Protein 2ZSH (pdb70)

Secondary structure (DSSP, 8-state):
----HHHHTTS-HHHHHHHHHHHHHHHHHB-TTS-B-HHHHHHHS-B----SS-BTTEEEEEEEEETTTTEEEEEEEEPPTT-SS---TTSTTPPP-SSS-EEEEEE--STTTS--TTBHHHHHHHHHHHHHHTSEEEEE-PPPTTTS-TTHHHHHHHHHHHHHHT-GGG--TTTSS-EEEEEEETHHHHHHHHHHHHHHTTT----EEEEES-----SS--HHHHHHTTTSS--HHHHHHHHHHHSPTT--TTSTTT-TTSTTSPP-TT----EEEEEEETTSTTHHHHHHHHHHHHHTT--EEEEEETT--TTTTSSS-SHHHHHHHHHHHHHHH-/-B-HHHHTTT-B-BGGGHHHHHHHHHHHHHHHTT--HHHHTTS-TTBHHHHHHHHHHT-

Structure (mmCIF, N/CA/C/O backbone):
data_2ZSH
#
_entry.id   2ZSH
#
_cell.length_a   82.018
_cell.length_b   82.018
_cell.length_c   130.080
_cell.angle_alpha   90.00
_cell.angle_beta   90.00
_cell.angle_gamma   90.00
#
_symmetry.space_group_name_H-M   'P 43 21 2'
#
loop_
_entity.id
_entity.type
_entity.pdbx_description
1 polymer 'Probable gibberellin receptor GID1L1'
2 polymer 'DELLA protein GAI'
3 non-polymer 'GIBBERELLIN A3'
4 water water
#
loop_
_atom_site.group_PDB
_atom_site.id
_atom_site.type_symbol
_atom_site.label_atom_id
_atom_site.label_alt_id
_atom_site.label_comp_id
_atom_site.label_asym_id
_atom_site.label_entity_id
_atom_site.label_seq_id
_atom_site.pdbx_PDB_ins_code
_atom_site.Cartn_x
_atom_site.Cartn_y
_atom_site.Cartn_z
_atom_site.occupancy
_atom_site.B_iso_or_equiv
_atom_site.auth_seq_id
_atom_site.auth_comp_id
_atom_site.auth_asym_id
_atom_site.auth_atom_id
_atom_site.pdbx_PDB_model_num
ATOM 1 N N . GLU A 1 13 ? 31.574 59.482 24.885 1.00 40.71 6 GLU A N 1
ATOM 2 C CA . GLU A 1 13 ? 33.004 59.434 24.465 1.00 40.80 6 GLU A CA 1
ATOM 3 C C . GLU A 1 13 ? 33.845 58.625 25.454 1.00 38.22 6 GLU A C 1
ATOM 4 O O . GLU A 1 13 ? 34.584 57.726 25.058 1.00 38.88 6 GLU A O 1
ATOM 10 N N . VAL A 1 14 ? 33.726 58.943 26.739 1.00 35.56 7 VAL A N 1
ATOM 11 C CA . VAL A 1 14 ? 34.486 58.236 27.763 1.00 31.01 7 VAL A CA 1
ATOM 12 C C . VAL A 1 14 ? 34.090 56.762 27.855 1.00 29.50 7 VAL A C 1
ATOM 13 O O . VAL A 1 14 ? 32.916 56.429 28.023 1.00 28.18 7 VAL A O 1
ATOM 17 N N . ASN A 1 15 ? 35.089 55.894 27.731 1.00 26.57 8 ASN A N 1
ATOM 18 C CA . ASN A 1 15 ? 34.917 54.447 27.816 1.00 25.06 8 ASN A CA 1
ATOM 19 C C . ASN A 1 15 ? 36.262 53.912 28.289 1.00 25.17 8 ASN A C 1
ATOM 20 O O . ASN A 1 15 ? 37.247 53.939 27.550 1.00 25.03 8 ASN A O 1
ATOM 25 N N . LEU A 1 16 ? 36.299 53.431 29.527 1.00 25.41 9 LEU A N 1
ATOM 26 C CA . LEU A 1 16 ? 37.541 52.939 30.116 1.00 23.73 9 LEU A CA 1
ATOM 27 C C . LEU A 1 16 ? 37.666 51.424 30.163 1.00 22.90 9 LEU A C 1
ATOM 28 O O . LEU A 1 16 ? 38.549 50.889 30.833 1.00 22.29 9 LEU A O 1
ATOM 33 N N . ILE A 1 17 ? 36.780 50.731 29.465 1.00 22.83 10 ILE A N 1
ATOM 34 C CA . ILE A 1 17 ? 36.840 49.281 29.441 1.00 23.33 10 ILE A CA 1
ATOM 35 C C . ILE A 1 17 ? 38.222 48.810 28.975 1.00 22.35 10 ILE A C 1
ATOM 36 O O . ILE A 1 17 ? 38.782 47.877 29.545 1.00 21.76 10 ILE A O 1
ATOM 41 N N . GLU A 1 18 ? 38.786 49.473 27.965 1.00 23.36 11 GLU A N 1
ATOM 42 C CA . GLU A 1 18 ? 40.090 49.071 27.438 1.00 22.95 11 GLU A CA 1
ATOM 43 C C . GLU A 1 18 ? 41.231 49.030 28.446 1.00 20.70 11 GLU A C 1
ATOM 44 O O . GLU A 1 18 ? 41.979 48.059 28.489 1.00 21.73 11 GLU A O 1
ATOM 50 N N . SER A 1 19 ? 41.374 50.073 29.254 1.00 18.34 12 SER A N 1
ATOM 51 C CA . SER A 1 19 ? 42.450 50.089 30.238 1.00 19.80 12 SER A CA 1
ATOM 52 C C . SER A 1 19 ? 42.252 49.044 31.338 1.00 19.50 12 SER A C 1
ATOM 53 O O . SER A 1 19 ? 43.217 48.602 31.961 1.00 20.27 12 SER A O 1
ATOM 56 N N . ARG A 1 20 ? 41.008 48.637 31.580 1.00 20.61 13 ARG A N 1
ATOM 57 C CA . ARG A 1 20 ? 40.760 47.638 32.617 1.00 21.90 13 ARG A CA 1
ATOM 58 C C . ARG A 1 20 ? 41.217 46.250 32.192 1.00 22.90 13 ARG A C 1
ATOM 59 O O . ARG A 1 20 ? 41.453 45.383 33.033 1.00 22.42 13 ARG A O 1
ATOM 67 N N . THR A 1 21 ? 41.346 46.041 30.887 1.00 23.50 14 THR A N 1
ATOM 68 C CA . THR A 1 21 ? 41.762 44.743 30.373 1.00 24.78 14 THR A CA 1
ATOM 69 C C . THR A 1 21 ? 43.236 44.429 30.600 1.00 24.96 14 THR A C 1
ATOM 70 O O . THR A 1 21 ? 43.622 43.261 30.622 1.00 24.54 14 THR A O 1
ATOM 74 N N . VAL A 1 22 ? 44.057 45.459 30.789 1.00 23.31 15 VAL A N 1
ATOM 75 C CA . VAL A 1 22 ? 45.492 45.249 30.961 1.00 23.25 15 VAL A CA 1
ATOM 76 C C . VAL A 1 22 ? 46.059 45.265 32.379 1.00 22.59 15 VAL A C 1
ATOM 77 O O . VAL A 1 22 ? 47.221 44.921 32.569 1.00 22.42 15 VAL A O 1
ATOM 81 N N . VAL A 1 23 ? 45.263 45.653 33.371 1.00 20.71 16 VAL A N 1
ATOM 82 C CA . VAL A 1 23 ? 45.768 45.696 34.745 1.00 19.70 16 VAL A CA 1
ATOM 83 C C . VAL A 1 23 ? 44.787 45.139 35.762 1.00 19.51 16 VAL A C 1
ATOM 84 O O . VAL A 1 23 ? 43.585 45.087 35.510 1.00 18.57 16 VAL A O 1
ATOM 88 N N . PRO A 1 24 ? 45.298 44.700 36.927 1.00 18.49 17 PRO A N 1
ATOM 89 C CA . PRO A 1 24 ? 44.448 44.156 37.987 1.00 19.32 17 PRO A CA 1
ATOM 90 C C . PRO A 1 24 ? 43.486 45.275 38.379 1.00 19.37 17 PRO A C 1
ATOM 91 O O . PRO A 1 24 ? 43.827 46.457 38.272 1.00 18.09 17 PRO A O 1
ATOM 95 N N . LEU A 1 25 ? 42.301 44.909 38.845 1.00 17.70 18 LEU A N 1
ATOM 96 C CA . LEU A 1 25 ? 41.296 45.897 39.204 1.00 18.25 18 LEU A CA 1
ATOM 97 C C . LEU A 1 25 ? 41.714 46.874 40.304 1.00 16.36 18 LEU A C 1
ATOM 98 O O . LEU A 1 25 ? 41.399 48.062 40.222 1.00 14.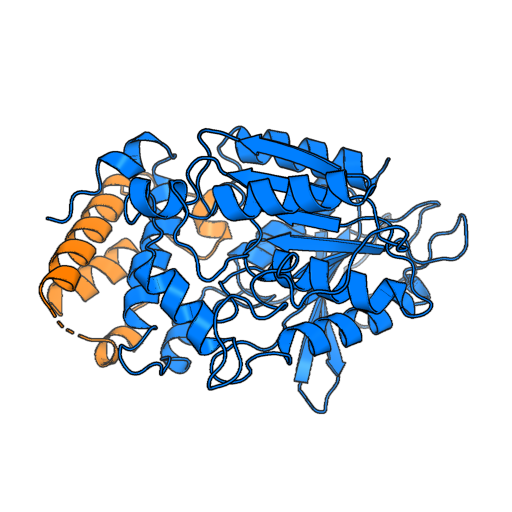43 18 LEU A O 1
ATOM 103 N N . ASN A 1 26 ? 42.427 46.405 41.326 1.00 15.73 19 ASN A N 1
ATOM 104 C CA . ASN A 1 26 ? 42.821 47.334 42.378 1.00 14.65 19 ASN A CA 1
ATOM 105 C C . ASN A 1 26 ? 43.871 48.322 41.882 1.00 15.10 19 ASN A C 1
ATOM 106 O O . ASN A 1 26 ? 43.889 49.472 42.314 1.00 13.32 19 ASN A O 1
ATOM 111 N N . THR A 1 27 ? 44.730 47.881 40.965 1.00 15.05 20 THR A N 1
ATOM 112 C CA . THR A 1 27 ? 45.734 48.769 40.382 1.00 15.18 20 THR A CA 1
ATOM 113 C C . THR A 1 27 ? 45.000 49.823 39.548 1.00 14.45 20 THR A C 1
ATOM 114 O O . THR A 1 27 ? 45.349 51.005 39.559 1.00 12.76 20 THR A O 1
ATOM 118 N N . TRP A 1 28 ? 43.982 49.380 38.816 1.00 13.65 21 TRP A N 1
ATOM 119 C CA . TRP A 1 28 ? 43.202 50.273 37.967 1.00 12.90 21 TRP A CA 1
ATOM 120 C C . TRP A 1 28 ? 42.542 51.354 38.815 1.00 13.27 21 TRP A C 1
ATOM 121 O O . TRP A 1 28 ? 42.516 52.525 38.436 1.00 12.99 21 TRP A O 1
ATOM 132 N N . VAL A 1 29 ? 42.003 50.957 39.961 1.00 12.92 22 VAL A N 1
ATOM 133 C CA . VAL A 1 29 ? 41.353 51.904 40.861 1.00 12.72 22 VAL A CA 1
ATOM 134 C C . VAL A 1 29 ? 42.361 52.923 41.402 1.00 12.10 22 VAL A C 1
ATOM 135 O O . VAL A 1 29 ? 42.081 54.120 41.436 1.00 12.62 22 VAL A O 1
ATOM 139 N N . LEU A 1 30 ? 43.537 52.454 41.804 1.00 12.01 23 LEU A N 1
ATOM 140 C CA . LEU A 1 30 ? 44.557 53.355 42.331 1.00 11.38 23 LEU A CA 1
ATOM 141 C C . LEU A 1 30 ? 44.988 54.400 41.307 1.00 10.51 23 LEU A C 1
ATOM 142 O O . LEU A 1 30 ? 44.953 55.597 41.582 1.00 9.45 23 LEU A O 1
ATOM 147 N N . ILE A 1 31 ? 45.386 53.954 40.120 1.00 10.55 24 ILE A N 1
ATOM 148 C CA . ILE A 1 31 ? 45.846 54.895 39.101 1.00 11.41 24 ILE A CA 1
ATOM 149 C C . ILE A 1 31 ? 44.731 55.791 38.573 1.00 10.51 24 ILE A C 1
ATOM 150 O O . ILE A 1 31 ? 44.949 56.974 38.326 1.00 11.22 24 ILE A O 1
ATOM 155 N N . SER A 1 32 ? 43.530 55.239 38.417 1.00 9.78 25 SER A N 1
ATOM 156 C CA . SER A 1 32 ? 42.416 56.032 37.915 1.00 10.35 25 SER A CA 1
ATOM 157 C C . SER A 1 32 ? 41.998 57.086 38.935 1.00 10.52 25 SER A C 1
ATOM 158 O O . SER A 1 32 ? 41.558 58.180 38.570 1.00 10.08 25 SER A O 1
ATOM 161 N N . ASN A 1 33 ? 42.136 56.764 40.217 1.00 10.14 26 ASN A N 1
ATOM 162 C CA . ASN A 1 33 ? 41.783 57.718 41.255 1.00 11.24 26 ASN A CA 1
ATOM 163 C C . ASN A 1 33 ? 42.737 58.915 41.167 1.00 12.17 26 ASN A C 1
ATOM 164 O O . ASN A 1 33 ? 42.312 60.066 41.272 1.00 12.93 26 ASN A O 1
ATOM 169 N N . PHE A 1 34 ? 44.028 58.649 40.981 1.00 12.00 27 PHE A N 1
ATOM 170 C CA . PHE A 1 34 ? 45.003 59.734 40.838 1.00 12.01 27 PHE A CA 1
ATOM 171 C C . PHE A 1 34 ? 44.650 60.531 39.572 1.00 12.11 27 PHE A C 1
ATOM 172 O O . PHE A 1 34 ? 44.623 61.764 39.582 1.00 10.97 27 PHE A O 1
ATOM 180 N N . LYS A 1 35 ? 44.367 59.816 38.486 1.00 11.09 28 LYS A N 1
ATOM 181 C CA . LYS A 1 35 ? 44.010 60.446 37.215 1.00 11.64 28 LYS A CA 1
ATOM 182 C C . LYS A 1 35 ? 42.891 61.473 37.381 1.00 12.32 28 LYS A C 1
ATOM 183 O O . LYS A 1 35 ? 43.006 62.609 36.923 1.00 12.80 28 LYS A O 1
ATOM 189 N N . VAL A 1 36 ? 41.801 61.073 38.030 1.00 12.63 29 VAL A N 1
ATOM 190 C CA . VAL A 1 36 ? 40.681 61.986 38.212 1.00 14.01 29 VAL A CA 1
ATOM 191 C C . VAL A 1 36 ? 41.009 63.124 39.171 1.00 13.12 29 VAL A C 1
ATOM 192 O O . VAL A 1 36 ? 40.681 64.282 38.902 1.00 13.53 29 VAL A O 1
ATOM 196 N N . ALA A 1 37 ? 41.669 62.810 40.279 1.00 12.97 30 ALA A N 1
ATOM 197 C CA . ALA A 1 37 ? 42.025 63.844 41.244 1.00 13.10 30 ALA A CA 1
ATOM 198 C C . ALA A 1 37 ? 42.955 64.879 40.615 1.00 13.01 30 ALA A C 1
ATOM 199 O O . ALA A 1 37 ? 42.771 66.088 40.794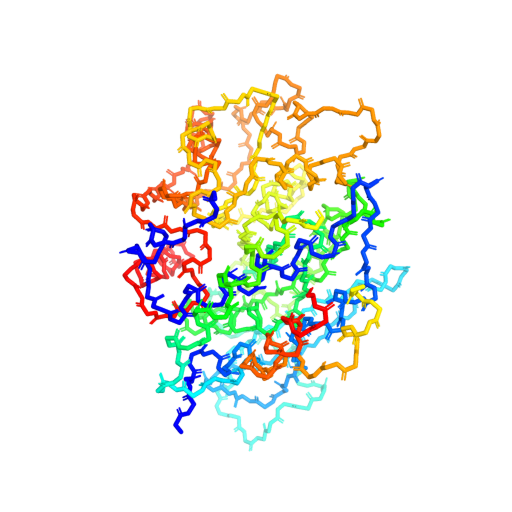 1.00 12.09 30 ALA A O 1
ATOM 201 N N . TYR A 1 38 ? 43.947 64.410 39.862 1.00 11.38 31 TYR A N 1
ATOM 202 C CA . TYR A 1 38 ? 44.896 65.325 39.241 1.00 11.81 31 TYR A CA 1
ATOM 203 C C . TYR A 1 38 ? 44.226 66.217 38.192 1.00 13.13 31 TYR A C 1
ATOM 204 O O . TYR A 1 38 ? 44.674 67.337 37.965 1.00 13.55 31 TYR A O 1
ATOM 213 N N . ASN 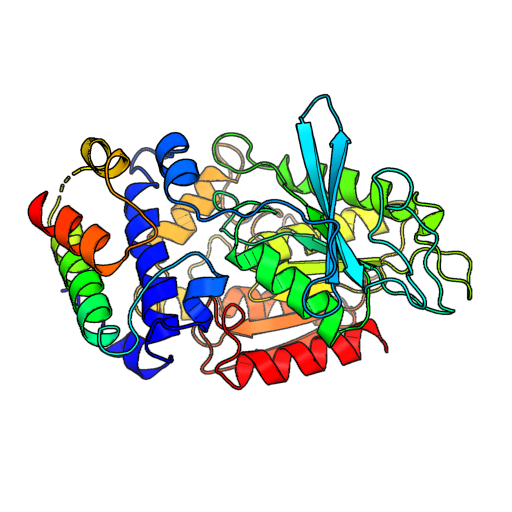A 1 39 ? 43.156 65.730 37.562 1.00 14.36 32 ASN A N 1
ATOM 214 C CA . ASN A 1 39 ? 42.425 66.532 36.572 1.00 15.61 32 ASN A CA 1
ATOM 215 C C . ASN A 1 39 ? 41.896 67.776 37.281 1.00 15.52 32 ASN A C 1
ATOM 216 O O . ASN A 1 39 ? 41.840 68.865 36.707 1.00 17.02 32 ASN A O 1
ATOM 221 N N . ILE A 1 40 ? 41.484 67.595 38.530 1.00 13.96 33 ILE A N 1
ATOM 222 C CA . ILE A 1 40 ? 40.947 68.687 39.334 1.00 16.09 33 ILE A CA 1
ATOM 223 C C . ILE A 1 40 ? 42.039 69.659 39.787 1.00 16.30 33 ILE A C 1
ATOM 224 O O . ILE A 1 40 ? 41.845 70.878 39.787 1.00 16.67 33 ILE A O 1
ATOM 229 N N . LEU A 1 41 ? 43.191 69.112 40.162 1.00 14.62 34 LEU A N 1
ATOM 230 C CA . LEU A 1 41 ? 44.315 69.922 40.631 1.00 14.04 34 LEU A CA 1
ATOM 231 C C . LEU A 1 41 ? 44.946 70.794 39.540 1.00 14.37 34 LEU A C 1
ATOM 232 O O . LEU A 1 41 ? 45.400 71.900 39.824 1.00 15.80 34 LEU A O 1
ATOM 237 N N . ARG A 1 42 ? 44.986 70.298 38.304 1.00 14.65 35 ARG A N 1
ATOM 238 C CA . ARG A 1 42 ? 45.552 71.072 37.198 1.00 16.13 35 ARG A CA 1
ATOM 239 C C . ARG A 1 42 ? 44.507 72.053 36.679 1.00 16.96 35 ARG A C 1
ATOM 240 O O . ARG A 1 42 ? 43.399 71.647 36.321 1.00 18.44 35 ARG A O 1
ATOM 248 N N . ARG A 1 43 ? 44.851 73.337 36.628 1.00 18.79 36 ARG A N 1
ATOM 249 C CA . ARG A 1 43 ? 43.920 74.334 36.109 1.00 19.71 36 ARG A CA 1
ATOM 250 C C . ARG A 1 43 ? 44.294 74.735 34.679 1.00 19.52 36 ARG A C 1
ATOM 251 O O . ARG A 1 43 ? 45.475 74.830 34.329 1.00 18.31 36 ARG A O 1
ATOM 259 N N . PRO A 1 44 ? 43.282 74.984 33.836 1.00 21.17 37 PRO A N 1
ATOM 260 C CA . PRO A 1 44 ? 43.471 75.374 32.437 1.00 21.52 37 PRO A CA 1
ATOM 261 C C . PRO A 1 44 ? 44.457 76.522 32.248 1.00 21.48 37 PRO A C 1
ATOM 262 O O . PRO A 1 44 ? 45.224 76.536 31.283 1.00 23.29 37 PRO A O 1
ATOM 266 N N . ASP A 1 45 ? 44.448 77.473 33.177 1.00 22.36 38 ASP A N 1
ATOM 267 C CA . ASP A 1 45 ? 45.333 78.631 33.076 1.00 23.27 38 ASP A CA 1
ATOM 268 C C . ASP A 1 45 ? 46.773 78.389 33.516 1.00 22.83 38 ASP A C 1
ATOM 269 O O . ASP A 1 45 ? 47.576 79.322 33.561 1.00 22.30 38 ASP A O 1
ATOM 274 N N . GLY A 1 46 ? 47.102 77.143 33.844 1.00 21.28 39 GLY A N 1
ATOM 275 C CA . GLY A 1 46 ? 48.460 76.840 34.256 1.00 19.32 39 GLY A CA 1
ATOM 276 C C . GLY A 1 46 ? 48.712 76.890 35.752 1.00 17.04 39 GLY A C 1
ATOM 277 O O . GLY A 1 46 ? 49.817 76.592 36.199 1.00 17.13 39 GLY A O 1
ATOM 278 N N . THR A 1 47 ? 47.710 77.286 36.533 1.00 17.43 40 THR A N 1
ATOM 279 C CA . THR A 1 47 ? 47.890 77.326 37.979 1.00 16.59 40 THR A CA 1
ATOM 280 C C . THR A 1 47 ? 47.594 75.932 38.523 1.00 15.10 40 THR A C 1
ATOM 281 O O . THR A 1 47 ? 47.034 75.092 37.818 1.00 14.63 40 THR A O 1
ATOM 285 N N . PHE A 1 48 ? 47.969 75.698 39.776 1.00 14.92 41 PHE A N 1
ATOM 286 C CA . PHE A 1 48 ? 47.795 74.392 40.412 1.00 15.83 41 PHE A CA 1
ATOM 287 C C . PHE A 1 48 ? 47.150 74.552 41.790 1.00 15.43 41 PHE A C 1
ATOM 288 O O . PHE A 1 48 ? 47.507 75.455 42.544 1.00 16.10 41 PHE A O 1
ATOM 296 N N . ASN A 1 49 ? 46.201 73.679 42.122 1.00 14.35 42 ASN A N 1
ATOM 297 C CA . ASN A 1 49 ? 45.537 73.751 43.424 1.00 14.00 42 ASN A CA 1
ATOM 298 C C . ASN A 1 49 ? 46.386 72.992 44.443 1.00 15.04 42 ASN A C 1
ATOM 299 O O . ASN A 1 49 ? 46.083 71.851 44.805 1.00 14.77 42 ASN A O 1
ATOM 304 N N . ARG A 1 50 ? 47.450 73.641 44.904 1.00 13.90 43 ARG A N 1
ATOM 305 C CA . ARG A 1 50 ? 48.377 73.031 45.852 1.00 14.92 43 ARG A CA 1
ATOM 306 C C . ARG A 1 50 ? 47.747 72.654 47.189 1.00 16.05 43 ARG A C 1
ATOM 307 O O . ARG A 1 50 ? 48.045 71.593 47.744 1.00 14.35 43 ARG A O 1
ATOM 315 N N . HIS A 1 51 ? 46.880 73.516 47.712 1.00 16.70 44 HIS A N 1
ATOM 316 C CA . HIS A 1 51 ? 46.241 73.225 48.992 1.00 18.81 44 HIS A CA 1
ATOM 317 C C . HIS A 1 51 ? 45.425 71.935 48.932 1.00 17.25 44 HIS A C 1
ATOM 318 O O . HIS A 1 51 ? 45.532 71.079 49.816 1.00 17.00 44 HIS A O 1
ATOM 325 N N . LEU A 1 52 ? 44.611 71.789 47.892 1.00 15.10 45 LEU A N 1
ATOM 326 C CA . LEU A 1 52 ? 43.803 70.584 47.761 1.00 15.55 45 LEU A CA 1
ATOM 327 C C . LEU A 1 52 ? 44.692 69.376 47.485 1.00 14.74 45 LEU A C 1
ATOM 328 O O . LEU A 1 52 ? 44.443 68.277 47.993 1.00 14.25 45 LEU A O 1
ATOM 333 N N . ALA A 1 53 ? 45.733 69.579 46.685 1.00 11.90 46 ALA A N 1
ATOM 334 C CA . ALA A 1 53 ? 46.647 68.489 46.351 1.00 13.26 46 ALA A CA 1
ATOM 335 C C . ALA A 1 53 ? 47.270 67.886 47.603 1.00 13.88 46 ALA A C 1
ATOM 336 O O . ALA A 1 53 ? 47.296 66.668 47.775 1.00 12.41 46 ALA A O 1
ATOM 338 N N . GLU A 1 54 ? 47.763 68.741 48.488 1.00 13.07 47 GLU A N 1
ATOM 339 C CA . GLU A 1 54 ? 48.396 68.250 49.695 1.00 15.42 47 GLU A CA 1
ATOM 340 C C . GLU A 1 54 ? 47.386 67.685 50.686 1.00 15.66 47 GLU A C 1
ATOM 341 O O . GLU A 1 54 ? 47.744 66.903 51.567 1.00 18.23 47 GLU A O 1
ATOM 347 N N . TYR A 1 55 ? 46.122 68.061 50.528 1.00 15.33 48 TYR A N 1
ATOM 348 C CA . TYR A 1 55 ? 45.071 67.540 51.395 1.00 15.53 48 TYR A CA 1
ATOM 349 C C . TYR A 1 55 ? 44.668 66.131 50.939 1.00 15.74 48 TYR A C 1
ATOM 350 O O . TYR A 1 55 ? 44.481 65.237 51.761 1.00 15.66 48 TYR A O 1
ATOM 359 N N . LEU A 1 56 ? 44.533 65.944 49.628 1.00 15.01 49 LEU A N 1
ATOM 360 C CA . LEU A 1 56 ? 44.143 64.649 49.070 1.00 15.79 49 LEU A CA 1
ATOM 361 C C . LEU A 1 56 ? 45.226 63.584 49.174 1.00 14.10 49 LEU A C 1
ATOM 362 O O . LEU A 1 56 ? 44.926 62.408 49.373 1.00 14.53 49 LEU A O 1
ATOM 367 N N . ASP A 1 57 ? 46.483 63.985 49.029 1.00 14.15 50 ASP A N 1
ATOM 368 C CA . ASP A 1 57 ? 47.576 63.022 49.090 1.00 15.21 50 ASP A CA 1
ATOM 369 C C . ASP A 1 57 ? 47.590 62.271 50.413 1.00 15.09 50 ASP A C 1
ATOM 370 O O . ASP A 1 57 ? 47.350 62.853 51.473 1.00 15.35 50 ASP A O 1
ATOM 375 N N . ARG A 1 58 ? 47.856 60.970 50.333 1.00 13.52 51 ARG A N 1
ATOM 376 C CA . ARG A 1 58 ? 47.911 60.107 51.510 1.00 14.75 51 ARG A CA 1
ATOM 377 C C . ARG A 1 58 ? 49.366 60.063 51.958 1.00 15.37 51 ARG A C 1
ATOM 378 O O . ARG A 1 58 ? 50.225 59.581 51.224 1.00 17.98 51 ARG A O 1
ATOM 386 N N . LYS A 1 59 ? 49.635 60.567 53.157 1.00 14.19 52 LYS A N 1
ATOM 387 C CA . LYS A 1 59 ? 50.998 60.621 53.672 1.00 14.80 52 LYS A CA 1
ATOM 388 C C . LYS A 1 59 ? 51.221 59.798 54.934 1.00 15.38 52 LYS A C 1
ATOM 389 O O . LYS A 1 59 ? 50.274 59.435 55.631 1.00 17.04 52 LYS A O 1
ATOM 395 N N . VAL A 1 60 ? 52.486 59.510 55.218 1.00 14.72 53 VAL A N 1
ATOM 396 C CA . VAL A 1 60 ? 52.849 58.736 56.401 1.00 16.01 53 VAL A CA 1
ATOM 397 C C . VAL A 1 60 ? 54.102 59.317 57.040 1.00 16.53 53 VAL A C 1
ATOM 398 O O . VAL A 1 60 ? 54.977 59.834 56.348 1.00 15.01 53 VAL A O 1
ATOM 402 N N . THR A 1 61 ? 54.182 59.233 58.364 1.00 15.85 54 THR A N 1
ATOM 403 C CA . THR A 1 61 ? 55.337 59.746 59.086 1.00 17.02 54 THR A CA 1
ATOM 404 C C . THR A 1 61 ? 56.464 58.725 59.051 1.00 15.81 54 THR A C 1
ATOM 405 O O . THR A 1 61 ? 56.282 57.592 58.606 1.00 15.79 54 THR A O 1
ATOM 409 N N . ALA A 1 62 ? 57.637 59.134 59.516 1.00 15.28 55 ALA A N 1
ATOM 410 C CA . ALA A 1 62 ? 58.762 58.221 59.578 1.00 16.84 55 ALA A CA 1
ATOM 411 C C . ALA A 1 62 ? 58.473 57.377 60.816 1.00 17.17 55 ALA A C 1
ATOM 412 O O . ALA A 1 62 ? 57.520 57.657 61.548 1.00 17.96 55 ALA A O 1
ATOM 414 N N . ASN A 1 63 ? 59.276 56.348 61.052 1.00 17.47 56 ASN A N 1
ATOM 415 C CA . ASN A 1 63 ? 59.058 55.499 62.215 1.00 20.04 56 ASN A CA 1
ATOM 416 C C . ASN A 1 63 ? 60.350 54.781 62.575 1.00 20.64 56 ASN A C 1
ATOM 417 O O . ASN A 1 63 ? 60.850 53.960 61.806 1.00 21.33 56 ASN A O 1
ATOM 422 N N . ALA A 1 64 ? 60.896 55.113 63.742 1.00 22.37 57 ALA A N 1
ATOM 423 C CA . ALA A 1 64 ? 62.140 54.509 64.215 1.00 24.18 57 ALA A CA 1
ATOM 424 C C . ALA A 1 64 ? 61.967 53.024 64.530 1.00 24.07 57 ALA A C 1
ATOM 425 O O . ALA A 1 64 ? 62.945 52.278 64.586 1.00 24.72 57 ALA A O 1
ATOM 427 N N . ASN A 1 65 ? 60.722 52.605 64.734 1.00 23.82 58 ASN A N 1
ATOM 428 C CA . ASN A 1 65 ? 60.401 51.211 65.030 1.00 24.55 58 ASN A CA 1
ATOM 429 C C . ASN A 1 65 ? 60.446 50.374 63.766 1.00 26.23 58 ASN A C 1
ATOM 430 O O . ASN A 1 65 ? 59.766 50.675 62.789 1.00 24.07 58 ASN A O 1
ATOM 435 N N . PRO A 1 66 ? 61.249 49.305 63.768 1.00 27.29 59 PRO A N 1
ATOM 436 C CA . PRO A 1 66 ? 61.344 48.446 62.585 1.00 27.86 59 PRO A CA 1
ATOM 437 C C . PRO A 1 66 ? 60.026 47.756 62.225 1.00 27.70 59 PRO A C 1
ATOM 438 O O . PRO A 1 66 ? 59.369 47.163 63.079 1.00 26.02 59 PRO A O 1
ATOM 442 N N . VAL A 1 67 ? 59.647 47.851 60.956 1.00 26.87 60 VAL A N 1
ATOM 443 C CA . VAL A 1 67 ? 58.441 47.208 60.452 1.00 26.69 60 VAL A CA 1
ATOM 444 C C . VAL A 1 67 ? 58.888 46.419 59.229 1.00 28.00 60 VAL A C 1
ATOM 445 O O . VAL A 1 67 ? 59.459 46.986 58.294 1.00 24.97 60 VAL A O 1
ATOM 449 N N . ASP A 1 68 ? 58.645 45.112 59.241 1.00 29.15 61 ASP A N 1
ATOM 450 C CA . ASP A 1 68 ? 59.061 44.254 58.138 1.00 31.67 61 ASP A CA 1
ATOM 451 C C . ASP A 1 68 ? 60.560 44.383 57.930 1.00 30.95 61 ASP A C 1
ATOM 452 O O . ASP A 1 68 ? 61.046 44.302 56.803 1.00 31.12 61 ASP A O 1
ATOM 457 N N . GLY A 1 69 ? 61.285 44.603 59.023 1.00 28.71 62 GLY A N 1
ATOM 458 C CA . GLY A 1 69 ? 62.728 44.730 58.950 1.00 28.35 62 GLY A CA 1
ATOM 459 C C . GLY A 1 69 ? 63.239 46.047 58.395 1.00 26.41 62 GLY A C 1
ATOM 460 O O . GLY A 1 69 ? 64.384 46.130 57.958 1.00 27.00 62 GLY A O 1
ATOM 461 N N . VAL A 1 70 ? 62.402 47.079 58.408 1.00 24.34 63 VAL A N 1
ATOM 462 C CA . VAL A 1 70 ? 62.809 48.384 57.890 1.00 21.12 63 VAL A CA 1
ATOM 463 C C . VAL A 1 70 ? 62.351 49.518 58.798 1.00 20.28 63 VAL A C 1
ATOM 464 O O . VAL A 1 70 ? 61.214 49.519 59.258 1.00 19.78 63 VAL A O 1
ATOM 468 N N . PHE A 1 71 ? 63.236 50.473 59.071 1.00 18.90 64 PHE A N 1
ATOM 469 C CA . PHE A 1 71 ? 62.848 51.620 59.885 1.00 19.42 64 PHE A CA 1
ATOM 470 C C . PHE A 1 71 ? 63.257 52.881 59.124 1.00 18.21 64 PHE A C 1
ATOM 471 O O . PHE A 1 71 ? 64.012 52.802 58.156 1.00 17.89 64 PHE A O 1
ATOM 479 N N . SER A 1 72 ? 62.746 54.034 59.535 1.00 16.59 65 SER A N 1
ATOM 480 C CA . SER A 1 72 ? 63.065 55.268 58.825 1.00 16.73 65 SER A CA 1
ATOM 481 C C . SER A 1 72 ? 63.107 56.495 59.721 1.00 16.20 65 SER A C 1
ATOM 482 O O . SER A 1 72 ? 62.605 56.482 60.843 1.00 16.90 65 SER A O 1
ATOM 485 N N . PHE A 1 73 ? 63.707 57.560 59.205 1.00 16.68 66 PHE A N 1
ATOM 486 C CA . PHE A 1 73 ? 63.783 58.817 59.932 1.00 16.89 66 PHE A CA 1
ATOM 487 C C . PHE A 1 73 ? 63.993 59.954 58.941 1.00 17.51 66 PHE A C 1
ATOM 488 O O . PHE A 1 73 ? 64.613 59.765 57.896 1.00 17.99 66 PHE A O 1
ATOM 496 N N . ASP A 1 74 ? 63.442 61.120 59.259 1.00 19.23 67 ASP A N 1
ATOM 497 C CA . ASP A 1 74 ? 63.569 62.283 58.393 1.00 19.50 67 ASP A CA 1
ATOM 498 C C . ASP A 1 74 ? 64.753 63.154 58.777 1.00 19.57 67 ASP A C 1
ATOM 499 O O . ASP A 1 74 ? 65.106 63.267 59.954 1.00 18.34 67 ASP A O 1
ATOM 504 N N . VAL A 1 75 ? 65.354 63.777 57.771 1.00 18.92 68 VAL A N 1
ATOM 505 C CA . VAL A 1 75 ? 66.503 64.646 57.977 1.00 19.71 68 VAL A CA 1
ATOM 506 C C . VAL A 1 75 ? 66.347 65.961 57.225 1.00 21.16 68 VAL A C 1
ATOM 507 O O . VAL A 1 75 ? 65.908 65.980 56.074 1.00 17.52 68 VAL A O 1
ATOM 511 N N . LEU A 1 76 ? 66.694 67.061 57.886 1.00 19.76 69 LEU A N 1
ATOM 512 C CA . LEU A 1 76 ? 66.634 68.372 57.256 1.00 20.94 69 LEU A CA 1
ATOM 513 C C . LEU A 1 76 ? 68.014 68.598 56.640 1.00 22.78 69 LEU A C 1
ATOM 514 O O . LEU A 1 76 ? 68.979 68.894 57.344 1.00 23.74 69 LEU A O 1
ATOM 519 N N . ILE A 1 77 ? 68.106 68.434 55.325 1.00 22.97 70 ILE A N 1
ATOM 520 C CA . ILE A 1 77 ? 69.370 68.589 54.621 1.00 25.03 70 ILE A CA 1
ATOM 521 C C . ILE A 1 77 ? 69.764 70.042 54.379 1.00 25.75 70 ILE A C 1
ATOM 522 O O . ILE A 1 77 ? 70.951 70.363 54.342 1.00 27.71 70 ILE A O 1
ATOM 527 N N . ASP A 1 78 ? 68.779 70.919 54.216 1.00 26.06 71 ASP A N 1
ATOM 528 C CA . ASP A 1 78 ? 69.073 72.334 54.005 1.00 27.45 71 ASP A CA 1
ATOM 529 C C . ASP A 1 78 ? 67.938 73.218 54.501 1.00 26.74 71 ASP A C 1
ATOM 530 O O . ASP A 1 78 ? 66.828 73.172 53.977 1.00 25.16 71 ASP A O 1
ATOM 535 N N . ARG A 1 79 ? 68.230 74.041 55.502 1.00 26.48 72 ARG A N 1
ATOM 536 C CA . ARG A 1 79 ? 67.219 74.915 56.085 1.00 26.78 72 ARG A CA 1
ATOM 537 C C . ARG A 1 79 ? 66.681 76.022 55.189 1.00 27.40 72 ARG A C 1
ATOM 538 O O . ARG A 1 79 ? 65.468 76.226 55.125 1.00 28.04 72 ARG A O 1
ATOM 546 N N . ARG A 1 80 ? 67.565 76.742 54.504 1.00 27.22 73 ARG A N 1
ATOM 547 C CA . ARG A 1 80 ? 67.116 77.844 53.661 1.00 29.89 73 ARG A CA 1
ATOM 548 C C . ARG A 1 80 ? 65.918 77.502 52.787 1.00 30.54 73 ARG A C 1
ATOM 549 O O . ARG A 1 80 ? 65.058 78.349 52.547 1.00 31.70 73 ARG A O 1
ATOM 557 N N . ILE A 1 81 ? 65.862 76.264 52.311 1.00 30.61 74 ILE A N 1
ATOM 558 C CA . ILE A 1 81 ? 64.758 75.842 51.460 1.00 31.44 74 ILE A CA 1
ATOM 559 C C . ILE A 1 81 ? 63.914 74.744 52.105 1.00 31.06 74 ILE A C 1
ATOM 560 O O . ILE A 1 81 ? 63.001 74.205 51.478 1.00 31.42 74 ILE A O 1
ATOM 565 N N . ASN A 1 82 ? 64.212 74.434 53.363 1.00 30.01 75 ASN A N 1
ATOM 566 C CA . ASN A 1 82 ? 63.492 73.393 54.092 1.00 29.76 75 ASN A CA 1
ATOM 567 C C . ASN A 1 82 ? 63.472 72.094 53.300 1.00 27.89 75 ASN A C 1
ATOM 568 O O . ASN A 1 82 ? 62.417 71.479 53.122 1.00 28.71 75 ASN A O 1
ATOM 573 N N . LEU A 1 83 ? 64.640 71.678 52.826 1.00 25.61 76 LEU A N 1
ATOM 574 C CA . LEU A 1 83 ? 64.744 70.444 52.054 1.00 22.62 76 LEU A CA 1
ATOM 575 C C . LEU A 1 83 ? 64.877 69.245 52.985 1.00 20.77 76 LEU A C 1
ATOM 576 O O . LEU A 1 83 ? 65.847 69.127 53.729 1.00 18.51 76 LEU A O 1
ATOM 581 N N . LEU A 1 84 ? 63.887 68.362 52.934 1.00 19.06 77 LEU A N 1
ATOM 582 C CA . LEU A 1 84 ? 63.871 67.158 53.754 1.00 19.04 77 LEU A CA 1
ATOM 583 C C . LEU A 1 84 ? 64.144 65.937 52.893 1.00 19.62 77 LEU A C 1
ATOM 584 O O . LEU A 1 84 ? 63.955 65.963 51.679 1.00 17.78 77 LEU A O 1
ATOM 589 N N . SER A 1 85 ? 64.602 64.874 53.539 1.00 18.16 78 SER A N 1
ATOM 590 C CA . SER A 1 85 ? 64.842 63.599 52.880 1.00 17.60 78 SER A CA 1
ATOM 591 C C . SER A 1 85 ? 64.554 62.557 53.940 1.00 17.57 78 SER A C 1
ATOM 592 O O . SER A 1 85 ? 64.821 62.775 55.124 1.00 18.56 78 SER A O 1
ATOM 595 N N . ARG A 1 86 ? 63.976 61.441 53.525 1.00 14.76 79 ARG A N 1
ATOM 596 C CA . ARG A 1 86 ? 63.669 60.377 54.461 1.00 15.39 79 ARG A CA 1
ATOM 597 C C . ARG A 1 86 ? 64.643 59.237 54.227 1.00 14.91 79 ARG A C 1
ATOM 598 O O . ARG A 1 86 ? 64.834 58.787 53.095 1.00 12.78 79 ARG A O 1
ATOM 606 N N . VAL A 1 87 ? 65.267 58.785 55.307 1.00 15.21 80 VAL A N 1
ATOM 607 C CA . VAL A 1 87 ? 66.232 57.702 55.247 1.00 14.94 80 VAL A CA 1
ATOM 608 C C . VAL A 1 87 ? 65.574 56.404 55.686 1.00 16.16 80 VAL A C 1
ATOM 609 O O . VAL A 1 87 ? 64.882 56.369 56.709 1.00 16.68 80 VAL A O 1
ATOM 613 N N . TYR A 1 88 ? 65.786 55.350 54.902 1.00 16.61 81 TYR A N 1
ATOM 614 C CA . TYR A 1 88 ? 65.231 54.024 55.184 1.00 16.97 81 TYR A CA 1
ATOM 615 C C . TYR A 1 88 ? 66.396 53.064 55.383 1.00 16.90 81 TYR A C 1
ATOM 616 O O . TYR A 1 88 ? 67.290 52.986 54.539 1.00 18.03 81 TYR A O 1
ATOM 625 N N . ARG A 1 89 ? 66.377 52.321 56.485 1.00 20.25 82 ARG A N 1
ATOM 626 C CA . ARG A 1 89 ? 67.452 51.379 56.775 1.00 21.20 82 ARG A CA 1
ATOM 627 C C . ARG A 1 89 ? 66.929 50.048 57.289 1.00 22.14 82 ARG A C 1
ATOM 628 O O . ARG A 1 89 ? 65.857 49.978 57.889 1.00 19.86 82 ARG A O 1
ATOM 636 N N . PRO A 1 90 ? 67.683 48.966 57.055 1.00 23.10 83 PRO A N 1
ATOM 637 C CA . PRO A 1 90 ? 67.237 47.661 57.545 1.00 25.28 83 PRO A CA 1
ATOM 638 C C . PRO A 1 90 ? 67.412 47.647 59.068 1.00 26.35 83 PRO A C 1
ATOM 639 O O . PRO A 1 90 ? 68.315 48.297 59.595 1.00 26.76 83 PRO A O 1
ATOM 643 N N . ALA A 1 91 ? 66.543 46.926 59.768 1.00 28.02 84 ALA A N 1
ATOM 644 C CA . ALA A 1 91 ? 66.607 46.850 61.226 1.00 30.38 84 ALA A CA 1
ATOM 645 C C . ALA A 1 91 ? 67.982 46.405 61.715 1.00 30.78 84 ALA A C 1
ATOM 646 O O . ALA A 1 91 ? 68.596 45.509 61.133 1.00 30.41 84 ALA A O 1
ATOM 648 N N . TYR A 1 92 ? 68.463 47.038 62.783 1.00 31.88 85 TYR A N 1
ATOM 649 C CA . TYR A 1 92 ? 69.766 46.695 63.347 1.00 32.87 85 TYR A CA 1
ATOM 650 C C . TYR A 1 92 ? 69.739 45.293 63.936 1.00 34.25 85 TYR A C 1
ATOM 651 O O . TYR A 1 92 ? 68.763 44.898 64.572 1.00 34.99 85 TYR A O 1
ATOM 660 N N . ALA A 1 93 ? 70.821 44.549 63.736 1.00 36.38 86 ALA A N 1
ATOM 661 C CA . ALA A 1 93 ? 70.912 43.197 64.272 1.00 38.50 86 ALA A CA 1
ATOM 662 C C . ALA A 1 93 ? 71.207 43.288 65.766 1.00 39.79 86 ALA A C 1
ATOM 663 O O . ALA A 1 93 ? 71.891 44.208 66.217 1.00 38.61 86 ALA A O 1
ATOM 665 N N . ASP A 1 94 ? 70.681 42.338 66.531 1.00 42.44 87 ASP A N 1
ATOM 666 C CA . ASP A 1 94 ? 70.896 42.312 67.973 1.00 44.68 87 ASP A CA 1
ATOM 667 C C . ASP A 1 94 ? 70.465 43.610 68.645 1.00 45.42 87 ASP A C 1
ATOM 668 O O . ASP A 1 94 ? 71.167 44.133 69.513 1.00 46.61 87 ASP A O 1
ATOM 673 N N . GLN A 1 95 ? 69.311 44.130 68.241 1.00 45.30 88 GLN A N 1
ATOM 674 C CA . GLN A 1 95 ? 68.788 45.359 68.822 1.00 44.72 88 GLN A CA 1
ATOM 675 C C . GLN A 1 95 ? 67.906 45.006 70.017 1.00 44.01 88 GLN A C 1
ATOM 676 O O . GLN A 1 95 ? 66.868 44.365 69.865 1.00 44.40 88 GLN A O 1
ATOM 678 N N . GLU A 1 96 ? 68.330 45.427 71.204 1.00 42.94 89 GLU A N 1
ATOM 679 C CA . GLU A 1 96 ? 67.588 45.156 72.430 1.00 40.92 89 GLU A CA 1
ATOM 680 C C . GLU A 1 96 ? 66.437 46.136 72.639 1.00 38.40 89 GLU A C 1
ATOM 681 O O . GLU A 1 96 ? 65.423 45.797 73.249 1.00 37.87 89 GLU A O 1
ATOM 687 N N . GLN A 1 97 ? 66.608 47.352 72.134 1.00 35.66 90 GLN A N 1
ATOM 688 C CA . GLN A 1 97 ? 65.591 48.392 72.255 1.00 32.32 90 GLN A CA 1
ATOM 689 C C . GLN A 1 97 ? 65.485 49.126 70.925 1.00 31.67 90 GLN A C 1
ATOM 690 O O . GLN A 1 97 ? 66.421 49.109 70.124 1.00 29.91 90 GLN A O 1
ATOM 696 N N . PRO A 1 98 ? 64.337 49.772 70.664 1.00 30.64 91 PRO A N 1
ATOM 697 C CA . PRO A 1 98 ? 64.203 50.496 69.398 1.00 30.22 91 PRO A CA 1
ATOM 698 C C . PRO A 1 98 ? 65.185 51.664 69.355 1.00 28.86 91 PRO A C 1
ATOM 699 O O . PRO A 1 98 ? 65.622 52.161 70.396 1.00 27.83 91 PRO A O 1
ATOM 703 N N . PRO A 1 99 ? 65.555 52.111 68.148 1.00 27.25 92 PRO A N 1
ATOM 704 C CA . PRO A 1 99 ? 66.495 53.223 67.996 1.00 27.64 92 PRO A CA 1
ATOM 705 C C . PRO A 1 99 ? 65.986 54.543 68.574 1.00 27.12 92 PRO A C 1
ATOM 706 O O . PRO A 1 99 ? 64.861 54.954 68.290 1.00 27.06 92 PRO A O 1
ATOM 710 N N . SER A 1 100 ? 66.811 55.196 69.390 1.00 26.26 93 SER A N 1
ATOM 711 C CA . SER A 1 100 ? 66.448 56.493 69.954 1.00 25.54 93 SER A CA 1
ATOM 712 C C . SER A 1 100 ? 66.919 57.488 68.898 1.00 25.18 93 SER A C 1
ATOM 713 O O . SER A 1 100 ? 67.543 57.087 67.917 1.00 25.81 93 SER A O 1
ATOM 716 N N . ILE A 1 101 ? 66.640 58.775 69.085 1.00 24.95 94 ILE A N 1
ATOM 717 C CA . ILE A 1 101 ? 67.069 59.766 68.101 1.00 24.92 94 ILE A CA 1
ATOM 718 C C . ILE A 1 101 ? 68.587 59.887 68.026 1.00 24.69 94 ILE A C 1
ATOM 719 O O . ILE A 1 101 ? 69.116 60.557 67.140 1.00 24.92 94 ILE A O 1
ATOM 724 N N . LEU A 1 102 ? 69.286 59.245 68.957 1.00 24.82 95 LEU A N 1
ATOM 725 C CA . LEU A 1 102 ? 70.744 59.290 68.970 1.00 26.39 95 LEU A CA 1
ATOM 726 C C . LEU A 1 102 ? 71.339 58.033 68.332 1.00 27.08 95 LEU A C 1
ATOM 727 O O . LEU A 1 102 ? 72.558 57.911 68.219 1.00 26.89 95 LEU A O 1
ATOM 732 N N . ASP A 1 103 ? 70.481 57.104 67.912 1.00 27.43 96 ASP A N 1
ATOM 733 C CA . ASP A 1 103 ? 70.943 55.852 67.307 1.00 28.71 96 ASP A CA 1
ATOM 734 C C . ASP A 1 103 ? 70.600 55.721 65.826 1.00 28.43 96 ASP A C 1
ATOM 735 O O . ASP A 1 103 ? 70.809 54.666 65.229 1.00 28.36 96 ASP A O 1
ATOM 740 N N . LEU A 1 104 ? 70.084 56.790 65.235 1.00 28.27 97 LEU A N 1
ATOM 741 C CA . LEU A 1 104 ? 69.680 56.762 63.832 1.00 28.49 97 LEU A CA 1
ATOM 742 C C . LEU A 1 104 ? 70.811 56.764 62.807 1.00 29.03 97 LEU A C 1
ATOM 743 O O . LEU A 1 104 ? 70.647 56.236 61.706 1.00 29.04 97 LEU A O 1
ATOM 748 N N . GLU A 1 105 ? 71.954 57.345 63.160 1.00 29.67 98 GLU A N 1
ATOM 749 C CA . GLU A 1 105 ? 73.077 57.419 62.228 1.00 31.32 98 GLU A CA 1
ATOM 750 C C . GLU A 1 105 ? 74.196 56.427 62.519 1.00 32.05 98 GLU A C 1
ATOM 751 O O . GLU A 1 105 ? 75.374 56.712 62.286 1.00 29.69 98 GLU A O 1
ATOM 757 N N . LYS A 1 106 ? 73.817 55.255 63.016 1.00 32.83 99 LYS A N 1
ATOM 758 C CA . LYS A 1 106 ? 74.767 54.196 63.333 1.00 34.47 99 LYS A CA 1
ATOM 759 C C . LYS A 1 106 ? 75.470 53.755 62.048 1.00 35.29 99 LYS A C 1
ATOM 760 O O . LYS A 1 106 ? 74.816 53.454 61.045 1.00 35.79 99 LYS A O 1
ATOM 766 N N . PRO A 1 107 ? 76.815 53.731 62.053 1.00 35.41 100 PRO A N 1
ATOM 767 C CA . PRO A 1 107 ? 77.612 53.330 60.887 1.00 35.27 100 PRO A CA 1
ATOM 768 C C . PRO A 1 107 ? 77.143 52.026 60.243 1.00 35.79 100 PRO A C 1
ATOM 769 O O . PRO A 1 107 ? 76.928 51.027 60.927 1.00 35.28 100 PRO A O 1
ATOM 773 N N . VAL A 1 108 ? 76.980 52.040 58.924 1.00 35.77 101 VAL A N 1
ATOM 774 C CA . VAL A 1 108 ? 76.535 50.849 58.207 1.00 37.54 101 VAL A CA 1
ATOM 775 C C . VAL A 1 108 ? 77.531 49.711 58.397 1.00 39.14 101 VAL A C 1
ATOM 776 O O . VAL A 1 108 ? 78.742 49.924 58.360 1.00 39.08 101 VAL A O 1
ATOM 780 N N . ASP A 1 109 ? 77.012 48.505 58.610 1.00 42.63 102 ASP A N 1
ATOM 781 C CA . ASP A 1 109 ? 77.856 47.331 58.799 1.00 45.39 102 ASP A CA 1
ATOM 782 C C . ASP A 1 109 ? 77.758 46.439 57.562 1.00 45.17 102 ASP A C 1
ATOM 783 O O . ASP A 1 109 ? 76.684 45.946 57.210 1.00 45.61 102 ASP A O 1
ATOM 788 N N . GLY A 1 110 ? 78.891 46.258 56.894 1.00 44.15 103 GLY A N 1
ATOM 789 C CA . GLY A 1 110 ? 78.932 45.443 55.698 1.00 43.64 103 GLY A CA 1
ATOM 790 C C . GLY A 1 110 ? 80.084 45.895 54.828 1.00 42.48 103 GLY A C 1
ATOM 791 O O . GLY A 1 110 ? 80.423 47.077 54.807 1.00 43.50 103 GLY A O 1
ATOM 792 N N . ASP A 1 111 ? 80.694 44.960 54.111 1.00 41.70 104 ASP A N 1
ATOM 793 C CA . ASP A 1 111 ? 81.818 45.296 53.252 1.00 40.77 104 ASP A CA 1
ATOM 794 C C . ASP A 1 111 ? 81.338 46.160 52.089 1.00 38.68 104 ASP A C 1
ATOM 795 O O . ASP A 1 111 ? 82.016 47.101 51.674 1.00 37.61 104 ASP A O 1
ATOM 800 N N . ILE A 1 112 ? 80.163 45.826 51.567 1.00 35.60 105 ILE A N 1
ATOM 801 C CA . ILE A 1 112 ? 79.559 46.574 50.470 1.00 34.02 105 ILE A CA 1
ATOM 802 C C . ILE A 1 112 ? 78.116 46.862 50.866 1.00 32.01 105 ILE A C 1
ATOM 803 O O . ILE A 1 112 ? 77.307 45.942 51.003 1.00 31.57 105 ILE A O 1
ATOM 808 N N . VAL A 1 113 ? 77.802 48.137 51.067 1.00 30.09 106 VAL A N 1
ATOM 809 C CA . VAL A 1 113 ? 76.452 48.532 51.449 1.00 28.23 106 VAL A CA 1
ATOM 810 C C . VAL A 1 113 ? 75.943 49.586 50.471 1.00 26.93 106 VAL A C 1
ATOM 811 O O . VAL A 1 113 ? 76.214 50.776 50.623 1.00 26.43 106 VAL A O 1
ATOM 815 N N . PRO A 1 114 ? 75.201 49.156 49.443 1.00 24.50 107 PRO A N 1
ATOM 816 C CA . PRO A 1 114 ? 74.690 50.123 48.470 1.00 22.86 107 PRO A CA 1
ATOM 817 C C . PRO A 1 114 ? 73.699 51.103 49.081 1.00 21.53 107 PRO A C 1
ATOM 818 O O . PRO A 1 114 ? 72.935 50.753 49.981 1.00 21.29 107 PRO A O 1
ATOM 822 N N . VAL A 1 115 ? 73.736 52.340 48.598 1.00 20.60 108 VAL A N 1
ATOM 823 C CA . VAL A 1 115 ? 72.827 53.375 49.068 1.00 20.49 108 VAL A CA 1
ATOM 824 C C . VAL A 1 115 ? 72.099 53.917 47.843 1.00 18.81 108 VAL A C 1
ATOM 825 O O . VAL A 1 115 ? 72.729 54.438 46.922 1.00 21.42 108 VAL A O 1
ATOM 829 N N . ILE A 1 116 ? 70.780 53.779 47.822 1.00 18.73 109 ILE A N 1
ATOM 830 C CA . ILE A 1 116 ? 70.002 54.269 46.693 1.00 16.15 109 ILE A CA 1
ATOM 831 C C . ILE A 1 116 ? 69.413 55.649 46.990 1.00 16.67 109 ILE A C 1
ATOM 832 O O . ILE A 1 116 ? 68.620 55.804 47.919 1.00 16.31 109 ILE A O 1
ATOM 837 N N . LEU A 1 117 ? 69.823 56.652 46.216 1.00 14.63 110 LEU A N 1
ATOM 838 C CA . LEU A 1 117 ? 69.291 58.004 46.383 1.00 15.47 110 LEU A CA 1
ATOM 839 C C . LEU A 1 117 ? 68.097 58.046 45.434 1.00 14.87 110 LEU A C 1
ATOM 840 O O . LEU A 1 117 ? 68.263 58.127 44.217 1.00 15.66 110 LEU A O 1
ATOM 845 N N . PHE A 1 118 ? 66.901 57.984 46.012 1.00 14.88 111 PHE A N 1
ATOM 846 C CA . PHE A 1 118 ? 65.647 57.940 45.262 1.00 13.03 111 PHE A CA 1
ATOM 847 C C . PHE A 1 118 ? 64.876 59.253 45.109 1.00 12.17 111 PHE A C 1
ATOM 848 O O . PHE A 1 118 ? 64.738 60.030 46.056 1.00 13.36 111 PHE A O 1
ATOM 856 N N . PHE A 1 119 ? 64.353 59.466 43.903 1.00 12.99 112 PHE A N 1
ATOM 857 C CA . PHE A 1 119 ? 63.551 60.646 43.586 1.00 11.10 112 PHE A CA 1
ATOM 858 C C . PHE A 1 119 ? 62.179 60.151 43.117 1.00 10.15 112 PHE A C 1
ATOM 859 O O . PHE A 1 119 ? 62.078 59.465 42.095 1.00 9.19 112 PHE A O 1
ATOM 867 N N . HIS A 1 120 ? 61.131 60.499 43.859 1.00 10.03 113 HIS A N 1
ATOM 868 C CA . HIS A 1 120 ? 59.772 60.069 43.526 1.00 10.67 113 HIS A CA 1
ATOM 869 C C . HIS A 1 120 ? 59.254 60.682 42.232 1.00 11.45 113 HIS A C 1
ATOM 870 O O . HIS A 1 120 ? 59.776 61.691 41.766 1.00 11.05 113 HIS A O 1
ATOM 877 N N . GLY A 1 121 ? 58.206 60.068 41.684 1.00 10.70 114 GLY A N 1
ATOM 878 C CA . GLY A 1 121 ? 57.601 60.545 40.452 1.00 9.99 114 GLY A CA 1
ATOM 879 C C . GLY A 1 121 ? 56.478 61.525 40.735 1.00 9.67 114 GLY A C 1
ATOM 880 O O . GLY A 1 121 ? 56.344 62.011 41.854 1.00 12.41 114 GLY A O 1
ATOM 881 N N . GLY A 1 122 ? 55.659 61.823 39.734 1.00 10.11 115 GLY A N 1
ATOM 882 C CA . GLY A 1 122 ? 54.582 62.774 39.951 1.00 9.32 115 GLY A CA 1
ATOM 883 C C . GLY A 1 122 ? 54.654 63.916 38.950 1.00 10.06 115 GLY A C 1
ATOM 884 O O . GLY A 1 122 ? 54.068 64.978 39.158 1.00 10.31 115 GLY A O 1
ATOM 885 N N . SER A 1 123 ? 55.400 63.694 37.872 1.00 10.26 116 SER A N 1
ATOM 886 C CA . SER A 1 123 ? 55.534 64.668 36.794 1.00 10.09 116 SER A CA 1
ATOM 887 C C . SER A 1 123 ? 56.025 66.058 37.212 1.00 12.02 116 SER A C 1
ATOM 888 O O . SER A 1 123 ? 55.659 67.060 36.590 1.00 11.83 116 SER A O 1
ATOM 891 N N . PHE A 1 124 ? 56.858 66.099 38.251 1.00 11.14 117 PHE A N 1
ATOM 892 C CA . PHE A 1 124 ? 57.439 67.333 38.795 1.00 12.45 117 PHE A CA 1
ATOM 893 C C . PHE A 1 124 ? 56.502 68.194 39.640 1.00 12.72 117 PHE A C 1
ATOM 894 O O . PHE A 1 124 ? 56.958 69.129 40.300 1.00 13.36 117 PHE A O 1
ATOM 902 N N . ALA A 1 125 ? 55.208 67.878 39.642 1.00 11.23 118 ALA A N 1
ATOM 903 C CA . ALA A 1 125 ? 54.239 68.672 40.398 1.00 10.58 118 ALA A CA 1
ATOM 904 C C . ALA A 1 125 ? 53.564 67.960 41.567 1.00 11.56 118 ALA A C 1
ATOM 905 O O . ALA A 1 125 ? 53.104 68.610 42.505 1.00 12.36 118 ALA A O 1
ATOM 907 N N . HIS A 1 126 ? 53.497 66.635 41.503 1.00 10.75 119 HIS A N 1
ATOM 908 C CA . HIS A 1 126 ? 52.814 65.852 42.533 1.00 10.30 119 HIS A CA 1
ATOM 909 C C . HIS A 1 126 ? 53.706 65.009 43.442 1.00 10.78 119 HIS A C 1
ATOM 910 O O . HIS A 1 126 ? 54.845 64.689 43.107 1.00 10.69 119 HIS A O 1
ATOM 917 N N . SER A 1 127 ? 53.132 64.640 44.585 1.00 11.72 120 SER A N 1
ATOM 918 C CA . SER A 1 127 ? 53.752 63.770 45.580 1.00 11.35 120 SER A CA 1
ATOM 919 C C . SER A 1 127 ? 54.934 64.291 46.387 1.00 11.88 120 SER A C 1
ATOM 920 O O . SER A 1 127 ? 55.529 65.328 46.083 1.00 11.66 120 SER A O 1
ATOM 923 N N . SER A 1 128 ? 55.258 63.540 47.435 1.00 12.48 121 SER A N 1
ATOM 924 C CA . SER A 1 128 ? 56.348 63.881 48.336 1.00 13.79 121 SER A CA 1
ATOM 925 C C . SER A 1 128 ? 57.043 62.603 48.798 1.00 13.21 121 SER A C 1
ATOM 926 O O . SER A 1 128 ? 56.568 61.494 48.549 1.00 11.32 121 SER A O 1
ATOM 929 N N . ALA A 1 129 ? 58.172 62.767 49.475 1.00 12.96 122 ALA A N 1
ATOM 930 C CA . ALA A 1 129 ? 58.902 61.623 49.995 1.00 13.50 122 ALA A CA 1
ATOM 931 C C . ALA A 1 129 ? 58.023 60.913 51.027 1.00 13.86 122 ALA A C 1
ATOM 932 O O . ALA A 1 129 ? 58.161 59.708 51.236 1.00 14.77 122 ALA A O 1
ATOM 934 N N . ASN A 1 130 ? 57.115 61.648 51.670 1.00 13.81 123 ASN A N 1
ATOM 935 C CA . ASN A 1 130 ? 56.255 61.014 52.663 1.00 13.71 123 ASN A CA 1
ATOM 936 C C . ASN A 1 130 ? 54.900 60.537 52.146 1.00 12.88 123 ASN A C 1
ATOM 937 O O . ASN A 1 130 ? 54.038 60.141 52.935 1.00 13.48 123 ASN A O 1
ATOM 942 N N . SER A 1 131 ? 54.714 60.559 50.824 1.00 10.60 124 SER A N 1
ATOM 943 C CA . SER A 1 131 ? 53.477 60.062 50.225 1.00 10.66 124 SER A CA 1
ATOM 944 C C . SER A 1 131 ? 53.513 58.553 50.446 1.00 11.19 124 SER A C 1
ATOM 945 O O . SER A 1 131 ? 54.547 57.927 50.242 1.00 10.16 124 SER A O 1
ATOM 948 N N . ALA A 1 132 ? 52.392 57.967 50.849 1.00 11.50 125 ALA A N 1
ATOM 949 C CA . ALA A 1 132 ? 52.352 56.532 51.114 1.00 12.27 125 ALA A CA 1
ATOM 950 C C . ALA A 1 132 ? 52.807 55.657 49.946 1.00 11.99 125 ALA A C 1
ATOM 951 O O . ALA A 1 132 ? 53.463 54.640 50.162 1.00 12.97 125 ALA A O 1
ATOM 953 N N . ILE A 1 133 ? 52.468 56.030 48.714 1.00 12.06 126 ILE A N 1
ATOM 954 C CA . ILE A 1 133 ? 52.889 55.200 47.589 1.00 10.25 126 ILE A CA 1
ATOM 955 C C . ILE A 1 133 ? 54.406 55.120 47.472 1.00 12.38 126 ILE A C 1
ATOM 956 O O . ILE A 1 133 ? 54.955 54.089 47.066 1.00 12.82 126 ILE A O 1
ATOM 961 N N . TYR A 1 134 ? 55.092 56.193 47.844 1.00 10.69 127 TYR A N 1
ATOM 962 C CA . TYR A 1 134 ? 56.543 56.198 47.748 1.00 10.71 127 TYR A CA 1
ATOM 963 C C . TYR A 1 134 ? 57.254 55.713 49.006 1.00 11.77 127 TYR A C 1
ATOM 964 O O . TYR A 1 134 ? 58.353 55.168 48.926 1.00 11.63 127 TYR A O 1
ATOM 973 N N . ASP A 1 135 ? 56.626 55.890 50.162 1.00 13.29 128 ASP A N 1
ATOM 974 C CA . ASP A 1 135 ? 57.223 55.403 51.399 1.00 13.23 128 ASP A CA 1
ATOM 975 C C . ASP A 1 135 ? 57.204 53.871 51.311 1.00 13.62 128 ASP A C 1
ATOM 976 O O . ASP A 1 135 ? 58.151 53.196 51.718 1.00 14.97 128 ASP A O 1
ATOM 981 N N . THR A 1 136 ? 56.126 53.333 50.749 1.00 13.19 129 THR A N 1
ATOM 982 C CA . THR A 1 136 ? 55.981 51.888 50.586 1.00 13.73 129 THR A CA 1
ATOM 983 C C . THR A 1 136 ? 56.985 51.342 49.567 1.00 14.28 129 THR A C 1
ATOM 984 O O . THR A 1 136 ? 57.589 50.289 49.782 1.00 12.35 129 THR A O 1
ATOM 988 N N . LEU A 1 137 ? 57.169 52.058 48.459 1.00 13.30 130 LEU A N 1
ATOM 989 C CA . LEU A 1 137 ? 58.120 51.638 47.440 1.00 13.42 130 LEU A CA 1
ATOM 990 C C . LEU A 1 137 ? 59.534 51.606 48.012 1.00 13.53 130 LEU A C 1
ATOM 991 O O . LEU A 1 137 ? 60.290 50.658 47.784 1.00 13.85 130 LEU A O 1
ATOM 996 N N . CYS A 1 138 ? 59.902 52.648 48.750 1.00 13.83 131 CYS A N 1
ATOM 997 C CA . CYS A 1 138 ? 61.241 52.701 49.325 1.00 13.73 131 CYS A CA 1
ATOM 998 C C . CYS A 1 138 ? 61.469 51.576 50.327 1.00 15.67 131 CYS A C 1
ATOM 999 O O . CYS A 1 138 ? 62.549 50.985 50.366 1.00 15.49 131 CYS A O 1
ATOM 1002 N N . ARG A 1 139 ? 60.455 51.278 51.130 1.00 15.12 132 ARG A N 1
ATOM 1003 C CA . ARG A 1 139 ? 60.574 50.201 52.105 1.00 16.24 132 ARG A CA 1
ATOM 1004 C C . ARG A 1 139 ? 60.773 48.868 51.387 1.00 16.18 132 ARG A C 1
ATOM 1005 O O . ARG A 1 139 ? 61.548 48.018 51.832 1.00 15.40 132 ARG A O 1
ATOM 1013 N N . ARG A 1 140 ? 60.080 48.684 50.270 1.00 16.20 133 ARG A N 1
ATOM 1014 C CA . ARG A 1 140 ? 60.228 47.453 49.511 1.00 15.00 133 ARG A CA 1
ATOM 1015 C C . ARG A 1 140 ? 61.635 47.367 48.918 1.00 18.15 133 ARG A C 1
ATOM 1016 O O . ARG A 1 140 ? 62.241 46.292 48.897 1.00 18.48 133 ARG A O 1
ATOM 1024 N N . LEU A 1 141 ? 62.168 48.497 48.455 1.00 16.96 134 LEU A N 1
ATOM 1025 C CA . LEU A 1 141 ? 63.518 48.513 47.895 1.00 18.22 134 LEU A CA 1
ATOM 1026 C C . LEU A 1 141 ? 64.548 48.071 48.935 1.00 19.21 134 LEU A C 1
ATOM 1027 O O . LEU A 1 141 ? 65.448 47.289 48.629 1.00 19.55 134 LEU A O 1
ATOM 1032 N N . VAL A 1 142 ? 64.417 48.573 50.160 1.00 18.77 135 VAL A N 1
ATOM 1033 C CA . VAL A 1 142 ? 65.349 48.209 51.227 1.00 21.52 135 VAL A CA 1
ATOM 1034 C C . VAL A 1 142 ? 65.374 46.695 51.444 1.00 23.27 135 VAL A C 1
ATOM 1035 O O . VAL A 1 142 ? 66.444 46.089 51.553 1.00 24.10 135 VAL A O 1
ATOM 1039 N N . GLY A 1 143 ? 64.191 46.091 51.501 1.00 24.00 136 GLY A N 1
ATOM 1040 C CA . GLY A 1 143 ? 64.104 44.659 51.732 1.00 26.59 136 GLY A CA 1
ATOM 1041 C C . GLY A 1 143 ? 64.443 43.765 50.557 1.00 28.28 136 GLY A C 1
ATOM 1042 O O . GLY A 1 143 ? 64.950 42.657 50.743 1.00 28.27 136 GLY A O 1
ATOM 1043 N N . LEU A 1 144 ? 64.174 44.235 49.344 1.00 27.85 137 LEU A N 1
ATOM 1044 C CA . LEU A 1 144 ? 64.438 43.442 48.151 1.00 30.88 137 LEU A CA 1
ATOM 1045 C C . LEU A 1 144 ? 65.851 43.610 47.604 1.00 32.37 137 LEU A C 1
ATOM 1046 O O . LEU A 1 144 ? 66.327 42.774 46.836 1.00 33.88 137 LEU A O 1
ATOM 1051 N N . CYS A 1 145 ? 66.519 44.689 47.999 1.00 32.80 138 CYS A N 1
ATOM 1052 C CA . CYS A 1 145 ? 67.879 44.955 47.540 1.00 34.61 138 CYS A CA 1
ATOM 1053 C C . CYS A 1 145 ? 68.886 44.872 48.677 1.00 35.20 138 CYS A C 1
ATOM 1054 O O . CYS A 1 145 ? 70.094 44.885 48.438 1.00 36.47 138 CYS A O 1
ATOM 1057 N N . LYS A 1 146 ? 68.389 44.786 49.909 1.00 35.36 139 LYS A N 1
ATOM 1058 C CA . LYS A 1 146 ? 69.260 44.735 51.077 1.00 35.92 139 LYS A CA 1
ATOM 1059 C C . LYS A 1 146 ? 70.204 45.926 50.988 1.00 35.25 139 LYS A C 1
ATOM 1060 O O . LYS A 1 146 ? 71.393 45.776 50.704 1.00 36.61 139 LYS A O 1
ATOM 1066 N N . CYS A 1 147 ? 69.659 47.114 51.226 1.00 33.33 140 CYS A N 1
ATOM 1067 C CA . CYS A 1 147 ? 70.441 48.340 51.148 1.00 30.58 140 CYS A CA 1
ATOM 1068 C C . CYS A 1 147 ? 69.739 49.487 51.857 1.00 27.94 140 CYS A C 1
ATOM 1069 O O . CYS A 1 147 ? 68.630 49.337 52.372 1.00 27.66 140 CYS A O 1
ATOM 1072 N N . VAL A 1 148 ? 70.399 50.638 51.864 1.00 24.59 141 VAL A N 1
ATOM 1073 C CA . VAL A 1 148 ? 69.854 51.840 52.477 1.00 21.83 141 VAL A CA 1
ATOM 1074 C C . VAL A 1 148 ? 69.256 52.696 51.364 1.00 20.25 141 VAL A C 1
ATOM 1075 O O . VAL A 1 148 ? 69.824 52.781 50.273 1.00 19.77 141 VAL A O 1
ATOM 1079 N N . VAL A 1 149 ? 68.115 53.320 51.642 1.00 18.53 142 VAL A N 1
ATOM 1080 C CA . VAL A 1 149 ? 67.461 54.186 50.667 1.00 17.17 142 VAL A CA 1
ATOM 1081 C C . VAL A 1 149 ? 67.265 55.571 51.270 1.00 15.97 142 VAL A C 1
ATOM 1082 O O . VAL A 1 149 ? 66.863 55.703 52.423 1.00 15.91 142 VAL A O 1
ATOM 1086 N N . VAL A 1 150 ? 67.577 56.600 50.488 1.00 14.45 143 VAL A N 1
ATOM 1087 C CA . VAL A 1 150 ? 67.404 57.983 50.921 1.00 14.32 143 VAL A CA 1
ATOM 1088 C C . VAL A 1 150 ? 66.472 58.605 49.883 1.00 14.26 143 VAL A C 1
ATOM 1089 O O . VAL A 1 150 ? 66.839 58.726 48.718 1.00 14.72 143 VAL A O 1
ATOM 1093 N N . SER A 1 151 ? 65.267 58.972 50.314 1.00 13.88 144 SER A N 1
ATOM 1094 C CA . SER A 1 151 ? 64.261 59.555 49.426 1.00 13.59 144 SER A CA 1
ATOM 1095 C C . SER A 1 151 ? 64.199 61.074 49.580 1.00 14.18 144 SER A C 1
ATOM 1096 O O . SER A 1 151 ? 63.952 61.596 50.667 1.00 13.96 144 SER A O 1
ATOM 1099 N N . VAL A 1 152 ? 64.406 61.778 48.473 1.00 13.43 145 VAL A N 1
ATOM 1100 C CA . VAL A 1 152 ? 64.428 63.237 48.486 1.00 12.50 145 VAL A CA 1
ATOM 1101 C C . VAL A 1 152 ? 63.077 63.923 48.297 1.00 13.81 145 VAL A C 1
ATOM 1102 O O . VAL A 1 152 ? 62.345 63.633 47.355 1.00 13.65 145 VAL A O 1
ATOM 1106 N N . ASN A 1 153 ? 62.760 64.851 49.193 1.00 13.76 146 ASN A N 1
ATOM 1107 C CA . ASN A 1 153 ? 61.503 65.583 49.102 1.00 15.26 146 ASN A CA 1
ATOM 1108 C C . ASN A 1 153 ? 61.780 66.862 48.316 1.00 14.32 146 ASN A C 1
ATOM 1109 O O . ASN A 1 153 ? 61.697 67.970 48.848 1.00 15.71 146 ASN A O 1
ATOM 1114 N N . TYR A 1 154 ? 62.103 66.692 47.038 1.00 13.72 147 TYR A N 1
ATOM 1115 C CA . TYR A 1 154 ? 62.435 67.810 46.159 1.00 12.76 147 TYR A CA 1
ATOM 1116 C C . TYR A 1 154 ? 61.275 68.774 45.913 1.00 14.08 147 TYR A C 1
ATOM 1117 O O . TYR A 1 154 ? 60.106 68.399 46.035 1.00 14.05 147 TYR A O 1
ATOM 1126 N N . ARG A 1 155 ? 61.603 70.029 45.596 1.00 13.73 148 ARG A N 1
ATOM 1127 C CA . ARG A 1 155 ? 60.579 71.045 45.349 1.00 15.31 148 ARG A CA 1
ATOM 1128 C C . ARG A 1 155 ? 59.858 70.820 44.028 1.00 13.86 148 ARG A C 1
ATOM 1129 O O . ARG A 1 155 ? 60.476 70.470 43.022 1.00 14.74 148 ARG A O 1
ATOM 1137 N N . ARG A 1 156 ? 58.548 71.057 44.055 1.00 14.71 149 ARG A N 1
ATOM 1138 C CA . ARG A 1 156 ? 57.659 70.825 42.919 1.00 14.72 149 ARG A CA 1
ATOM 1139 C C . ARG A 1 156 ? 57.213 72.043 42.112 1.00 15.45 149 ARG A C 1
ATOM 1140 O O . ARG A 1 156 ? 57.101 73.152 42.633 1.00 13.89 149 ARG A O 1
ATOM 1148 N N . ALA A 1 157 ? 56.927 71.799 40.836 1.00 14.81 150 ALA A N 1
ATOM 1149 C CA . ALA A 1 157 ? 56.423 72.824 39.929 1.00 13.11 150 ALA A CA 1
ATOM 1150 C C . ALA A 1 157 ? 54.909 72.832 40.158 1.00 14.07 150 ALA A C 1
ATOM 1151 O O . ALA A 1 157 ? 54.356 71.854 40.666 1.00 12.18 150 ALA A O 1
ATOM 1153 N N . PRO A 1 158 ? 54.210 73.904 39.742 1.00 13.43 151 PRO A N 1
ATOM 1154 C CA . PRO A 1 158 ? 54.742 75.097 39.072 1.00 15.92 151 PRO A CA 1
ATOM 1155 C C . PRO A 1 158 ? 55.373 76.146 39.985 1.00 16.38 151 PRO A C 1
ATOM 1156 O O . PRO A 1 158 ? 56.041 77.066 39.505 1.00 16.11 151 PRO A O 1
ATOM 1160 N N . GLU A 1 159 ? 55.170 76.007 41.291 1.00 15.70 152 GLU A N 1
ATOM 1161 C CA . GLU A 1 159 ? 55.708 76.973 42.244 1.00 17.22 152 GLU A CA 1
ATOM 1162 C C . GLU A 1 159 ? 57.234 77.032 42.260 1.00 18.49 152 GLU A C 1
ATOM 1163 O O . GLU A 1 159 ? 57.819 78.114 42.405 1.00 18.34 152 GLU A O 1
ATOM 1169 N N . ASN A 1 160 ? 57.872 75.872 42.110 1.00 16.19 153 ASN A N 1
ATOM 1170 C CA . ASN A 1 160 ? 59.329 75.762 42.107 1.00 19.03 153 ASN A CA 1
ATOM 1171 C C . ASN A 1 160 ? 59.728 74.944 40.884 1.00 19.26 153 ASN A C 1
ATOM 1172 O O . ASN A 1 160 ? 59.998 73.746 40.981 1.00 19.45 153 ASN A O 1
ATOM 1177 N N . PRO A 1 161 ? 59.762 75.586 39.707 1.00 19.07 154 PRO A N 1
ATOM 1178 C CA . PRO A 1 161 ? 60.119 74.916 38.455 1.00 17.83 154 PRO A CA 1
ATOM 1179 C C . PRO A 1 161 ? 61.616 74.717 38.235 1.00 16.84 154 PRO A C 1
ATOM 1180 O O . PRO A 1 161 ? 62.423 74.928 39.137 1.00 18.32 154 PRO A O 1
ATOM 1184 N N . TYR A 1 162 ? 61.973 74.289 37.027 1.00 15.97 155 TYR A N 1
ATOM 1185 C CA . TYR A 1 162 ? 63.369 74.073 36.659 1.00 15.40 155 TYR A CA 1
ATOM 1186 C C . TYR A 1 162 ? 64.166 75.311 37.076 1.00 16.85 155 TYR A C 1
ATOM 1187 O O . TYR A 1 162 ? 63.695 76.439 36.898 1.00 16.20 155 TYR A O 1
ATOM 1196 N N . PRO A 1 163 ? 65.381 75.122 37.622 1.00 17.18 156 PRO A N 1
ATOM 1197 C CA . PRO A 1 163 ? 66.087 73.862 37.881 1.00 16.24 156 PRO A CA 1
ATOM 1198 C C . PRO A 1 163 ? 66.025 73.452 39.351 1.00 16.75 156 PRO A C 1
ATOM 1199 O O . PRO A 1 163 ? 66.838 72.645 39.806 1.00 15.43 156 PRO A O 1
ATOM 1203 N N . CYS A 1 164 ? 65.071 74.008 40.089 1.00 15.63 157 CYS A N 1
ATOM 1204 C CA . CYS A 1 164 ? 64.959 73.720 41.513 1.00 15.60 157 CYS A CA 1
ATOM 1205 C C . CYS A 1 164 ? 65.046 72.244 41.889 1.00 16.12 157 CYS A C 1
ATOM 1206 O O . CYS A 1 164 ? 65.804 71.881 42.784 1.00 15.61 157 CYS A O 1
ATOM 1209 N N . ALA A 1 165 ? 64.283 71.392 41.213 1.00 14.30 158 ALA A N 1
ATOM 1210 C CA . ALA A 1 165 ? 64.315 69.963 41.526 1.00 15.20 158 ALA A CA 1
ATOM 1211 C C . ALA A 1 165 ? 65.721 69.378 41.373 1.00 14.50 158 ALA A C 1
ATOM 1212 O O . ALA A 1 165 ? 66.165 68.595 42.212 1.00 14.70 158 ALA A O 1
ATOM 1214 N N . TYR A 1 166 ? 66.424 69.756 40.310 1.00 15.22 159 TYR A N 1
ATOM 1215 C CA . TYR A 1 166 ? 67.774 69.238 40.093 1.00 16.57 159 TYR A CA 1
ATOM 1216 C C . TYR A 1 166 ? 68.726 69.731 41.175 1.00 16.99 159 TYR A C 1
ATOM 1217 O O . TYR A 1 166 ? 69.606 68.988 41.624 1.00 16.99 159 TYR A O 1
ATOM 1226 N N . ASP A 1 167 ? 68.564 70.991 41.572 1.00 17.71 160 ASP A N 1
ATOM 1227 C CA . ASP A 1 167 ? 69.414 71.568 42.610 1.00 19.34 160 ASP A CA 1
ATOM 1228 C C . ASP A 1 167 ? 69.220 70.821 43.926 1.00 18.99 160 ASP A C 1
ATOM 1229 O O . ASP A 1 167 ? 70.179 70.568 44.653 1.00 17.06 160 ASP A O 1
ATOM 1234 N N . ASP A 1 168 ? 67.977 70.461 44.229 1.00 16.96 161 ASP A N 1
ATOM 1235 C CA . ASP A 1 168 ? 67.697 69.722 45.452 1.00 17.91 161 ASP A CA 1
ATOM 1236 C C . ASP A 1 168 ? 68.360 68.346 45.409 1.00 16.43 161 ASP A C 1
ATOM 1237 O O . ASP A 1 168 ? 68.860 67.856 46.421 1.00 16.07 161 ASP A O 1
ATOM 1242 N N . GLY A 1 169 ? 68.361 67.727 44.234 1.00 17.03 162 GLY A N 1
ATOM 1243 C CA . GLY A 1 169 ? 68.969 66.415 44.089 1.00 16.61 162 GLY A CA 1
ATOM 1244 C C . GLY A 1 169 ? 70.474 66.479 44.274 1.00 19.17 162 GLY A C 1
ATOM 1245 O O . GLY A 1 169 ? 71.086 65.558 44.824 1.00 17.40 162 GLY A O 1
ATOM 1246 N N . TRP A 1 170 ? 71.071 67.573 43.809 1.00 18.31 163 TRP A N 1
ATOM 1247 C CA . TRP A 1 170 ? 72.509 67.773 43.928 1.00 20.98 163 TRP A CA 1
ATOM 1248 C C . TRP A 1 170 ? 72.864 67.918 45.405 1.00 19.27 163 TRP A C 1
ATOM 1249 O O . TRP A 1 170 ? 73.797 67.281 45.892 1.00 20.69 163 TRP A O 1
ATOM 1260 N N . ILE A 1 171 ? 72.107 68.751 46.114 1.00 19.27 164 ILE A N 1
ATOM 1261 C CA . ILE A 1 171 ? 72.330 68.964 47.540 1.00 19.77 164 ILE A CA 1
ATOM 1262 C C . ILE A 1 171 ? 72.213 67.638 48.291 1.00 20.00 164 ILE A C 1
ATOM 1263 O O . ILE A 1 171 ? 73.028 67.334 49.167 1.00 18.53 164 ILE A O 1
ATOM 1268 N N . ALA A 1 172 ? 71.211 66.840 47.930 1.00 17.24 165 ALA A N 1
ATOM 1269 C CA . ALA A 1 172 ? 70.998 65.549 48.576 1.00 18.37 165 ALA A CA 1
ATOM 1270 C C . ALA A 1 172 ? 72.130 64.571 48.276 1.00 18.24 165 ALA A C 1
ATOM 1271 O O . ALA A 1 172 ? 72.543 63.805 49.150 1.00 18.67 165 ALA A O 1
ATOM 1273 N N . LEU A 1 173 ? 72.627 64.594 47.043 1.00 18.21 166 LEU A N 1
ATOM 1274 C CA . LEU A 1 173 ? 73.713 63.702 46.648 1.00 19.95 166 LEU A CA 1
ATOM 1275 C C . LEU A 1 173 ? 74.976 63.994 47.453 1.00 21.67 166 LEU A C 1
ATOM 1276 O O . LEU A 1 173 ? 75.672 63.077 47.890 1.00 20.90 166 LEU A O 1
ATOM 1281 N N . ASN A 1 174 ? 75.274 65.276 47.632 1.00 21.80 167 ASN A N 1
ATOM 1282 C CA . ASN A 1 174 ? 76.454 65.676 48.392 1.00 23.97 167 ASN A CA 1
ATOM 1283 C C . ASN A 1 174 ? 76.299 65.299 49.861 1.00 22.85 167 ASN A C 1
ATOM 1284 O O . ASN A 1 174 ? 77.259 64.869 50.508 1.00 22.99 167 ASN A O 1
ATOM 1289 N N . TRP A 1 175 ? 75.088 65.457 50.384 1.00 22.17 168 TRP A N 1
ATOM 1290 C CA . TRP A 1 175 ? 74.811 65.110 51.773 1.00 23.12 168 TRP A CA 1
ATOM 1291 C C . TRP A 1 175 ? 75.085 63.621 51.959 1.00 22.75 168 TRP A C 1
ATOM 1292 O O . TRP A 1 175 ? 75.792 63.222 52.882 1.00 23.37 168 TRP A O 1
ATOM 1303 N N . VAL A 1 176 ? 74.525 62.804 51.071 1.00 20.10 169 VAL A N 1
ATOM 1304 C CA . VAL A 1 176 ? 74.715 61.360 51.140 1.00 20.10 169 VAL A CA 1
ATOM 1305 C C . VAL A 1 176 ? 76.185 60.964 51.023 1.00 20.56 169 VAL A C 1
ATOM 1306 O O . VAL A 1 176 ? 76.683 60.172 51.823 1.00 19.73 169 VAL A O 1
ATOM 1310 N N . ASN A 1 177 ? 76.874 61.525 50.035 1.00 20.11 170 ASN A N 1
ATOM 1311 C CA . ASN A 1 177 ? 78.275 61.204 49.800 1.00 22.37 170 ASN A CA 1
ATOM 1312 C C . ASN A 1 177 ? 79.199 61.608 50.944 1.00 22.69 170 ASN A C 1
ATOM 1313 O O . ASN A 1 177 ? 80.289 61.054 51.088 1.00 23.40 170 ASN A O 1
ATOM 1318 N N . SER A 1 178 ? 78.763 62.565 51.757 1.00 22.84 171 SER A N 1
ATOM 1319 C CA . SER A 1 178 ? 79.581 63.034 52.872 1.00 23.94 171 SER A CA 1
ATOM 1320 C C . SER A 1 178 ? 79.242 62.407 54.225 1.00 25.19 171 SER A C 1
ATOM 1321 O O . SER A 1 178 ? 79.804 62.804 55.247 1.00 25.28 171 SER A O 1
ATOM 1324 N N . ARG A 1 179 ? 78.327 61.438 54.242 1.00 25.00 172 ARG A N 1
ATOM 1325 C CA . ARG A 1 179 ? 77.968 60.780 55.497 1.00 25.32 172 ARG A CA 1
ATOM 1326 C C . ARG A 1 179 ? 78.999 59.707 55.823 1.00 25.51 172 ARG A C 1
ATOM 1327 O O . ARG A 1 179 ? 79.128 58.717 55.104 1.00 26.11 172 ARG A O 1
ATOM 1335 N N . SER A 1 180 ? 79.733 59.904 56.911 1.00 27.60 173 SER A N 1
ATOM 1336 C CA . SER A 1 180 ? 80.743 58.936 57.320 1.00 27.77 173 SER A CA 1
ATOM 1337 C C . SER A 1 180 ? 80.094 57.593 57.643 1.00 27.22 173 SER A C 1
ATOM 1338 O O . SER A 1 180 ? 80.662 56.538 57.365 1.00 27.16 173 SER A O 1
ATOM 1341 N N . TRP A 1 181 ? 78.901 57.640 58.227 1.00 27.01 174 TRP A N 1
ATOM 1342 C CA . TRP A 1 181 ? 78.193 56.423 58.596 1.00 26.70 174 TRP A CA 1
ATOM 1343 C C . TRP A 1 181 ? 77.589 55.643 57.425 1.00 26.97 174 TRP A C 1
ATOM 1344 O O . TRP A 1 181 ? 76.960 54.605 57.633 1.00 27.00 174 TRP A O 1
ATOM 1355 N N . LEU A 1 182 ? 77.780 56.133 56.203 1.00 25.90 175 LEU A N 1
ATOM 1356 C CA . LEU A 1 182 ? 77.261 55.440 55.027 1.00 25.56 175 LEU A CA 1
ATOM 1357 C C . LEU A 1 182 ? 78.388 54.832 54.185 1.00 27.26 175 LEU A C 1
ATOM 1358 O O . LEU A 1 182 ? 78.141 54.245 53.131 1.00 25.82 175 LEU A O 1
ATOM 1363 N N . LYS A 1 183 ? 79.624 54.959 54.665 1.00 27.99 176 LYS A N 1
ATOM 1364 C CA . LYS A 1 183 ? 80.785 54.417 53.956 1.00 29.49 176 LYS A CA 1
ATOM 1365 C C . LYS A 1 183 ? 80.856 52.892 54.026 1.00 29.51 176 LYS A C 1
ATOM 1366 O O . LYS A 1 183 ? 80.613 52.299 55.080 1.00 29.34 176 LYS A O 1
ATOM 1372 N N . SER A 1 184 ? 81.196 52.264 52.902 1.00 29.73 177 SER A N 1
ATOM 1373 C CA . SER A 1 184 ? 81.331 50.811 52.845 1.00 32.29 177 SER A CA 1
ATOM 1374 C C . SER A 1 184 ? 82.741 50.451 53.309 1.00 33.80 177 SER A C 1
ATOM 1375 O O . SER A 1 184 ? 83.691 51.184 53.038 1.00 32.73 177 SER A O 1
ATOM 1378 N N . LYS A 1 185 ? 82.873 49.322 53.999 1.00 36.43 178 LYS A N 1
ATOM 1379 C CA . LYS A 1 185 ? 84.168 48.879 54.511 1.00 38.88 178 LYS A CA 1
ATOM 1380 C C . LYS A 1 185 ? 85.215 48.639 53.426 1.00 39.99 178 LYS A C 1
ATOM 1381 O O . LYS A 1 185 ? 86.380 49.006 53.591 1.00 40.78 178 LYS A O 1
ATOM 1383 N N . LYS A 1 186 ? 84.801 48.017 52.325 1.00 40.66 179 LYS A N 1
ATOM 1384 C CA . LYS A 1 186 ? 85.712 47.716 51.221 1.00 41.72 179 LYS A CA 1
ATOM 1385 C C . LYS A 1 186 ? 86.648 48.848 50.825 1.00 41.17 179 LYS A C 1
ATOM 1386 O O . LYS A 1 186 ? 87.860 48.767 51.026 1.00 42.54 179 LYS A O 1
ATOM 1392 N N . ASP A 1 187 ? 86.082 49.899 50.246 1.00 39.84 180 ASP A N 1
ATOM 1393 C CA . ASP A 1 187 ? 86.875 51.027 49.781 1.00 38.43 180 ASP A CA 1
ATOM 1394 C C . ASP A 1 187 ? 86.689 52.324 50.561 1.00 37.16 180 ASP A C 1
ATOM 1395 O O . ASP A 1 187 ? 87.113 53.383 50.103 1.00 36.94 180 ASP A O 1
ATOM 1400 N N . SER A 1 188 ? 86.065 52.243 51.731 1.00 36.08 181 SER A N 1
ATOM 1401 C CA . SER A 1 188 ? 85.843 53.426 52.560 1.00 36.06 181 SER A CA 1
ATOM 1402 C C . SER A 1 188 ? 85.099 54.511 51.788 1.00 34.97 181 SER A C 1
ATOM 1403 O O . SER A 1 188 ? 85.250 55.701 52.069 1.00 35.24 181 SER A O 1
ATOM 1406 N N . LYS A 1 189 ? 84.295 54.097 50.815 1.00 33.19 182 LYS A N 1
ATOM 1407 C CA . LYS A 1 189 ? 83.534 55.040 50.007 1.00 32.03 182 LYS A CA 1
ATOM 1408 C C . LYS A 1 189 ? 82.051 54.712 50.081 1.00 29.34 182 LYS A C 1
ATOM 1409 O O . LYS A 1 189 ? 81.674 53.578 50.366 1.00 29.74 182 LYS A O 1
ATOM 1415 N N . VAL A 1 190 ? 81.211 55.709 49.833 1.00 28.35 183 VAL A N 1
ATOM 1416 C CA . VAL A 1 190 ? 79.770 55.495 49.846 1.00 25.00 183 VAL A CA 1
ATOM 1417 C C . VAL A 1 190 ? 79.395 54.999 48.454 1.00 23.48 183 VAL A C 1
ATOM 1418 O O . VAL A 1 190 ? 79.690 55.657 47.461 1.00 24.52 183 VAL A O 1
ATOM 1422 N N . HIS A 1 191 ? 78.767 53.832 48.382 1.00 23.30 184 HIS A N 1
ATOM 1423 C CA . HIS A 1 191 ? 78.366 53.272 47.098 1.00 24.23 184 HIS A CA 1
ATOM 1424 C C . HIS A 1 191 ? 76.993 53.819 46.729 1.00 23.27 184 HIS A C 1
ATOM 1425 O O . HIS A 1 191 ? 75.963 53.331 47.198 1.00 22.14 184 HIS A O 1
ATOM 1432 N N . ILE A 1 192 ? 76.997 54.832 45.872 1.00 23.14 185 ILE A N 1
ATOM 1433 C CA . ILE A 1 192 ? 75.771 55.504 45.467 1.00 22.25 185 ILE A CA 1
ATOM 1434 C C . ILE A 1 192 ? 75.151 55.090 44.140 1.00 21.36 185 ILE A C 1
ATOM 1435 O O . ILE A 1 192 ? 75.832 54.967 43.118 1.00 22.40 185 ILE A O 1
ATOM 1440 N N . PHE A 1 193 ? 73.839 54.893 44.180 1.00 18.74 186 PHE A N 1
ATOM 1441 C CA . PHE A 1 193 ? 73.048 54.541 43.009 1.00 18.52 186 PHE A CA 1
ATOM 1442 C C . PHE A 1 193 ? 71.912 55.558 42.979 1.00 18.46 186 PHE A C 1
ATOM 1443 O O . PHE A 1 193 ? 71.319 55.852 44.015 1.00 18.79 186 PHE A O 1
ATOM 1451 N N . LEU A 1 194 ? 71.628 56.117 41.809 1.00 17.48 187 LEU A N 1
ATOM 1452 C CA . LEU A 1 194 ? 70.537 57.077 41.690 1.00 17.72 187 LEU A CA 1
ATOM 1453 C C . LEU A 1 194 ? 69.344 56.322 41.123 1.00 18.01 187 LEU A C 1
ATOM 1454 O O . LEU A 1 194 ? 69.503 55.497 40.221 1.00 17.16 187 LEU A O 1
ATOM 1459 N N . ALA A 1 195 ? 68.156 56.590 41.657 1.00 15.24 188 ALA A N 1
ATOM 1460 C CA . ALA A 1 195 ? 66.953 55.918 41.184 1.00 14.81 188 ALA A CA 1
ATOM 1461 C C . ALA A 1 195 ? 65.757 56.856 41.193 1.00 14.30 188 ALA A C 1
ATOM 1462 O O . ALA A 1 195 ? 65.699 57.799 41.977 1.00 14.53 188 ALA A O 1
ATOM 1464 N N . GLY A 1 196 ? 64.804 56.595 40.310 1.00 13.27 189 GLY A N 1
ATOM 1465 C CA . GLY A 1 196 ? 63.622 57.432 40.267 1.00 11.45 189 GLY A CA 1
ATOM 1466 C C . GLY A 1 196 ? 62.639 56.986 39.214 1.00 11.78 189 GLY A C 1
ATOM 1467 O O . GLY A 1 196 ? 63.027 56.423 38.188 1.00 12.37 189 GLY A O 1
ATOM 1468 N N . ASP A 1 197 ? 61.358 57.226 39.473 1.00 12.53 190 ASP A N 1
ATOM 1469 C CA . ASP A 1 197 ? 60.322 56.872 38.514 1.00 12.21 190 ASP A CA 1
ATOM 1470 C C . ASP A 1 197 ? 59.726 58.173 37.990 1.00 11.70 190 ASP A C 1
ATOM 1471 O O . ASP A 1 197 ? 59.785 59.204 38.670 1.00 11.02 190 ASP A O 1
ATOM 1476 N N . SER A 1 198 ? 59.171 58.144 36.780 1.00 13.03 191 SER A N 1
ATOM 1477 C CA . SER A 1 198 ? 58.553 59.352 36.238 1.00 12.06 191 SER A CA 1
ATOM 1478 C C . SER A 1 198 ? 59.554 60.519 36.275 1.00 11.46 191 SER A C 1
ATOM 1479 O O . SER A 1 198 ? 60.700 60.376 35.845 1.00 9.78 191 SER A O 1
ATOM 1482 N N . SER A 1 199 ? 59.127 61.667 36.791 1.00 12.10 192 SER A N 1
ATOM 1483 C CA . SER A 1 199 ? 60.003 62.838 36.878 1.00 11.62 192 SER A CA 1
ATOM 1484 C C . SER A 1 199 ? 61.250 62.543 37.706 1.00 11.57 192 SER A C 1
ATOM 1485 O O . SER A 1 199 ? 62.304 63.144 37.492 1.00 12.02 192 SER A O 1
ATOM 1488 N N . GLY A 1 200 ? 61.128 61.614 38.650 1.00 11.70 193 GLY A N 1
ATOM 1489 C CA . GLY A 1 200 ? 62.261 61.254 39.479 1.00 11.65 193 GLY A CA 1
ATOM 1490 C C . GLY A 1 200 ? 63.360 60.620 38.647 1.00 12.83 193 GLY A C 1
ATOM 1491 O O . GLY A 1 200 ? 64.545 60.750 38.966 1.00 12.68 193 GLY A O 1
ATOM 1492 N N . GLY A 1 201 ? 62.971 59.928 37.578 1.00 11.57 194 GLY A N 1
ATOM 1493 C CA . GLY A 1 201 ? 63.959 59.306 36.713 1.00 13.00 194 GLY A CA 1
ATOM 1494 C C . GLY A 1 201 ? 64.704 60.381 35.939 1.00 14.52 194 GLY A C 1
ATOM 1495 O O . GLY A 1 201 ? 65.907 60.282 35.704 1.00 14.67 194 GLY A O 1
ATOM 1496 N N . ASN A 1 202 ? 63.970 61.414 35.541 1.00 13.27 195 ASN A N 1
ATOM 1497 C CA . ASN A 1 202 ? 64.532 62.541 34.811 1.00 13.14 195 ASN A CA 1
ATOM 1498 C C . ASN A 1 202 ? 65.546 63.235 35.736 1.00 14.52 195 ASN A C 1
ATOM 1499 O O . ASN A 1 202 ? 66.656 63.589 35.316 1.00 13.90 195 ASN A O 1
ATOM 1504 N N . ILE A 1 203 ? 65.174 63.407 37.003 1.00 12.74 196 ILE A N 1
ATOM 1505 C CA . ILE A 1 203 ? 66.060 64.048 37.975 1.00 12.91 196 ILE A CA 1
ATOM 1506 C C . ILE A 1 203 ? 67.347 63.237 38.161 1.00 12.95 196 ILE A C 1
ATOM 1507 O O . ILE A 1 203 ? 68.443 63.800 38.227 1.00 13.86 196 ILE A O 1
ATOM 1512 N N . ALA A 1 204 ? 67.215 61.916 38.235 1.00 12.61 197 ALA A N 1
ATOM 1513 C CA . ALA A 1 204 ? 68.378 61.048 38.408 1.00 14.72 197 ALA A CA 1
ATOM 1514 C C . ALA A 1 204 ? 69.362 61.237 37.255 1.00 16.09 197 ALA A C 1
ATOM 1515 O O . ALA A 1 204 ? 70.573 61.356 37.467 1.00 17.30 197 ALA A O 1
ATOM 1517 N N . HIS A 1 205 ? 68.848 61.265 36.028 1.00 14.99 198 HIS A N 1
ATOM 1518 C CA . HIS A 1 205 ? 69.714 61.456 34.874 1.00 17.08 198 HIS A CA 1
ATOM 1519 C C . HIS A 1 205 ? 70.509 62.751 35.014 1.00 17.50 198 HIS A C 1
ATOM 1520 O O . HIS A 1 205 ? 71.732 62.767 34.870 1.00 18.25 198 HIS A O 1
ATOM 1527 N N . ASN A 1 206 ? 69.806 63.835 35.310 1.00 16.17 199 ASN A N 1
ATOM 1528 C CA . ASN A 1 206 ? 70.442 65.135 35.422 1.00 17.55 199 ASN A CA 1
ATOM 1529 C C . ASN A 1 206 ? 71.371 65.311 36.609 1.00 18.28 199 ASN A C 1
ATOM 1530 O O . ASN A 1 206 ? 72.356 66.046 36.515 1.00 19.00 199 ASN A O 1
ATOM 1535 N N . VAL A 1 207 ? 71.079 64.635 37.715 1.00 17.92 200 VAL A N 1
ATOM 1536 C CA . VAL A 1 207 ? 71.950 64.719 38.877 1.00 18.96 200 VAL A CA 1
ATOM 1537 C C . VAL A 1 207 ? 73.228 63.946 38.539 1.00 19.96 200 VAL A C 1
ATOM 1538 O O . VAL A 1 207 ? 74.326 64.350 38.918 1.00 19.69 200 VAL A O 1
ATOM 1542 N N . ALA A 1 208 ? 73.078 62.844 37.810 1.00 19.26 201 ALA A N 1
ATOM 1543 C CA . ALA A 1 208 ? 74.223 62.031 37.414 1.00 21.32 201 ALA A CA 1
ATOM 1544 C C . ALA A 1 208 ? 75.166 62.841 36.526 1.00 22.63 201 ALA A C 1
ATOM 1545 O O . ALA A 1 208 ? 76.387 62.737 36.649 1.00 23.16 201 ALA A O 1
ATOM 1547 N N . LEU A 1 209 ? 74.604 63.645 35.627 1.00 23.40 202 LEU A N 1
ATOM 1548 C CA . LEU A 1 209 ? 75.427 64.472 34.745 1.00 25.45 202 LEU A CA 1
ATOM 1549 C C . LEU A 1 209 ? 76.276 65.435 35.569 1.00 27.21 202 LEU A C 1
ATOM 1550 O O . LEU A 1 209 ? 77.475 65.595 35.327 1.00 25.90 202 LEU A O 1
ATOM 1555 N N . ARG A 1 210 ? 75.647 66.078 36.547 1.00 27.78 203 ARG A N 1
ATOM 1556 C CA . ARG A 1 210 ? 76.349 67.031 37.394 1.00 30.20 203 ARG A CA 1
ATOM 1557 C C . ARG A 1 210 ? 77.383 66.337 38.277 1.00 30.88 203 ARG A C 1
ATOM 1558 O O . ARG A 1 210 ? 78.438 66.903 38.572 1.00 31.63 203 ARG A O 1
ATOM 1566 N N . ALA A 1 211 ? 77.078 65.111 38.692 1.00 31.02 204 ALA A N 1
ATOM 1567 C CA . ALA A 1 211 ? 77.983 64.340 39.538 1.00 32.07 204 ALA A CA 1
ATOM 1568 C C . ALA A 1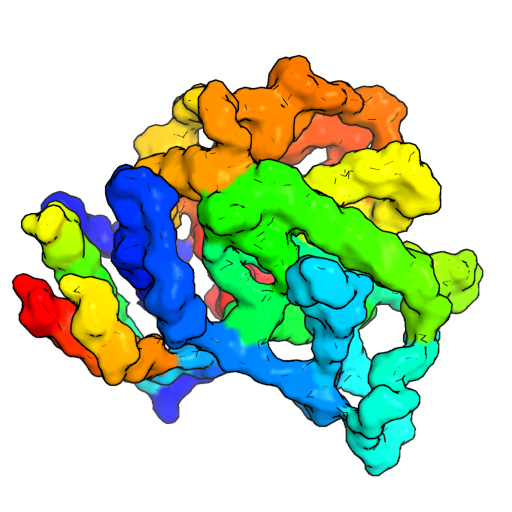 211 ? 79.290 64.062 38.801 1.00 33.58 204 ALA A C 1
ATOM 1569 O O . ALA A 1 211 ? 80.377 64.279 39.338 1.00 34.00 204 ALA A O 1
ATOM 1571 N N . GLY A 1 212 ? 79.170 63.582 37.568 1.00 35.60 205 GLY A N 1
ATOM 1572 C CA . GLY A 1 212 ? 80.342 63.274 36.769 1.00 38.97 205 GLY A CA 1
ATOM 1573 C C . GLY A 1 212 ? 81.244 64.472 36.556 1.00 40.84 205 GLY A C 1
ATOM 1574 O O . GLY A 1 212 ? 82.460 64.328 36.433 1.00 41.62 205 GLY A O 1
ATOM 1575 N N . GLU A 1 213 ? 80.653 65.660 36.515 1.00 42.28 206 GLU A N 1
ATOM 1576 C CA . GLU A 1 213 ? 81.422 66.879 36.315 1.00 45.07 206 GLU A CA 1
ATOM 1577 C C . GLU A 1 213 ? 82.128 67.323 37.591 1.00 45.25 206 GLU A C 1
ATOM 1578 O O . GLU A 1 213 ? 82.912 68.271 37.579 1.00 45.30 206 GLU A O 1
ATOM 1584 N N . SER A 1 214 ? 81.840 66.637 38.692 1.00 45.46 207 SER A N 1
ATOM 1585 C CA . SER A 1 214 ? 82.469 66.948 39.972 1.00 46.20 207 SER A CA 1
ATOM 1586 C C . SER A 1 214 ? 83.332 65.768 40.404 1.00 45.65 207 SER A C 1
ATOM 1587 O O . SER A 1 214 ? 83.863 65.038 39.564 1.00 46.01 207 SER A O 1
ATOM 1590 N N . GLY A 1 215 ? 83.468 65.574 41.710 1.00 45.76 208 GLY A N 1
ATOM 1591 C CA . GLY A 1 215 ? 84.279 64.473 42.198 1.00 45.30 208 GLY A CA 1
ATOM 1592 C C . GLY A 1 215 ? 83.477 63.304 42.739 1.00 44.78 208 GLY A C 1
ATOM 1593 O O . GLY A 1 215 ? 84.023 62.437 43.419 1.00 46.13 208 GLY A O 1
ATOM 1594 N N . ILE A 1 216 ? 82.184 63.267 42.431 1.00 43.34 209 ILE A N 1
ATOM 1595 C CA . ILE A 1 216 ? 81.323 62.194 42.913 1.00 41.03 209 ILE A CA 1
ATOM 1596 C C . ILE A 1 216 ? 81.066 61.147 41.833 1.00 40.15 209 ILE A C 1
ATOM 1597 O O . ILE A 1 216 ? 80.574 61.462 40.752 1.00 38.86 209 ILE A O 1
ATOM 1602 N N . ASP A 1 217 ? 81.402 59.896 42.137 1.00 39.18 210 ASP A N 1
ATOM 1603 C CA . ASP A 1 217 ? 81.224 58.800 41.188 1.00 38.24 210 ASP A CA 1
ATOM 1604 C C . ASP A 1 217 ? 80.008 57.938 41.511 1.00 35.80 210 ASP A C 1
ATOM 1605 O O . ASP A 1 217 ? 80.042 57.128 42.433 1.00 37.43 210 ASP A O 1
ATOM 1610 N N . VAL A 1 218 ? 78.934 58.118 40.751 1.00 31.45 211 VAL A N 1
ATOM 1611 C CA . VAL A 1 218 ? 77.724 57.329 40.956 1.00 26.64 211 VAL A CA 1
ATOM 1612 C C . VAL A 1 218 ? 77.954 55.971 40.302 1.00 24.57 211 VAL A C 1
ATOM 1613 O O . VAL A 1 218 ? 78.439 55.894 39.175 1.00 23.08 211 VAL A O 1
ATOM 1617 N N . LEU A 1 219 ? 77.601 54.907 41.013 1.00 23.30 212 LEU A N 1
ATOM 1618 C CA . LEU A 1 219 ? 77.808 53.548 40.524 1.00 23.00 212 LEU A CA 1
ATOM 1619 C C . LEU A 1 219 ? 76.775 53.059 39.512 1.00 23.86 212 LEU A C 1
ATOM 1620 O O . LEU A 1 219 ? 77.033 52.118 38.753 1.00 23.39 212 LEU A O 1
ATOM 1625 N N . GLY A 1 220 ? 75.607 53.691 39.492 1.00 21.82 213 GLY A N 1
ATOM 1626 C CA . GLY A 1 220 ? 74.584 53.278 38.549 1.00 20.92 213 GLY A CA 1
ATOM 1627 C C . GLY A 1 220 ? 73.287 54.048 38.703 1.00 20.17 213 GLY A C 1
ATOM 1628 O O . GLY A 1 220 ? 73.007 54.595 39.771 1.00 19.81 213 GLY A O 1
ATOM 1629 N N . ASN A 1 221 ? 72.502 54.091 37.628 1.00 19.35 214 ASN A N 1
ATOM 1630 C CA . ASN A 1 221 ? 71.214 54.786 37.628 1.00 19.23 214 ASN A CA 1
ATOM 1631 C C . ASN A 1 221 ? 70.095 53.804 37.325 1.00 18.55 214 ASN A C 1
ATOM 1632 O O . ASN A 1 221 ? 70.229 52.953 36.445 1.00 19.08 214 ASN A O 1
ATOM 1637 N N . ILE A 1 222 ? 68.991 53.935 38.053 1.00 16.70 215 ILE A N 1
ATOM 1638 C CA . ILE A 1 222 ? 67.823 53.092 37.844 1.00 15.95 215 ILE A CA 1
ATOM 1639 C C . ILE A 1 222 ? 66.660 54.019 37.511 1.00 16.78 215 ILE A C 1
ATOM 1640 O O . ILE A 1 222 ? 66.195 54.775 38.370 1.00 14.93 215 ILE A O 1
ATOM 1645 N N . LEU A 1 223 ? 66.204 53.966 36.262 1.00 16.54 216 LEU A N 1
ATOM 1646 C CA . LEU A 1 223 ? 65.101 54.809 35.803 1.00 15.01 216 LEU A CA 1
ATOM 1647 C C . LEU A 1 223 ? 63.852 53.989 35.492 1.00 16.57 216 LEU A C 1
ATOM 1648 O O . LEU A 1 223 ? 63.871 53.133 34.607 1.00 15.59 216 LEU A O 1
ATOM 1653 N N . LEU A 1 224 ? 62.770 54.254 36.222 1.00 14.28 217 LEU A N 1
ATOM 1654 C CA . LEU A 1 224 ? 61.509 53.542 36.017 1.00 13.41 217 LEU A CA 1
ATOM 1655 C C . LEU A 1 224 ? 60.525 54.453 35.293 1.00 14.22 217 LEU A C 1
ATOM 1656 O O . LEU A 1 224 ? 60.090 55.461 35.853 1.00 13.43 217 LEU A O 1
ATOM 1661 N N . ASN A 1 225 ? 60.165 54.087 34.061 1.00 11.56 218 ASN A N 1
ATOM 1662 C CA . ASN A 1 225 ? 59.255 54.890 33.244 1.00 13.78 218 ASN A CA 1
ATOM 1663 C C . ASN A 1 225 ? 59.667 56.361 33.351 1.00 13.35 218 ASN A C 1
ATOM 1664 O O . ASN A 1 225 ? 58.849 57.228 33.663 1.00 12.95 218 ASN A O 1
ATOM 1669 N N . PRO A 1 226 ? 60.945 56.663 33.067 1.00 13.76 219 PRO A N 1
ATOM 1670 C CA . PRO A 1 226 ? 61.440 58.038 33.156 1.00 13.29 219 PRO A CA 1
ATOM 1671 C C . PRO A 1 226 ? 60.687 59.046 32.302 1.00 13.28 219 PRO A C 1
ATOM 1672 O O . PRO A 1 226 ? 60.324 58.765 31.161 1.00 13.54 219 PRO A O 1
ATOM 1676 N N . MET A 1 227 ? 60.454 60.224 32.872 1.00 11.09 220 MET A N 1
ATOM 1677 C CA . MET A 1 227 ? 59.724 61.277 32.179 1.00 11.87 220 MET A CA 1
ATOM 1678 C C . MET A 1 227 ? 60.606 62.129 31.271 1.00 12.54 220 MET A C 1
ATOM 1679 O O . MET A 1 227 ? 61.349 62.988 31.746 1.00 11.17 220 MET A O 1
ATOM 1684 N N . PHE A 1 228 ? 60.530 61.867 29.969 1.00 12.16 221 PHE A N 1
ATOM 1685 C CA . PHE A 1 228 ? 61.283 62.621 28.963 1.00 14.17 221 PHE A CA 1
ATOM 1686 C C . PHE A 1 228 ? 60.314 62.949 27.825 1.00 13.74 221 PHE A C 1
ATOM 1687 O O . PHE A 1 228 ? 59.262 62.315 27.693 1.00 13.12 221 PHE A O 1
ATOM 1695 N N . GLY A 1 229 ? 60.669 63.934 27.006 1.00 14.34 222 GLY A N 1
ATOM 1696 C CA . GLY A 1 229 ? 59.807 64.320 25.907 1.00 12.95 222 GLY A CA 1
ATOM 1697 C C . GLY A 1 229 ? 60.541 65.100 24.834 1.00 14.38 222 GLY A C 1
ATOM 1698 O O . GLY A 1 229 ? 61.766 65.020 24.726 1.00 14.98 222 GLY A O 1
ATOM 1699 N N . GLY A 1 230 ? 59.787 65.853 24.038 1.00 14.66 223 GLY A N 1
ATOM 1700 C CA . GLY A 1 230 ? 60.383 66.640 22.971 1.00 15.41 223 GLY A CA 1
ATOM 1701 C C . GLY A 1 230 ? 59.297 67.368 22.204 1.00 14.75 223 GLY A C 1
ATOM 1702 O O . GLY A 1 230 ? 58.114 67.175 22.477 1.00 14.36 223 GLY A O 1
ATOM 1703 N N . ASN A 1 231 ? 59.677 68.211 21.247 1.00 15.58 224 ASN A N 1
ATOM 1704 C CA . ASN A 1 231 ? 58.674 68.940 20.482 1.00 15.48 224 ASN A CA 1
ATOM 1705 C C . ASN A 1 231 ? 57.825 68.023 19.614 1.00 17.08 224 ASN A C 1
ATOM 1706 O O . ASN A 1 231 ? 56.619 68.221 19.485 1.00 17.11 224 ASN A O 1
ATOM 1711 N N . GLU A 1 232 ? 58.459 67.020 19.022 1.00 18.26 225 GLU A N 1
ATOM 1712 C CA . GLU A 1 232 ? 57.764 66.086 18.145 1.00 19.94 225 GLU A CA 1
ATOM 1713 C C . GLU A 1 232 ? 56.756 65.187 18.856 1.00 21.10 225 GLU A C 1
ATOM 1714 O O . GLU A 1 232 ? 56.950 64.804 20.008 1.00 18.86 225 GLU A O 1
ATOM 1720 N N . ARG A 1 233 ? 55.679 64.858 18.151 1.00 20.78 226 ARG A N 1
ATOM 1721 C CA . ARG A 1 233 ? 54.652 63.974 18.679 1.00 21.26 226 ARG A CA 1
ATOM 1722 C C . ARG A 1 233 ? 54.992 62.592 18.165 1.00 22.11 226 ARG A C 1
ATOM 1723 O O . ARG A 1 233 ? 54.778 62.294 16.988 1.00 23.38 226 ARG A O 1
ATOM 1731 N N . THR A 1 234 ? 55.530 61.753 19.039 1.00 20.06 227 THR A N 1
ATOM 1732 C CA . THR A 1 234 ? 55.908 60.404 18.653 1.00 20.60 227 THR A CA 1
ATOM 1733 C C . THR A 1 234 ? 54.683 59.571 18.294 1.00 22.26 227 THR A C 1
ATOM 1734 O O . THR A 1 234 ? 53.548 59.950 18.590 1.00 20.41 227 THR A O 1
ATOM 1738 N N . GLU A 1 235 ? 54.921 58.432 17.654 1.00 23.76 228 GLU A N 1
ATOM 1739 C CA . GLU A 1 235 ? 53.833 57.546 17.264 1.00 25.28 228 GLU A CA 1
ATOM 1740 C C . GLU A 1 235 ? 53.099 56.972 18.473 1.00 23.61 228 GLU A C 1
ATOM 1741 O O . GLU A 1 235 ? 51.877 56.831 18.441 1.00 24.46 228 GLU A O 1
ATOM 1747 N N . SER A 1 236 ? 53.836 56.642 19.531 1.00 22.63 229 SER A N 1
ATOM 1748 C CA . SER A 1 236 ? 53.212 56.085 20.728 1.00 21.21 229 SER A CA 1
ATOM 1749 C C . SER A 1 236 ? 52.306 57.120 21.390 1.00 20.53 229 SER A C 1
ATOM 1750 O O . SER A 1 236 ? 51.264 56.778 21.940 1.00 20.78 229 SER A O 1
ATOM 1753 N N . GLU A 1 237 ? 52.698 58.387 21.332 1.00 19.49 230 GLU A N 1
ATOM 1754 C CA . GLU A 1 237 ? 51.884 59.446 21.916 1.00 19.44 230 GLU A CA 1
ATOM 1755 C C . GLU A 1 237 ? 50.557 59.584 21.182 1.00 19.75 230 GLU A C 1
ATOM 1756 O O . GLU A 1 237 ? 49.502 59.738 21.800 1.00 17.89 230 GLU A O 1
ATOM 1762 N N . LYS A 1 238 ? 50.612 59.528 19.856 1.00 19.74 231 LYS A N 1
ATOM 1763 C CA . LYS A 1 238 ? 49.406 59.656 19.050 1.00 21.71 231 LYS A CA 1
ATOM 1764 C C . LYS A 1 238 ? 48.484 58.442 19.168 1.00 22.29 231 LYS A C 1
ATOM 1765 O O . LYS A 1 238 ? 47.262 58.587 19.242 1.00 23.70 231 LYS A O 1
ATOM 1771 N N . SER A 1 239 ? 49.069 57.249 19.214 1.00 21.31 232 SER A N 1
ATOM 1772 C CA . SER A 1 239 ? 48.280 56.021 19.293 1.00 20.94 232 SER A CA 1
ATOM 1773 C C . SER A 1 239 ? 47.745 55.641 20.673 1.00 21.13 232 SER A C 1
ATOM 1774 O O . SER A 1 239 ? 46.679 55.037 20.770 1.00 19.47 232 SER A O 1
ATOM 1777 N N . LEU A 1 240 ? 48.470 55.983 21.735 1.00 18.35 233 LEU A N 1
ATOM 1778 C CA . LEU A 1 240 ? 48.025 55.619 23.081 1.00 18.35 233 LEU A CA 1
ATOM 1779 C C . LEU A 1 240 ? 47.343 56.728 23.882 1.00 17.43 233 LEU A C 1
ATOM 1780 O O . LEU A 1 240 ? 46.867 56.492 24.995 1.00 16.79 233 LEU A O 1
ATOM 1785 N N . ASP A 1 241 ? 47.281 57.928 23.317 1.00 16.61 234 ASP A N 1
ATOM 1786 C CA . ASP A 1 241 ? 46.674 59.064 24.003 1.00 16.23 234 ASP A CA 1
ATOM 1787 C C . ASP A 1 241 ? 45.330 58.746 24.663 1.00 17.13 234 ASP A C 1
ATOM 1788 O O . ASP A 1 241 ? 44.378 58.325 23.999 1.00 15.27 234 ASP A O 1
ATOM 1793 N N . GLY A 1 242 ? 45.274 58.931 25.983 1.00 14.69 235 GLY A N 1
ATOM 1794 C CA . GLY A 1 242 ? 44.056 58.697 26.739 1.00 14.89 235 GLY A CA 1
ATOM 1795 C C . GLY A 1 242 ? 43.580 57.266 26.920 1.00 15.62 235 GLY A C 1
ATOM 1796 O O . GLY A 1 242 ? 42.566 57.041 27.585 1.00 15.21 235 GLY A O 1
ATOM 1797 N N . LYS A 1 243 ? 44.297 56.297 26.360 1.00 13.95 236 LYS A N 1
ATOM 1798 C CA . LYS A 1 243 ? 43.877 54.903 26.469 1.00 14.54 236 LYS A CA 1
ATOM 1799 C C . LYS A 1 243 ? 44.306 54.221 27.759 1.00 14.63 236 LYS A C 1
ATOM 1800 O O . LYS A 1 243 ? 43.610 53.335 28.259 1.00 15.41 236 LYS A O 1
ATOM 1806 N N . TYR A 1 244 ? 45.452 54.626 28.291 1.00 11.78 237 TYR A N 1
ATOM 1807 C CA . TYR A 1 244 ? 45.958 54.011 29.507 1.00 13.17 237 TYR A CA 1
ATOM 1808 C C . TYR A 1 244 ? 46.391 55.019 30.571 1.00 11.93 237 TYR A C 1
ATOM 1809 O O . TYR A 1 244 ? 47.577 55.145 30.880 1.00 11.01 237 TYR A O 1
ATOM 1818 N N . PHE A 1 245 ? 45.401 55.731 31.108 1.00 12.47 238 PHE A N 1
ATOM 1819 C CA . PHE A 1 245 ? 45.574 56.711 32.181 1.00 12.73 238 PHE A CA 1
ATOM 1820 C C . PHE A 1 245 ? 46.202 58.056 31.836 1.00 13.74 238 PHE A C 1
ATOM 1821 O O . PHE A 1 245 ? 45.855 59.069 32.445 1.00 17.22 238 PHE A O 1
ATOM 1829 N N . VAL A 1 246 ? 47.118 58.072 30.875 1.00 13.41 239 VAL A N 1
ATOM 1830 C CA . VAL A 1 246 ? 47.822 59.306 30.527 1.00 14.34 239 VAL A CA 1
ATOM 1831 C C . VAL A 1 246 ? 47.349 59.961 29.236 1.00 13.77 239 VAL A C 1
ATOM 1832 O O . VAL A 1 246 ? 46.969 59.275 28.283 1.00 13.12 239 VAL A O 1
ATOM 1836 N N . THR A 1 247 ? 47.369 61.295 29.208 1.00 13.24 240 THR A N 1
ATOM 1837 C CA . THR A 1 247 ? 46.967 62.034 28.009 1.00 13.31 240 THR A CA 1
ATOM 1838 C C . THR A 1 247 ? 48.086 62.972 27.573 1.00 14.79 240 THR A C 1
ATOM 1839 O O . THR A 1 247 ? 48.871 63.444 28.396 1.00 13.08 240 THR A O 1
ATOM 1843 N N . VAL A 1 248 ? 48.163 63.240 26.275 1.00 12.26 241 VAL A N 1
ATOM 1844 C CA . VAL A 1 248 ? 49.185 64.146 25.779 1.00 14.15 241 VAL A CA 1
ATOM 1845 C C . VAL A 1 248 ? 48.905 65.524 26.365 1.00 12.98 241 VAL A C 1
ATOM 1846 O O . VAL A 1 248 ? 49.826 66.283 26.668 1.00 14.18 241 VAL A O 1
ATOM 1850 N N . ARG A 1 249 ? 47.627 65.835 26.552 1.00 14.04 242 ARG A N 1
ATOM 1851 C CA . ARG A 1 249 ? 47.247 67.122 27.123 1.00 15.08 242 ARG A CA 1
ATOM 1852 C C . ARG A 1 249 ? 47.864 67.323 28.508 1.00 14.98 242 ARG A C 1
ATOM 1853 O O . ARG A 1 249 ? 48.426 68.386 28.780 1.00 13.64 242 ARG A O 1
ATOM 1861 N N . ASP A 1 250 ? 47.793 66.323 29.390 1.00 13.44 243 ASP A N 1
ATOM 1862 C CA . ASP A 1 250 ? 48.390 66.542 30.705 1.00 12.91 243 ASP A CA 1
ATOM 1863 C C . ASP A 1 250 ? 49.916 66.530 30.633 1.00 12.41 243 ASP A C 1
ATOM 1864 O O . ASP A 1 250 ? 50.576 67.268 31.371 1.00 10.18 243 ASP A O 1
ATOM 1869 N N . ARG A 1 251 ? 50.483 65.739 29.725 1.00 11.23 244 ARG A N 1
ATOM 1870 C CA . ARG A 1 251 ? 51.940 65.720 29.571 1.00 12.69 244 ARG A CA 1
ATOM 1871 C C . ARG A 1 251 ? 52.393 67.144 29.217 1.00 12.69 244 ARG A C 1
ATOM 1872 O O . ARG A 1 251 ? 53.337 67.669 29.812 1.00 10.06 244 ARG A O 1
ATOM 1880 N N . ASP A 1 252 ? 51.709 67.768 28.256 1.00 13.51 245 ASP A N 1
ATOM 1881 C CA . ASP A 1 252 ? 52.052 69.134 27.834 1.00 12.74 245 ASP A CA 1
ATOM 1882 C C . ASP A 1 252 ? 51.945 70.109 29.007 1.00 12.58 245 ASP A C 1
ATOM 1883 O O . ASP A 1 252 ? 52.773 71.010 29.155 1.00 12.03 245 ASP A O 1
ATOM 1888 N N . TRP A 1 253 ? 50.922 69.919 29.835 1.00 11.10 246 TRP A N 1
ATOM 1889 C CA . TRP A 1 253 ? 50.681 70.777 30.992 1.00 12.97 246 TRP A CA 1
ATOM 1890 C C . TRP A 1 253 ? 51.837 70.726 31.983 1.00 11.10 246 TRP A C 1
ATOM 1891 O O . TRP A 1 253 ? 52.308 71.771 32.440 1.00 10.86 246 TRP A O 1
ATOM 1902 N N . TYR A 1 254 ? 52.287 69.520 32.328 1.00 10.17 247 TYR A N 1
ATOM 1903 C CA . TYR A 1 254 ? 53.395 69.382 33.275 1.00 9.73 247 TYR A CA 1
ATOM 1904 C C . TYR A 1 254 ? 54.704 69.927 32.712 1.00 10.79 247 TYR A C 1
ATOM 1905 O O . TYR A 1 254 ? 55.473 70.562 33.438 1.00 10.28 247 TYR A O 1
ATOM 1914 N N . TRP A 1 255 ? 54.963 69.705 31.425 1.00 9.45 248 TRP A N 1
ATOM 1915 C CA . TRP A 1 255 ? 56.189 70.240 30.848 1.00 11.60 248 TRP A CA 1
ATOM 1916 C C . TRP A 1 255 ? 56.155 71.772 30.904 1.00 11.37 248 TRP A C 1
ATOM 1917 O O . TRP A 1 255 ? 57.151 72.406 31.253 1.00 11.66 248 TRP A O 1
ATOM 1928 N N . LYS A 1 256 ? 55.009 72.365 30.583 1.00 12.41 249 LYS A N 1
ATOM 1929 C CA . LYS A 1 256 ? 54.882 73.823 30.617 1.00 13.16 249 LYS A CA 1
ATOM 1930 C C . LYS A 1 256 ? 55.035 74.373 32.041 1.00 13.57 249 LYS A C 1
ATOM 1931 O O . LYS A 1 256 ? 55.577 75.459 32.238 1.00 14.91 249 LYS A O 1
ATOM 1937 N N . ALA A 1 257 ? 54.576 73.625 33.039 1.00 12.11 250 ALA A N 1
ATOM 1938 C CA . ALA A 1 257 ? 54.690 74.085 34.423 1.00 12.31 250 ALA A CA 1
ATOM 1939 C C . ALA A 1 257 ? 56.122 73.992 34.938 1.00 11.76 250 ALA A C 1
ATOM 1940 O O . ALA A 1 257 ? 56.544 74.797 35.770 1.00 12.51 250 ALA A O 1
ATOM 1942 N N . PHE A 1 258 ? 56.871 73.022 34.423 1.00 11.94 251 PHE A N 1
ATOM 1943 C CA . PHE A 1 258 ? 58.248 72.785 34.854 1.00 12.77 251 PHE A CA 1
ATOM 1944 C C . PHE A 1 258 ? 59.314 73.592 34.110 1.00 13.46 251 PHE A C 1
ATOM 1945 O O . PHE A 1 258 ? 60.228 74.153 34.719 1.00 13.56 251 PHE A O 1
ATOM 1953 N N . LEU A 1 259 ? 59.194 73.659 32.791 1.00 12.84 252 LEU A N 1
ATOM 1954 C CA . LEU A 1 259 ? 60.182 74.370 31.987 1.00 12.83 252 LEU A CA 1
ATOM 1955 C C . LEU A 1 259 ? 60.113 75.889 32.121 1.00 15.24 252 LEU A C 1
ATOM 1956 O O . LEU A 1 259 ? 59.080 76.452 32.477 1.00 13.81 252 LEU A O 1
ATOM 1961 N N . PRO A 1 260 ? 61.237 76.573 31.856 1.00 16.83 253 PRO A N 1
ATOM 1962 C CA . PRO A 1 260 ? 61.293 78.034 31.947 1.00 17.41 253 PRO A CA 1
ATOM 1963 C C . PRO A 1 260 ? 60.271 78.685 31.019 1.00 18.44 253 PRO A C 1
ATOM 1964 O O . PRO A 1 260 ? 59.894 78.113 29.996 1.00 15.92 253 PRO A O 1
ATOM 1968 N N . GLU A 1 261 ? 59.816 79.880 31.381 1.00 20.51 254 GLU A N 1
ATOM 1969 C CA . GLU A 1 261 ? 58.854 80.597 30.554 1.00 23.22 254 GLU A CA 1
ATOM 1970 C C . GLU A 1 261 ? 59.457 80.835 29.176 1.00 22.80 254 GLU A C 1
ATOM 1971 O O . GLU A 1 261 ? 60.616 81.239 29.059 1.00 22.25 254 GLU A O 1
ATOM 1977 N N . GLY A 1 262 ? 58.673 80.577 28.136 1.00 21.43 255 GLY A N 1
ATOM 1978 C CA . GLY A 1 262 ? 59.154 80.789 26.783 1.00 22.37 255 GLY A CA 1
ATOM 1979 C C . GLY A 1 262 ? 59.929 79.634 26.181 1.00 22.44 255 GLY A C 1
ATOM 1980 O O . GLY A 1 262 ? 60.256 79.657 24.995 1.00 24.01 255 GLY A O 1
ATOM 1981 N N . GLU A 1 263 ? 60.232 78.618 26.983 1.00 18.99 256 GLU A N 1
ATOM 1982 C CA . GLU A 1 263 ? 60.970 77.475 26.470 1.00 17.84 256 GLU A CA 1
ATOM 1983 C C . GLU A 1 263 ? 60.043 76.448 25.836 1.00 16.12 256 GLU A C 1
ATOM 1984 O O . GLU A 1 263 ? 58.821 76.520 25.998 1.00 17.67 256 GLU A O 1
ATOM 1990 N N . ASP A 1 264 ? 60.623 75.516 25.083 1.00 14.51 257 ASP A N 1
ATOM 1991 C CA . ASP A 1 264 ? 59.840 74.444 24.486 1.00 15.49 257 ASP A CA 1
ATOM 1992 C C . ASP A 1 264 ? 60.444 73.115 24.919 1.00 14.58 257 ASP A C 1
ATOM 1993 O O . ASP A 1 264 ? 61.431 73.086 25.660 1.00 14.96 257 ASP A O 1
ATOM 1998 N N . ARG A 1 265 ? 59.860 72.019 24.458 1.00 15.45 258 ARG A N 1
ATOM 1999 C CA . ARG A 1 265 ? 60.308 70.696 24.862 1.00 14.43 258 ARG A CA 1
ATOM 2000 C C . ARG A 1 265 ? 61.641 70.183 24.332 1.00 14.90 258 ARG A C 1
ATOM 2001 O O . ARG A 1 265 ? 62.020 69.039 24.601 1.00 16.60 258 ARG A O 1
ATOM 2009 N N . GLU A 1 266 ? 62.363 71.019 23.590 1.00 15.57 259 GLU A N 1
ATOM 2010 C CA . GLU A 1 266 ? 63.676 70.615 23.109 1.00 15.51 259 GLU A CA 1
ATOM 2011 C C . GLU A 1 266 ? 64.732 71.114 24.097 1.00 16.44 259 GLU A C 1
ATOM 2012 O O . GLU A 1 266 ? 65.935 70.964 23.884 1.00 17.72 259 GLU A O 1
ATOM 2018 N N . HIS A 1 267 ? 64.263 71.712 25.189 1.00 15.57 260 HIS A N 1
ATOM 2019 C CA . HIS A 1 267 ? 65.152 72.173 26.252 1.00 15.79 260 HIS A CA 1
ATOM 2020 C C . HIS A 1 267 ? 65.729 70.866 26.812 1.00 16.65 260 HIS A C 1
ATOM 2021 O O . HIS A 1 267 ? 65.004 69.878 26.958 1.00 16.05 260 HIS A O 1
ATOM 2028 N N . PRO A 1 268 ? 67.038 70.835 27.108 1.00 17.23 261 PRO A N 1
ATOM 2029 C CA . PRO A 1 268 ? 67.714 69.647 27.641 1.00 16.96 261 PRO A CA 1
ATOM 2030 C C . PRO A 1 268 ? 67.071 69.001 28.867 1.00 15.75 261 PRO A C 1
ATOM 2031 O O . PRO A 1 268 ? 67.242 67.803 29.096 1.00 15.28 261 PRO A O 1
ATOM 2035 N N . ALA A 1 269 ? 66.346 69.791 29.653 1.00 15.43 262 ALA A N 1
ATOM 2036 C CA . ALA A 1 269 ? 65.684 69.280 30.854 1.00 16.91 262 ALA A CA 1
ATOM 2037 C C . ALA A 1 269 ? 64.527 68.365 30.480 1.00 16.76 262 ALA A C 1
ATOM 2038 O O . ALA A 1 269 ? 64.125 67.500 31.259 1.00 17.00 262 ALA A O 1
ATOM 2040 N N . CYS A 1 270 ? 63.985 68.572 29.284 1.00 15.60 263 CYS A N 1
ATOM 2041 C CA . CYS A 1 270 ? 62.881 67.764 28.792 1.00 12.94 263 CYS A CA 1
ATOM 2042 C C . CYS A 1 270 ? 63.410 66.637 27.918 1.00 15.46 263 CYS A C 1
ATOM 2043 O O . CYS A 1 270 ? 63.052 65.472 28.101 1.00 14.15 263 CYS A O 1
ATOM 2046 N N . ASN A 1 271 ? 64.272 67.000 26.972 1.00 17.05 264 ASN A N 1
ATOM 2047 C CA . ASN A 1 271 ? 64.859 66.048 26.034 1.00 18.52 264 ASN A CA 1
ATOM 2048 C C . ASN A 1 271 ? 66.373 65.988 26.239 1.00 20.18 264 ASN A C 1
ATOM 2049 O O . ASN A 1 271 ? 67.117 66.789 25.667 1.00 20.81 264 ASN A O 1
ATOM 2054 N N . PRO A 1 272 ? 66.853 65.027 27.044 1.00 19.88 265 PRO A N 1
ATOM 2055 C CA . PRO A 1 272 ? 68.292 64.908 27.297 1.00 20.79 265 PRO A CA 1
ATOM 2056 C C . PRO A 1 272 ? 69.154 64.658 26.057 1.00 21.09 265 PRO A C 1
ATOM 2057 O O . PRO A 1 272 ? 70.370 64.831 26.100 1.00 22.49 265 PRO A O 1
ATOM 2061 N N . PHE A 1 273 ? 68.531 64.264 24.954 1.00 21.45 266 PHE A N 1
ATOM 2062 C CA . PHE A 1 273 ? 69.280 64.028 23.727 1.00 23.15 266 PHE A CA 1
ATOM 2063 C C . PHE A 1 273 ? 68.904 65.038 22.658 1.00 24.50 266 PHE A C 1
ATOM 2064 O O . PHE A 1 273 ? 68.988 64.773 21.455 1.00 25.53 266 PHE A O 1
ATOM 2072 N N . SER A 1 274 ? 68.485 66.207 23.129 1.00 24.64 267 SER A N 1
ATOM 2073 C CA . SER A 1 274 ? 68.120 67.320 22.268 1.00 25.12 267 SER A CA 1
ATOM 2074 C C . SER A 1 274 ? 69.399 67.867 21.647 1.00 25.59 267 SER A C 1
ATOM 2075 O O . SER A 1 274 ? 70.484 67.701 22.203 1.00 24.24 267 SER A O 1
ATOM 2078 N N . PRO A 1 275 ? 69.293 68.516 20.479 1.00 26.79 268 PRO A N 1
ATOM 2079 C CA . PRO A 1 275 ? 70.490 69.071 19.845 1.00 27.66 268 PRO A CA 1
ATOM 2080 C C . PRO A 1 275 ? 71.176 70.053 20.797 1.00 27.26 268 PRO A C 1
ATOM 2081 O O . PRO A 1 275 ? 72.373 70.315 20.684 1.00 28.42 268 PRO A O 1
ATOM 2085 N N . ARG A 1 276 ? 70.402 70.587 21.737 1.00 26.77 269 ARG A N 1
ATOM 2086 C CA . ARG A 1 276 ? 70.909 71.545 22.715 1.00 27.14 269 ARG A CA 1
ATOM 2087 C C . ARG A 1 276 ? 71.641 70.862 23.866 1.00 28.30 269 ARG A C 1
ATOM 2088 O O . ARG A 1 276 ? 72.389 71.506 24.606 1.00 29.60 269 ARG A O 1
ATOM 2096 N N . GLY A 1 277 ? 71.425 69.560 24.013 1.00 29.88 270 GLY A N 1
ATOM 2097 C CA . GLY A 1 277 ? 72.068 68.821 25.086 1.00 31.63 270 GLY A CA 1
ATOM 2098 C C . GLY A 1 277 ? 73.521 68.475 24.821 1.00 33.65 270 GLY A C 1
ATOM 2099 O O . GLY A 1 277 ? 73.919 68.244 23.680 1.00 33.39 270 GLY A O 1
ATOM 2100 N N . LYS A 1 278 ? 74.318 68.434 25.883 1.00 34.99 271 LYS A N 1
ATOM 2101 C CA . LYS A 1 278 ? 75.731 68.106 25.752 1.00 35.75 271 LYS A CA 1
ATOM 2102 C C . LYS A 1 278 ? 75.871 66.634 25.373 1.00 35.37 271 LYS A C 1
ATOM 2103 O O . LYS A 1 278 ? 75.138 65.782 25.876 1.00 33.99 271 LYS A O 1
ATOM 2109 N N . SER A 1 279 ? 76.805 66.342 24.475 1.00 34.66 272 SER A N 1
ATOM 2110 C CA . SER A 1 279 ? 77.041 64.972 24.044 1.00 34.26 272 SER A CA 1
ATOM 2111 C C . SER A 1 279 ? 77.537 64.133 25.212 1.00 34.48 272 SER A C 1
ATOM 2112 O O . SER A 1 279 ? 78.258 64.626 26.081 1.00 33.92 272 SER A O 1
ATOM 2115 N N . LEU A 1 280 ? 77.152 62.864 25.228 1.00 34.16 273 LEU A N 1
ATOM 2116 C CA . LEU A 1 280 ? 77.565 61.968 26.293 1.00 35.97 273 LEU A CA 1
ATOM 2117 C C . LEU A 1 280 ? 78.701 61.079 25.795 1.00 36.38 273 LEU A C 1
ATOM 2118 O O . LEU A 1 280 ? 79.140 60.158 26.483 1.00 36.07 273 LEU A O 1
ATOM 2123 N N . GLU A 1 281 ? 79.171 61.374 24.585 1.00 37.67 274 GLU A N 1
ATOM 2124 C CA . GLU A 1 281 ? 80.256 60.630 23.951 1.00 39.62 274 GLU A CA 1
ATOM 2125 C C . GLU A 1 281 ? 81.555 60.817 24.730 1.00 39.59 274 GLU A C 1
ATOM 2126 O O . GLU A 1 281 ? 82.044 61.937 24.871 1.00 39.39 274 GLU A O 1
ATOM 2132 N N . GLY A 1 282 ? 82.107 59.719 25.237 1.00 40.29 275 GLY A N 1
ATOM 2133 C CA . GLY A 1 282 ? 83.346 59.789 25.992 1.00 40.76 275 GLY A CA 1
ATOM 2134 C C . GLY A 1 282 ? 83.211 60.503 27.325 1.00 41.74 275 GLY A C 1
ATOM 2135 O O . GLY A 1 282 ? 84.167 61.102 27.817 1.00 42.88 275 GLY A O 1
ATOM 2136 N N . VAL A 1 283 ? 82.024 60.436 27.918 1.00 41.46 276 VAL A N 1
ATOM 2137 C CA . VAL A 1 283 ? 81.774 61.085 29.199 1.00 40.78 276 VAL A CA 1
ATOM 2138 C C . VAL A 1 283 ? 81.703 60.075 30.341 1.00 40.44 276 VAL A C 1
ATOM 2139 O O . VAL A 1 283 ? 81.304 58.926 30.144 1.00 40.12 276 VAL A O 1
ATOM 2143 N N . SER A 1 284 ? 82.097 60.515 31.533 1.00 39.93 277 SER A N 1
ATOM 2144 C CA . SER A 1 284 ? 82.065 59.663 32.715 1.00 39.17 277 SER A CA 1
ATOM 2145 C C . SER A 1 284 ? 80.619 59.575 33.197 1.00 36.84 277 SER A C 1
ATOM 2146 O O . SER A 1 284 ? 80.148 60.437 33.939 1.00 36.79 277 SER A O 1
ATOM 2149 N N . PHE A 1 285 ? 79.920 58.528 32.768 1.00 34.01 278 PHE A N 1
ATOM 2150 C CA . PHE A 1 285 ? 78.520 58.332 33.138 1.00 30.79 278 PHE A CA 1
ATOM 2151 C C . PHE A 1 285 ? 78.322 56.920 33.693 1.00 29.63 278 PHE A C 1
ATOM 2152 O O . PHE A 1 285 ? 78.900 55.957 33.188 1.00 28.52 278 PHE A O 1
ATOM 2160 N N . PRO A 1 286 ? 77.496 56.778 34.740 1.00 28.28 279 PRO A N 1
ATOM 2161 C CA . PRO A 1 286 ? 77.260 55.455 35.326 1.00 26.99 279 PRO A CA 1
ATOM 2162 C C . PRO A 1 286 ? 76.419 54.521 34.459 1.00 26.89 279 PRO A C 1
ATOM 2163 O O . PRO A 1 286 ? 75.716 54.966 33.546 1.00 27.04 279 PRO A O 1
ATOM 2167 N N . LYS A 1 287 ? 76.509 53.223 34.742 1.00 25.27 280 LYS A N 1
ATOM 2168 C CA . LYS A 1 287 ? 75.738 52.223 34.011 1.00 23.91 280 LYS A CA 1
ATOM 2169 C C . LYS A 1 287 ? 74.271 52.508 34.313 1.00 23.72 280 LYS A C 1
ATOM 2170 O O . LYS A 1 287 ? 73.955 53.038 35.376 1.00 23.23 280 LYS A O 1
ATOM 2176 N N . SER A 1 288 ? 73.378 52.154 33.392 1.00 21.84 281 SER A N 1
ATOM 2177 C CA . SER A 1 288 ? 71.959 52.420 33.598 1.00 21.44 281 SER A CA 1
ATOM 2178 C C . SER A 1 288 ? 71.037 51.228 33.393 1.00 21.33 281 SER A C 1
ATOM 2179 O O . SER A 1 288 ? 71.302 50.357 32.564 1.00 20.75 281 SER A O 1
ATOM 2182 N N . LEU A 1 289 ? 69.955 51.210 34.171 1.00 19.60 282 LEU A N 1
ATOM 2183 C CA . LEU A 1 289 ? 68.907 50.198 34.073 1.00 19.37 282 LEU A CA 1
ATOM 2184 C C . LEU A 1 289 ? 67.677 51.029 33.718 1.00 19.63 282 LEU A C 1
ATOM 2185 O O . LEU A 1 289 ? 67.164 51.767 34.559 1.00 19.33 282 LEU A O 1
ATOM 2190 N N . VAL A 1 290 ? 67.222 50.926 32.473 1.00 18.95 283 VAL A N 1
ATOM 2191 C CA . VAL A 1 290 ? 66.067 51.698 32.015 1.00 16.60 283 VAL A CA 1
ATOM 2192 C C . VAL A 1 290 ? 64.855 50.795 31.812 1.00 17.43 283 VAL A C 1
ATOM 2193 O O . VAL A 1 290 ? 64.870 49.891 30.978 1.00 16.65 283 VAL A O 1
ATOM 2197 N N . VAL A 1 291 ? 63.805 51.043 32.586 1.00 15.75 284 VAL A N 1
ATOM 2198 C CA . VAL A 1 291 ? 62.588 50.247 32.496 1.00 14.48 284 VAL A CA 1
ATOM 2199 C C . VAL A 1 291 ? 61.524 51.040 31.748 1.00 16.42 284 VAL A C 1
ATOM 2200 O O . VAL A 1 291 ? 61.182 52.160 32.134 1.00 14.94 284 VAL A O 1
ATOM 2204 N N . VAL A 1 292 ? 61.000 50.449 30.679 1.00 13.66 285 VAL A N 1
ATOM 2205 C CA . VAL A 1 292 ? 59.992 51.110 29.863 1.00 15.10 285 VAL A CA 1
ATOM 2206 C C . VAL A 1 292 ? 58.695 50.313 29.790 1.00 15.42 285 VAL A C 1
ATOM 2207 O O . VAL A 1 292 ? 58.691 49.149 29.381 1.00 16.34 285 VAL A O 1
ATOM 2211 N N . ALA A 1 293 ? 57.598 50.937 30.204 1.00 15.24 286 ALA A N 1
ATOM 2212 C CA . ALA A 1 293 ? 56.293 50.288 30.148 1.00 15.51 286 ALA A CA 1
ATOM 2213 C C . ALA A 1 293 ? 55.784 50.433 28.717 1.00 16.15 286 ALA A C 1
ATOM 2214 O O . ALA A 1 293 ? 55.717 51.540 28.183 1.00 16.46 286 ALA A O 1
ATOM 2216 N N . GLY A 1 294 ? 55.427 49.311 28.100 1.00 16.04 287 GLY A N 1
ATOM 2217 C CA . GLY A 1 294 ? 54.946 49.334 26.733 1.00 14.99 287 GLY A CA 1
ATOM 2218 C C . GLY A 1 294 ? 53.683 50.137 26.481 1.00 15.99 287 GLY A C 1
ATOM 2219 O O . GLY A 1 294 ? 53.463 50.611 25.365 1.00 17.25 287 GLY A O 1
ATOM 2220 N N . LEU A 1 295 ? 52.843 50.287 27.499 1.00 15.35 288 LEU A N 1
ATOM 2221 C CA . LEU A 1 295 ? 51.608 51.040 27.336 1.00 16.32 288 LEU A CA 1
ATOM 2222 C C . LEU A 1 295 ? 51.688 52.458 27.910 1.00 16.70 288 LEU A C 1
ATOM 2223 O O . LEU A 1 295 ? 50.664 53.100 28.159 1.00 18.32 288 LEU A O 1
ATOM 2228 N N . ASP A 1 296 ? 52.908 52.939 28.128 1.00 15.88 289 ASP A N 1
ATOM 2229 C CA . ASP A 1 296 ? 53.129 54.302 28.619 1.00 15.62 289 ASP A CA 1
ATOM 2230 C C . ASP A 1 296 ? 53.185 55.104 27.314 1.00 14.68 289 ASP A C 1
ATOM 2231 O O . ASP A 1 296 ? 53.995 54.797 26.441 1.00 15.62 289 ASP A O 1
ATOM 2236 N N . LEU A 1 297 ? 52.345 56.127 27.172 1.00 16.17 290 LEU A N 1
ATOM 2237 C CA . LEU A 1 297 ? 52.323 56.880 25.920 1.00 17.79 290 LEU A CA 1
ATOM 2238 C C . LEU A 1 297 ? 53.639 57.539 25.506 1.00 17.67 290 LEU A C 1
ATOM 2239 O O . LEU A 1 297 ? 53.825 57.841 24.325 1.00 16.33 290 LEU A O 1
ATOM 2244 N N . ILE A 1 298 ? 54.550 57.774 26.449 1.00 15.28 291 ILE A N 1
ATOM 2245 C CA . ILE A 1 298 ? 55.830 58.371 26.077 1.00 15.56 291 ILE A CA 1
ATOM 2246 C C . ILE A 1 298 ? 56.901 57.290 25.882 1.00 17.06 291 ILE A C 1
ATOM 2247 O O . ILE A 1 298 ? 58.103 57.560 25.907 1.00 17.69 291 ILE A O 1
ATOM 2252 N N . ARG A 1 299 ? 56.438 56.062 25.673 1.00 17.35 292 ARG A N 1
ATOM 2253 C CA . ARG A 1 299 ? 57.303 54.906 25.440 1.00 19.03 292 ARG A CA 1
ATOM 2254 C C . ARG A 1 299 ? 58.395 55.195 24.405 1.00 18.60 292 ARG A C 1
ATOM 2255 O O . ARG A 1 299 ? 59.561 54.856 24.613 1.00 18.61 292 ARG A O 1
ATOM 2263 N N . ASP A 1 300 ? 58.023 55.822 23.291 1.00 17.96 293 ASP A N 1
ATOM 2264 C CA . ASP A 1 300 ? 59.001 56.116 22.243 1.00 19.19 293 ASP A CA 1
ATOM 2265 C C . ASP A 1 300 ? 60.136 57.029 22.710 1.00 17.91 293 ASP A C 1
ATOM 2266 O O . ASP A 1 300 ? 61.275 56.883 22.260 1.00 19.34 293 ASP A O 1
ATOM 2271 N N . TRP A 1 301 ? 59.834 57.973 23.598 1.00 16.36 294 TRP A N 1
ATOM 2272 C CA . TRP A 1 301 ? 60.866 58.867 24.125 1.00 15.29 294 TRP A CA 1
ATOM 2273 C C . TRP A 1 301 ? 61.805 58.096 25.051 1.00 15.08 294 TRP A C 1
ATOM 2274 O O . TRP A 1 301 ? 63.023 58.310 25.052 1.00 16.36 294 TRP A O 1
ATOM 2285 N N . GLN A 1 302 ? 61.229 57.193 25.835 1.00 14.02 295 GLN A N 1
ATOM 2286 C CA . GLN A 1 302 ? 62.001 56.391 26.770 1.00 16.07 295 GLN A CA 1
ATOM 2287 C C . GLN A 1 302 ? 62.892 55.405 26.026 1.00 16.16 295 GLN A C 1
ATOM 2288 O O . GLN A 1 302 ? 64.046 55.181 26.411 1.00 16.14 295 GLN A O 1
ATOM 2294 N N . LEU A 1 303 ? 62.366 54.819 24.955 1.00 16.75 296 LEU A N 1
ATOM 2295 C CA . LEU A 1 303 ? 63.157 53.882 24.165 1.00 17.35 296 LEU A CA 1
ATOM 2296 C C . LEU A 1 303 ? 64.293 54.661 23.505 1.00 17.15 296 LEU A C 1
ATOM 2297 O O . LEU A 1 303 ? 65.425 54.181 23.440 1.00 17.86 296 LEU A O 1
ATOM 2302 N N . ALA A 1 304 ? 63.990 55.871 23.036 1.00 17.00 297 ALA A N 1
ATOM 2303 C CA . ALA A 1 304 ? 64.997 56.718 22.396 1.00 17.64 297 ALA A CA 1
ATOM 2304 C C . ALA A 1 304 ? 66.085 57.105 23.392 1.00 17.96 297 ALA A C 1
ATOM 2305 O O . ALA A 1 304 ? 67.243 57.310 23.015 1.00 18.63 297 ALA A O 1
ATOM 2307 N N . TYR A 1 305 ? 65.712 57.212 24.665 1.00 17.28 298 TYR A N 1
ATOM 2308 C CA . TYR A 1 305 ? 66.669 57.567 25.705 1.00 16.78 298 TYR A CA 1
ATOM 2309 C C . TYR A 1 305 ? 67.664 56.427 25.889 1.00 17.61 298 TYR A C 1
ATOM 2310 O O . TYR A 1 305 ? 68.870 56.646 25.920 1.00 18.31 298 TYR A O 1
ATOM 2319 N N . ALA A 1 306 ? 67.152 55.208 26.015 1.00 17.17 299 ALA A N 1
ATOM 2320 C CA . ALA A 1 306 ? 68.018 54.046 26.192 1.00 20.24 299 ALA A CA 1
ATOM 2321 C C . ALA A 1 306 ? 68.933 53.891 24.980 1.00 21.55 299 ALA A C 1
ATOM 2322 O O . ALA A 1 306 ? 70.106 53.543 25.117 1.00 21.81 299 ALA A O 1
ATOM 2324 N N . GLU A 1 307 ? 68.396 54.151 23.792 1.00 22.32 300 GLU A N 1
ATOM 2325 C CA . GLU A 1 307 ? 69.185 54.040 22.569 1.00 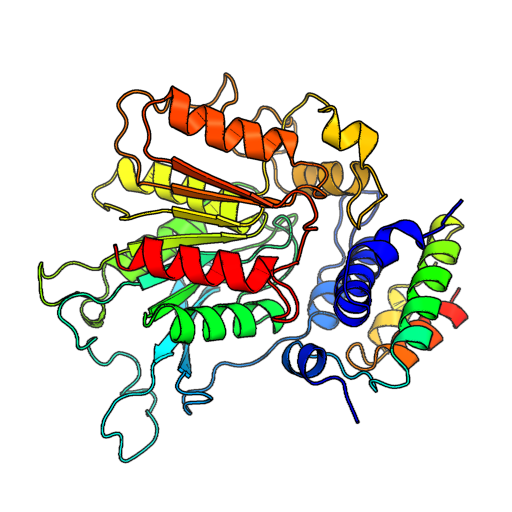23.63 300 GLU A CA 1
ATOM 2326 C C . GLU A 1 307 ? 70.226 55.157 22.504 1.00 22.70 300 GLU A C 1
ATOM 2327 O O . GLU A 1 307 ? 71.324 54.963 21.984 1.00 22.55 300 GLU A O 1
ATOM 2333 N N . GLY A 1 308 ? 69.874 56.325 23.038 1.00 22.21 301 GLY A N 1
ATOM 2334 C CA . GLY A 1 308 ? 70.796 57.445 23.041 1.00 22.01 301 GLY A CA 1
ATOM 2335 C C . GLY A 1 308 ? 72.031 57.102 23.852 1.00 22.38 301 GLY A C 1
ATOM 2336 O O . GLY A 1 308 ? 73.161 57.358 23.427 1.00 22.69 301 GLY A O 1
ATOM 2337 N N . LEU A 1 309 ? 71.816 56.515 25.025 1.00 21.30 302 LEU A N 1
ATOM 2338 C CA . LEU A 1 309 ? 72.916 56.119 25.893 1.00 21.44 302 LEU A CA 1
ATOM 2339 C C . LEU A 1 309 ? 73.795 55.086 25.191 1.00 22.40 302 LEU A C 1
ATOM 2340 O O . LEU A 1 309 ? 75.014 55.237 25.128 1.00 24.66 302 LEU A O 1
ATOM 2345 N N . LYS A 1 310 ? 73.173 54.038 24.663 1.00 24.25 303 LYS A N 1
ATOM 2346 C CA . LYS A 1 310 ? 73.915 52.990 23.973 1.00 27.92 303 LYS A CA 1
ATOM 2347 C C . LYS A 1 310 ? 74.753 53.571 22.838 1.00 28.47 303 LYS A C 1
ATOM 2348 O O . LYS A 1 310 ? 75.924 53.222 22.678 1.00 28.24 303 LYS A O 1
ATOM 2354 N N . LYS A 1 311 ? 74.155 54.469 22.061 1.00 28.11 304 LYS A N 1
ATOM 2355 C CA . LYS A 1 311 ? 74.849 55.087 20.938 1.00 31.24 304 LYS A CA 1
ATOM 2356 C C . LYS A 1 311 ? 76.033 55.935 21.404 1.00 31.03 304 LYS A C 1
ATOM 2357 O O . LYS A 1 311 ? 77.022 56.081 20.684 1.00 31.39 304 LYS A O 1
ATOM 2363 N N . ALA A 1 312 ? 75.935 56.482 22.612 1.00 30.40 305 ALA A N 1
ATOM 2364 C CA . ALA A 1 312 ? 77.003 57.306 23.170 1.00 29.77 305 ALA A CA 1
ATOM 2365 C C . ALA A 1 312 ? 78.061 56.434 23.840 1.00 30.06 305 ALA A C 1
ATOM 2366 O O . ALA A 1 312 ? 78.985 56.940 24.481 1.00 29.80 305 ALA A O 1
ATOM 2368 N N . GLY A 1 313 ? 77.915 55.121 23.693 1.00 28.97 306 GLY A N 1
ATOM 2369 C CA . GLY A 1 313 ? 78.869 54.195 24.277 1.00 28.57 306 GLY A CA 1
ATOM 2370 C C . GLY A 1 313 ? 78.715 53.964 25.768 1.00 28.47 306 GLY A C 1
ATOM 2371 O O . GLY A 1 313 ? 79.641 53.476 26.420 1.00 28.40 306 GLY A O 1
ATOM 2372 N N . GLN A 1 314 ? 77.555 54.311 26.321 1.00 26.52 307 GLN A N 1
ATOM 2373 C CA . GLN A 1 314 ? 77.319 54.113 27.746 1.00 25.37 307 GLN A CA 1
ATOM 2374 C C . GLN A 1 314 ? 76.753 52.723 27.997 1.00 24.52 307 GLN A C 1
ATOM 2375 O O . GLN A 1 314 ? 76.152 52.120 27.110 1.00 25.45 307 GLN A O 1
ATOM 2381 N N . GLU A 1 315 ? 76.960 52.208 29.204 1.00 25.54 308 GLU A N 1
ATOM 2382 C CA . GLU A 1 315 ? 76.447 50.892 29.558 1.00 26.49 308 GLU A CA 1
ATOM 2383 C C . GLU A 1 315 ? 74.968 51.048 29.888 1.00 26.92 308 GLU A C 1
ATOM 2384 O O . GLU A 1 315 ? 74.604 51.799 30.792 1.00 27.07 308 GLU A O 1
ATOM 2390 N N . VAL A 1 316 ? 74.113 50.347 29.151 1.00 26.10 309 VAL A N 1
ATOM 2391 C CA . VAL A 1 316 ? 72.681 50.451 29.387 1.00 26.01 309 VAL A CA 1
ATOM 2392 C C . VAL A 1 316 ? 71.934 49.126 29.228 1.00 25.97 309 VAL A C 1
ATOM 2393 O O . VAL A 1 316 ? 72.101 48.406 28.243 1.00 25.78 309 VAL A O 1
ATOM 2397 N N . LYS A 1 317 ? 71.120 48.815 30.229 1.00 24.32 310 LYS A N 1
ATOM 2398 C CA . LYS A 1 317 ? 70.312 47.604 30.259 1.00 25.61 310 LYS A CA 1
ATOM 2399 C C . LYS A 1 317 ? 68.857 48.036 30.082 1.00 25.60 310 LYS A C 1
ATOM 2400 O O . LYS A 1 317 ? 68.303 48.708 30.951 1.00 25.77 310 LYS A O 1
ATOM 2406 N N . LEU A 1 318 ? 68.245 47.654 28.965 1.00 23.24 311 LEU A N 1
ATOM 2407 C CA . LEU A 1 318 ? 66.861 48.029 28.688 1.00 23.38 311 LEU A CA 1
ATOM 2408 C C . LEU A 1 318 ? 65.846 46.933 28.994 1.00 22.30 311 LEU A C 1
ATOM 2409 O O . LEU A 1 318 ? 65.999 45.791 28.563 1.00 22.99 311 LEU A O 1
ATOM 2414 N N . MET A 1 319 ? 64.811 47.290 29.748 1.00 20.20 312 MET A N 1
ATOM 2415 C CA . MET A 1 319 ? 63.741 46.358 30.079 1.00 21.22 312 MET A CA 1
ATOM 2416 C C . MET A 1 319 ? 62.454 46.935 29.506 1.00 22.29 312 MET A C 1
ATOM 2417 O O . MET A 1 319 ? 61.852 47.826 30.104 1.00 22.61 312 MET A O 1
ATOM 2422 N N . HIS A 1 320 ? 62.043 46.435 28.345 1.00 21.06 313 HIS A N 1
ATOM 2423 C CA . HIS A 1 320 ? 60.823 46.911 27.701 1.00 22.02 313 HIS A CA 1
ATOM 2424 C C . HIS A 1 320 ? 59.693 45.925 27.990 1.00 22.56 313 HIS A C 1
ATOM 2425 O O . HIS A 1 320 ? 59.610 44.863 27.374 1.00 24.17 313 HIS A O 1
ATOM 2432 N N . LEU A 1 321 ? 58.834 46.285 28.939 1.00 19.01 314 LEU A N 1
ATOM 2433 C CA . LEU A 1 321 ? 57.709 45.449 29.347 1.00 20.98 314 LEU A CA 1
ATOM 2434 C C . LEU A 1 321 ? 56.510 45.847 28.495 1.00 22.85 314 LEU A C 1
ATOM 2435 O O . LEU A 1 321 ? 55.727 46.718 28.870 1.00 20.12 314 LEU A O 1
ATOM 2440 N N . GLU A 1 322 ? 56.369 45.191 27.348 1.00 25.88 315 GLU A N 1
ATOM 2441 C CA . GLU A 1 322 ? 55.307 45.510 26.396 1.00 28.02 315 GLU A CA 1
ATOM 2442 C C . GLU A 1 322 ? 53.854 45.660 26.852 1.00 27.78 315 GLU A C 1
ATOM 2443 O O . GLU A 1 322 ? 53.100 46.415 26.234 1.00 28.72 315 GLU A O 1
ATOM 2449 N N . LYS A 1 323 ? 53.444 44.974 27.913 1.00 25.88 316 LYS A N 1
ATOM 2450 C CA . LYS A 1 323 ? 52.060 45.110 28.362 1.00 24.62 316 LYS A CA 1
ATOM 2451 C C . LYS A 1 323 ? 51.898 45.827 29.702 1.00 22.21 316 LYS A C 1
ATOM 2452 O O . LYS A 1 323 ? 50.814 45.823 30.290 1.00 21.73 316 LYS A O 1
ATOM 2458 N N . ALA A 1 324 ? 52.968 46.455 30.178 1.00 19.27 317 ALA A N 1
ATOM 2459 C CA . ALA A 1 324 ? 52.912 47.178 31.449 1.00 17.27 317 ALA A CA 1
ATOM 2460 C C . ALA A 1 324 ? 52.440 48.611 31.233 1.00 16.80 317 ALA A C 1
ATOM 2461 O O . ALA A 1 324 ? 52.624 49.173 30.153 1.00 14.71 317 ALA A O 1
ATOM 2463 N N . THR A 1 325 ? 51.827 49.194 32.262 1.00 15.46 318 THR A N 1
ATOM 2464 C CA . THR A 1 325 ? 51.340 50.571 32.189 1.00 15.99 318 THR A CA 1
ATOM 2465 C C . THR A 1 325 ? 52.104 51.402 33.205 1.00 15.24 318 THR A C 1
ATOM 2466 O O . THR A 1 325 ? 52.953 50.885 33.938 1.00 16.52 318 THR A O 1
ATOM 2470 N N . VAL A 1 326 ? 51.808 52.695 33.251 1.00 14.05 319 VAL A N 1
ATOM 2471 C CA . VAL A 1 326 ? 52.450 53.547 34.238 1.00 12.95 319 VAL A CA 1
ATOM 2472 C C . VAL A 1 326 ? 51.973 53.013 35.591 1.00 14.43 319 VAL A C 1
ATOM 2473 O O . VAL A 1 326 ? 50.912 52.392 35.671 1.00 15.02 319 VAL A O 1
ATOM 2477 N N . GLY A 1 327 ? 52.772 53.224 36.636 1.00 14.58 320 GLY A N 1
ATOM 2478 C CA . GLY A 1 327 ? 52.405 52.784 37.972 1.00 15.62 320 GLY A CA 1
ATOM 2479 C C . GLY A 1 327 ? 52.396 51.291 38.267 1.00 14.41 320 GLY A C 1
ATOM 2480 O O . GLY A 1 327 ? 51.933 50.893 39.330 1.00 15.58 320 GLY A O 1
ATOM 2481 N N . PHE A 1 328 ? 52.908 50.465 37.358 1.00 15.67 321 PHE A N 1
ATOM 2482 C CA . PHE A 1 328 ? 52.912 49.018 37.586 1.00 15.24 321 PHE A CA 1
ATOM 2483 C C . PHE A 1 328 ? 53.711 48.598 38.825 1.00 16.46 321 PHE A C 1
ATOM 2484 O O . PHE A 1 328 ? 53.500 47.513 39.367 1.00 18.40 321 PHE A O 1
ATOM 2492 N N . TYR A 1 329 ? 54.625 49.451 39.269 1.00 14.76 322 TYR A N 1
ATOM 2493 C CA . TYR A 1 329 ? 55.468 49.136 40.423 1.00 13.65 322 TYR A CA 1
ATOM 2494 C C . TYR A 1 329 ? 54.927 49.585 41.779 1.00 14.77 322 TYR A C 1
ATOM 2495 O O . TYR A 1 329 ? 55.623 49.464 42.793 1.00 15.98 322 TYR A O 1
ATOM 2504 N N . LEU A 1 330 ? 53.698 50.095 41.813 1.00 14.02 323 LEU A N 1
ATOM 2505 C CA . LEU A 1 330 ? 53.109 50.553 43.070 1.00 14.27 323 LEU A CA 1
ATOM 2506 C C . LEU A 1 330 ? 52.435 49.437 43.870 1.00 15.83 323 LEU A C 1
ATOM 2507 O O . LEU A 1 330 ? 52.229 49.574 45.079 1.00 14.83 323 LEU A O 1
ATOM 2512 N N . LEU A 1 331 ? 52.074 48.347 43.190 1.00 16.77 324 LEU A N 1
ATOM 2513 C CA . LEU A 1 331 ? 51.453 47.190 43.847 1.00 17.13 324 LEU A CA 1
ATOM 2514 C C . LEU A 1 331 ? 52.178 45.914 43.421 1.00 17.39 324 LEU A C 1
ATOM 2515 O O . LEU A 1 331 ? 52.460 45.719 42.241 1.00 17.03 324 LEU A O 1
ATOM 2520 N N . PRO A 1 332 ? 52.490 45.027 44.382 1.00 17.70 325 PRO A N 1
ATOM 2521 C CA . PRO A 1 332 ? 53.187 43.768 44.098 1.00 18.55 325 PRO A CA 1
ATOM 2522 C C . PRO A 1 332 ? 52.237 42.662 43.648 1.00 20.53 325 PRO A C 1
ATOM 2523 O O . PRO A 1 332 ? 52.254 41.559 44.192 1.00 23.77 325 PRO A O 1
ATOM 2527 N N . ASN A 1 333 ? 51.426 42.955 42.639 1.00 19.80 326 ASN A N 1
ATOM 2528 C CA . ASN A 1 333 ? 50.437 42.004 42.144 1.00 18.67 326 ASN A CA 1
ATOM 2529 C C . ASN A 1 333 ? 50.564 41.692 40.657 1.00 17.55 326 ASN A C 1
ATOM 2530 O O . ASN A 1 333 ? 49.589 41.287 40.024 1.00 18.23 326 ASN A O 1
ATOM 2535 N N . ASN A 1 334 ? 51.749 41.881 40.094 1.00 16.41 327 ASN A N 1
ATOM 2536 C CA . ASN A 1 334 ? 51.934 41.615 38.675 1.00 18.34 327 ASN A CA 1
ATOM 2537 C C . ASN A 1 334 ? 53.374 41.229 38.391 1.00 18.87 327 ASN A C 1
ATOM 2538 O O . ASN A 1 334 ? 54.283 41.590 39.142 1.00 17.81 327 ASN A O 1
ATOM 2543 N N . ASN A 1 335 ? 53.580 40.495 37.303 1.00 19.67 328 ASN A N 1
ATOM 2544 C CA . ASN A 1 335 ? 54.914 40.039 36.945 1.00 22.31 328 ASN A CA 1
ATOM 2545 C C . ASN A 1 335 ? 55.888 41.140 36.573 1.00 21.73 328 ASN A C 1
ATOM 2546 O O . ASN A 1 335 ? 57.098 40.952 36.672 1.00 22.46 328 ASN A O 1
ATOM 2551 N N . HIS A 1 336 ? 55.373 42.286 36.143 1.00 21.70 329 HIS A N 1
ATOM 2552 C CA . HIS A 1 336 ? 56.251 43.392 35.785 1.00 19.71 329 HIS A CA 1
ATOM 2553 C C . HIS A 1 336 ? 56.970 43.851 37.052 1.00 17.81 329 HIS A C 1
ATOM 2554 O O . HIS A 1 336 ? 58.185 44.067 37.050 1.00 18.69 329 HIS A O 1
ATOM 2561 N N . PHE A 1 337 ? 56.216 43.990 38.139 1.00 17.71 330 PHE A N 1
ATOM 2562 C CA . PHE A 1 337 ? 56.796 44.398 39.416 1.00 17.48 330 PHE A CA 1
ATOM 2563 C C . PHE A 1 337 ? 57.870 43.402 39.858 1.00 18.06 330 PHE A C 1
ATOM 2564 O O . PHE A 1 337 ? 58.991 43.788 40.181 1.00 16.31 330 PHE A O 1
ATOM 2572 N N . HIS A 1 338 ? 57.519 42.119 39.871 1.00 19.48 331 HIS A N 1
ATOM 2573 C CA . HIS A 1 338 ? 58.452 41.081 40.303 1.00 20.46 331 HIS A CA 1
ATOM 2574 C C . HIS A 1 338 ? 59.720 41.038 39.458 1.00 19.60 331 HIS A C 1
ATOM 2575 O O . HIS A 1 338 ? 60.831 41.049 39.995 1.00 21.15 331 HIS A O 1
ATOM 2582 N N . ASN A 1 339 ? 59.554 40.999 38.139 1.00 20.28 332 ASN A N 1
ATOM 2583 C CA . ASN A 1 339 ? 60.696 40.961 37.229 1.00 19.28 332 ASN A CA 1
ATOM 2584 C C . ASN A 1 339 ? 61.603 42.167 37.415 1.00 19.40 332 ASN A C 1
ATOM 2585 O O . ASN A 1 339 ? 62.826 42.034 37.433 1.00 18.69 332 ASN A O 1
ATOM 2590 N N . VAL A 1 340 ? 61.008 43.348 37.561 1.00 17.65 333 VAL A N 1
ATOM 2591 C CA . VAL A 1 340 ? 61.789 44.568 37.739 1.00 17.51 333 VAL A CA 1
ATOM 2592 C C . VAL A 1 340 ? 62.535 44.606 39.071 1.00 16.39 333 VAL A C 1
ATOM 2593 O O . VAL A 1 340 ? 63.703 44.985 39.115 1.00 18.00 333 VAL A O 1
ATOM 2597 N N . MET A 1 341 ? 61.873 44.212 40.153 1.00 19.47 334 MET A N 1
ATOM 2598 C CA . MET A 1 341 ? 62.532 44.200 41.453 1.00 20.86 334 MET A CA 1
ATOM 2599 C C . MET A 1 341 ? 63.715 43.233 41.419 1.00 21.62 334 MET A C 1
ATOM 2600 O O . MET A 1 341 ? 64.757 43.503 42.013 1.00 20.89 334 MET A O 1
ATOM 2605 N N . ASP A 1 342 ? 63.565 42.114 40.715 1.00 22.73 335 ASP A N 1
ATOM 2606 C CA . ASP A 1 342 ? 64.662 41.155 40.618 1.00 24.66 335 ASP A CA 1
ATOM 2607 C C . ASP A 1 342 ? 65.855 41.790 39.906 1.00 24.91 335 ASP A C 1
ATOM 2608 O O . ASP A 1 342 ? 66.995 41.649 40.351 1.00 25.69 335 ASP A O 1
ATOM 2613 N N . GLU A 1 343 ? 65.598 42.498 38.807 1.00 22.32 336 GLU A N 1
ATOM 2614 C CA . GLU A 1 343 ? 66.679 43.134 38.067 1.00 23.87 336 GLU A CA 1
ATOM 2615 C C . GLU A 1 343 ? 67.321 44.287 38.837 1.00 22.40 336 GLU A C 1
ATOM 2616 O O . GLU A 1 343 ? 68.526 44.510 38.729 1.00 23.51 336 GLU A O 1
ATOM 2622 N N . ILE A 1 344 ? 66.529 45.024 39.612 1.00 21.30 337 ILE A N 1
ATOM 2623 C CA . ILE A 1 344 ? 67.087 46.130 40.388 1.00 21.70 337 ILE A CA 1
ATOM 2624 C C . ILE A 1 344 ? 68.079 45.580 41.412 1.00 22.52 337 ILE A C 1
ATOM 2625 O O . ILE A 1 344 ? 69.161 46.133 41.606 1.00 23.36 337 ILE A O 1
ATOM 2630 N N . SER A 1 345 ? 67.709 44.486 42.064 1.00 23.90 338 SER A N 1
ATOM 2631 C CA . SER A 1 345 ? 68.589 43.879 43.056 1.00 24.89 338 SER A CA 1
ATOM 2632 C C . SER A 1 345 ? 69.880 43.400 42.395 1.00 25.23 338 SER A C 1
ATOM 2633 O O . SER A 1 345 ? 70.976 43.657 42.894 1.00 26.03 338 SER A O 1
ATOM 2636 N N . ALA A 1 346 ? 69.748 42.709 41.269 1.00 24.91 339 ALA A N 1
ATOM 2637 C CA . ALA A 1 346 ? 70.915 42.207 40.550 1.00 25.57 339 ALA A CA 1
ATOM 2638 C C . ALA A 1 346 ? 71.817 43.361 40.116 1.00 25.29 339 ALA A C 1
ATOM 2639 O O . ALA A 1 346 ? 73.041 43.279 40.210 1.00 27.15 339 ALA A O 1
ATOM 2641 N N . PHE A 1 347 ? 71.193 44.442 39.657 1.00 24.99 340 PHE A N 1
ATOM 2642 C CA . PHE A 1 347 ? 71.896 45.636 39.188 1.00 24.54 340 PHE A CA 1
ATOM 2643 C C . PHE A 1 347 ? 72.710 46.319 40.285 1.00 24.26 340 PHE A C 1
ATOM 2644 O O . PHE A 1 347 ? 73.878 46.661 40.090 1.00 24.55 340 PHE A O 1
ATOM 2652 N N . VAL A 1 348 ? 72.086 46.521 41.439 1.00 24.95 341 VAL A N 1
ATOM 2653 C CA . VAL A 1 348 ? 72.747 47.198 42.546 1.00 26.96 341 VAL A CA 1
ATOM 2654 C C . VAL A 1 348 ? 73.830 46.364 43.224 1.00 29.40 341 VAL A C 1
ATOM 2655 O O . VAL A 1 348 ? 74.835 46.907 43.680 1.00 30.79 341 VAL A O 1
ATOM 2659 N N . ASN A 1 349 ? 73.634 45.051 43.281 1.00 30.23 342 ASN A N 1
ATOM 2660 C CA . ASN A 1 349 ? 74.596 44.174 43.939 1.00 32.16 342 ASN A CA 1
ATOM 2661 C C . ASN A 1 349 ? 75.611 43.520 43.007 1.00 32.85 342 ASN A C 1
ATOM 2662 O O . ASN A 1 349 ? 76.419 42.696 43.442 1.00 34.00 342 ASN A O 1
ATOM 2667 N N . ALA A 1 350 ? 75.574 43.893 41.732 1.00 32.11 343 ALA A N 1
ATOM 2668 C CA . ALA A 1 350 ? 76.494 43.343 40.740 1.00 33.22 343 ALA A CA 1
ATOM 2669 C C . ALA A 1 350 ? 77.928 43.797 41.008 1.00 33.47 343 ALA A C 1
ATOM 2670 O O . ALA A 1 350 ? 78.081 44.889 41.594 1.00 33.36 343 ALA A O 1
ATOM 2672 N N . GLY B 2 23 ? 38.284 42.897 55.698 1.00 38.89 26 GLY B N 1
ATOM 2673 C CA . GLY B 2 23 ? 37.819 42.656 54.302 1.00 37.36 26 GLY B CA 1
ATOM 2674 C C . GLY B 2 23 ? 38.285 43.745 53.356 1.00 35.72 26 GLY B C 1
ATOM 2675 O O . GLY B 2 23 ? 37.804 43.851 52.229 1.00 35.44 26 GLY B O 1
ATOM 2676 N N . MET B 2 24 ? 39.224 44.561 53.823 1.00 34.75 27 MET B N 1
ATOM 2677 C CA . MET B 2 24 ? 39.767 45.651 53.022 1.00 33.04 27 MET B CA 1
ATOM 2678 C C . MET B 2 24 ? 40.911 45.143 52.149 1.00 30.58 27 MET B C 1
ATOM 2679 O O . MET B 2 24 ? 41.597 44.184 52.506 1.00 30.31 27 MET B O 1
ATOM 2684 N N . ASP B 2 25 ? 41.109 45.777 50.997 1.00 27.30 28 ASP B N 1
ATOM 2685 C CA . ASP B 2 25 ? 42.199 45.388 50.111 1.00 24.33 28 ASP B CA 1
ATOM 2686 C C . ASP B 2 25 ? 43.469 45.887 50.789 1.00 24.24 28 ASP B C 1
ATOM 2687 O O . ASP B 2 25 ? 43.698 47.093 50.882 1.00 21.92 28 ASP B O 1
ATOM 2692 N N . GLU B 2 26 ? 44.293 44.961 51.270 1.00 24.46 29 GLU B N 1
ATOM 2693 C CA . GLU B 2 26 ? 45.512 45.340 51.966 1.00 25.20 29 GLU B CA 1
ATOM 2694 C C . GLU B 2 26 ? 46.579 45.989 51.097 1.00 23.79 29 GLU B C 1
ATOM 2695 O O . GLU B 2 26 ? 47.423 46.723 51.605 1.00 25.21 29 GLU B O 1
ATOM 2701 N N . LEU B 2 27 ? 46.551 45.734 49.793 1.00 22.82 30 LEU B N 1
ATOM 2702 C CA . LEU B 2 27 ? 47.548 46.339 48.920 1.00 22.62 30 LEU B CA 1
ATOM 2703 C C . LEU B 2 27 ? 47.250 47.822 48.722 1.00 22.64 30 LEU B C 1
ATOM 2704 O O . LEU B 2 27 ? 48.150 48.604 48.409 1.00 24.85 30 LEU B O 1
ATOM 2709 N N . LEU B 2 28 ? 45.988 48.208 48.901 1.00 20.43 31 LEU B N 1
ATOM 2710 C CA . LEU B 2 28 ? 45.604 49.611 48.770 1.00 17.28 31 LEU B CA 1
ATOM 2711 C C . LEU B 2 28 ? 45.724 50.294 50.129 1.00 18.02 31 LEU B C 1
ATOM 2712 O O . LEU B 2 28 ? 46.094 51.464 50.217 1.00 16.92 31 LEU B O 1
ATOM 2717 N N . ALA B 2 29 ? 45.413 49.548 51.185 1.00 18.95 32 ALA B N 1
ATOM 2718 C CA . ALA B 2 29 ? 45.480 50.068 52.547 1.00 19.13 32 ALA B CA 1
ATOM 2719 C C . ALA B 2 29 ? 46.877 50.574 52.884 1.00 19.48 32 ALA B C 1
ATOM 2720 O O . ALA B 2 29 ? 47.030 51.605 53.538 1.00 20.16 32 ALA B O 1
ATOM 2722 N N . VAL B 2 30 ? 47.899 49.847 52.443 1.00 19.61 33 VAL B N 1
ATOM 2723 C CA . VAL B 2 30 ? 49.268 50.256 52.716 1.00 20.34 33 VAL B CA 1
ATOM 2724 C C . VAL B 2 30 ? 49.574 51.567 51.993 1.00 20.29 33 VAL B C 1
ATOM 2725 O O . VAL B 2 30 ? 50.463 52.315 52.402 1.00 21.81 33 VAL B O 1
ATOM 2729 N N . LEU B 2 31 ? 48.821 51.848 50.931 1.00 18.25 34 LEU B N 1
ATOM 2730 C CA . LEU B 2 31 ? 49.011 53.071 50.152 1.00 17.58 34 LEU B CA 1
ATOM 2731 C C . LEU B 2 31 ? 48.140 54.222 50.656 1.00 16.50 34 LEU B C 1
ATOM 2732 O O . LEU B 2 31 ? 48.123 55.301 50.061 1.00 17.68 34 LEU B O 1
ATOM 2737 N N . GLY B 2 32 ? 47.413 53.979 51.742 1.00 16.39 35 GLY B N 1
ATOM 2738 C CA . GLY B 2 32 ? 46.572 55.008 52.331 1.00 17.26 35 GLY B CA 1
ATOM 2739 C C . GLY B 2 32 ? 45.109 55.005 51.938 1.00 16.88 35 GLY B C 1
ATOM 2740 O O . GLY B 2 32 ? 44.347 55.873 52.377 1.00 17.67 35 GLY B O 1
ATOM 2741 N N . TYR B 2 33 ? 44.703 54.032 51.127 1.00 15.95 36 TYR B N 1
ATOM 2742 C CA . TYR B 2 33 ? 43.321 53.954 50.672 1.00 15.40 36 TYR B CA 1
ATOM 2743 C C . TYR B 2 33 ? 42.544 52.791 51.278 1.00 18.42 36 TYR B C 1
ATOM 2744 O O . TYR B 2 33 ? 43.039 51.665 51.356 1.00 17.92 36 TYR B O 1
ATOM 2753 N N . LYS B 2 34 ? 41.319 53.081 51.703 1.00 19.09 37 LYS B N 1
ATOM 2754 C CA . LYS B 2 34 ? 40.449 52.088 52.326 1.00 20.61 37 LYS B CA 1
ATOM 2755 C C . LYS B 2 34 ? 39.338 51.657 51.381 1.00 21.04 37 LYS B C 1
ATOM 2756 O O . LYS B 2 34 ? 38.408 52.419 51.115 1.00 22.77 37 LYS B O 1
ATOM 2762 N N . VAL B 2 35 ? 39.438 50.431 50.877 1.00 20.88 38 VAL B N 1
ATOM 2763 C CA . VAL B 2 35 ? 38.442 49.896 49.955 1.00 20.02 38 VAL B CA 1
ATOM 2764 C C . VAL B 2 35 ? 38.191 48.414 50.246 1.00 21.32 38 VAL B C 1
ATOM 2765 O O . VAL B 2 35 ? 39.137 47.632 50.331 1.00 21.50 38 VAL B O 1
ATOM 2769 N N . ARG B 2 36 ? 36.925 48.034 50.406 1.00 22.89 39 ARG B N 1
ATOM 2770 C CA . ARG B 2 36 ? 36.588 46.633 50.652 1.00 24.49 39 ARG B CA 1
ATOM 2771 C C . ARG B 2 36 ? 36.806 45.863 49.355 1.00 24.13 39 ARG B C 1
ATOM 2772 O O . ARG B 2 36 ? 36.380 46.303 48.289 1.00 22.77 39 ARG B O 1
ATOM 2780 N N . SER B 2 37 ? 37.460 44.711 49.447 1.00 25.74 40 SER B N 1
ATOM 2781 C CA . SER B 2 37 ? 37.728 43.899 48.269 1.00 26.10 40 SER B CA 1
ATOM 2782 C C . SER B 2 37 ? 36.466 43.631 47.458 1.00 26.74 40 SER B C 1
ATOM 2783 O O . SER B 2 37 ? 36.491 43.678 46.230 1.00 26.81 40 SER B O 1
ATOM 2786 N N . SER B 2 38 ? 35.361 43.361 48.146 1.00 26.95 41 SER B N 1
ATOM 2787 C CA . SER B 2 38 ? 34.090 43.069 47.487 1.00 27.90 41 SER B CA 1
ATOM 2788 C C . SER B 2 38 ? 33.469 44.270 46.778 1.00 27.46 41 SER B C 1
ATOM 2789 O O . SER B 2 38 ? 32.533 44.114 45.994 1.00 28.29 41 SER B O 1
ATOM 2792 N N . GLU B 2 39 ? 33.981 45.465 47.057 1.00 25.67 42 GLU B N 1
ATOM 2793 C CA . GLU B 2 39 ? 33.451 46.677 46.446 1.00 24.93 42 GLU B CA 1
ATOM 2794 C C . GLU B 2 39 ? 34.398 47.310 45.431 1.00 22.19 42 GLU B C 1
ATOM 2795 O O . GLU B 2 39 ? 34.147 48.413 44.950 1.00 23.34 42 GLU B O 1
ATOM 2801 N N . MET B 2 40 ? 35.472 46.606 45.094 1.00 20.15 43 MET B N 1
ATOM 2802 C CA . MET B 2 40 ? 36.440 47.133 44.143 1.00 18.06 43 MET B CA 1
ATOM 2803 C C . MET B 2 40 ? 35.785 47.468 42.807 1.00 17.31 43 MET B C 1
ATOM 2804 O O . MET B 2 40 ? 36.044 48.526 42.236 1.00 15.41 43 MET B O 1
ATOM 2809 N N . ALA B 2 41 ? 34.937 46.570 42.310 1.00 17.02 44 ALA B N 1
ATOM 2810 C CA . ALA B 2 41 ? 34.262 46.793 41.037 1.00 16.89 44 ALA B CA 1
ATOM 2811 C C . ALA B 2 41 ? 33.325 47.997 41.090 1.00 17.10 44 ALA B C 1
ATOM 2812 O O . ALA B 2 41 ? 33.194 48.729 40.109 1.00 17.15 44 ALA B O 1
ATOM 2814 N N . ASP B 2 42 ? 32.670 48.198 42.230 1.00 18.55 45 ASP B N 1
ATOM 2815 C CA . ASP B 2 42 ? 31.766 49.331 42.376 1.00 19.58 45 ASP B CA 1
ATOM 2816 C C . ASP B 2 42 ? 32.556 50.635 42.408 1.00 17.84 45 ASP B C 1
ATOM 2817 O O . ASP B 2 42 ? 32.102 51.652 41.892 1.00 17.79 45 ASP B O 1
ATOM 2822 N N . VAL B 2 43 ? 33.737 50.608 43.020 1.00 18.19 46 VAL B N 1
ATOM 2823 C CA . VAL B 2 43 ? 34.572 51.804 43.057 1.00 17.41 46 VAL B CA 1
ATOM 2824 C C . VAL B 2 43 ? 35.048 52.100 41.633 1.00 16.56 46 VAL B C 1
ATOM 2825 O O . VAL B 2 43 ? 35.049 53.247 41.197 1.00 17.01 46 VAL B O 1
ATOM 2829 N N . ALA B 2 44 ? 35.433 51.055 40.905 1.00 17.49 47 ALA B N 1
ATOM 2830 C CA . ALA B 2 44 ? 35.894 51.215 39.528 1.00 16.64 47 ALA B CA 1
ATOM 2831 C C . ALA B 2 44 ? 34.800 51.861 38.687 1.00 17.53 47 ALA B C 1
ATOM 2832 O O . ALA B 2 44 ? 35.074 52.718 37.849 1.00 13.87 47 ALA B O 1
ATOM 2834 N N . GLN B 2 45 ? 33.558 51.440 38.913 1.00 17.25 48 GLN B N 1
ATOM 2835 C CA . GLN B 2 45 ? 32.424 51.992 38.183 1.00 17.67 48 GLN B CA 1
ATOM 2836 C C . GLN B 2 45 ? 32.276 53.482 38.478 1.00 17.32 48 GLN B C 1
ATOM 2837 O O . GLN B 2 45 ? 32.071 54.284 37.569 1.00 18.83 48 GLN B O 1
ATOM 2843 N N . LYS B 2 46 ? 32.394 53.849 39.749 1.00 17.21 49 LYS B N 1
ATOM 2844 C CA . LYS B 2 46 ? 32.257 55.245 40.143 1.00 17.82 49 LYS B CA 1
ATOM 2845 C C . LYS B 2 46 ? 33.351 56.130 39.554 1.00 16.68 49 LYS B C 1
ATOM 2846 O O . LYS B 2 46 ? 33.099 57.279 39.193 1.00 16.98 49 LYS B O 1
ATOM 2852 N N . LEU B 2 47 ? 34.565 55.600 39.460 1.00 15.41 50 LEU B N 1
ATOM 2853 C CA . LEU B 2 47 ? 35.659 56.372 38.892 1.00 15.62 50 LEU B CA 1
ATOM 2854 C C . LEU B 2 47 ? 35.355 56.731 37.438 1.00 17.67 50 LEU B C 1
ATOM 2855 O O . LEU B 2 47 ? 35.591 57.860 37.003 1.00 17.54 50 LEU B O 1
ATOM 2860 N N . GLU B 2 48 ? 34.816 55.775 36.690 1.00 18.24 51 GLU B N 1
ATOM 2861 C CA . GLU B 2 48 ? 34.493 56.021 35.293 1.00 20.80 51 GLU B CA 1
ATOM 2862 C C . GLU B 2 48 ? 33.312 56.970 35.158 1.00 20.67 51 GLU B C 1
ATOM 2863 O O . GLU B 2 48 ? 33.285 57.807 34.261 1.00 22.66 51 GLU B O 1
ATOM 2869 N N . GLN B 2 49 ? 32.338 56.841 36.051 1.00 22.92 52 GLN B N 1
ATOM 2870 C CA . GLN B 2 49 ? 31.173 57.710 36.008 1.00 24.19 52 GLN B CA 1
ATOM 2871 C C . GLN B 2 49 ? 31.618 59.144 36.281 1.00 24.25 52 GLN B C 1
ATOM 2872 O O . GLN B 2 49 ? 31.092 60.090 35.696 1.00 25.65 52 GLN B O 1
ATOM 2878 N N . LEU B 2 50 ? 32.602 59.304 37.162 1.00 24.14 53 LEU B N 1
ATOM 2879 C CA . LEU B 2 50 ? 33.103 60.633 37.493 1.00 24.25 53 LEU B CA 1
ATOM 2880 C C . LEU B 2 50 ? 33.903 61.215 36.330 1.00 24.68 53 LEU B C 1
ATOM 2881 O O . LEU B 2 50 ? 33.875 62.424 36.093 1.00 24.99 53 LEU B O 1
ATOM 2886 N N . GLU B 2 51 ? 34.617 60.363 35.601 1.00 24.94 54 GLU B N 1
ATOM 2887 C CA . GLU B 2 51 ? 35.387 60.840 34.461 1.00 27.24 54 GLU B CA 1
ATOM 2888 C C . GLU B 2 51 ? 34.416 61.324 33.389 1.00 28.68 54 GLU B C 1
ATOM 2889 O O . GLU B 2 51 ? 34.638 62.356 32.759 1.00 28.45 54 GLU B O 1
ATOM 2895 N N . VAL B 2 52 ? 33.334 60.576 33.198 1.00 29.87 55 VAL B N 1
ATOM 2896 C CA . VAL B 2 52 ? 32.319 60.939 32.218 1.00 32.69 55 VAL B CA 1
ATOM 2897 C C . VAL B 2 52 ? 31.798 62.341 32.526 1.00 32.97 55 VAL B C 1
ATOM 2898 O O . VAL B 2 52 ? 31.820 63.221 31.668 1.00 33.76 55 VAL B O 1
ATOM 2902 N N . MET B 2 53 ? 31.343 62.548 33.756 1.00 34.00 56 MET B N 1
ATOM 2903 C CA . MET B 2 53 ? 30.821 63.846 34.161 1.00 37.54 56 MET B CA 1
ATOM 2904 C C . MET B 2 53 ? 31.831 64.978 34.006 1.00 37.80 56 MET B C 1
ATOM 2905 O O . MET B 2 53 ? 31.465 66.095 33.639 1.00 38.66 56 MET B O 1
ATOM 2910 N N . MET B 2 54 ? 33.099 64.695 34.287 1.00 38.31 57 MET B N 1
ATOM 2911 C CA . MET B 2 54 ? 34.135 65.713 34.162 1.00 39.05 57 MET B CA 1
ATOM 2912 C C . MET B 2 54 ? 34.334 66.129 32.710 1.00 40.07 57 MET B C 1
ATOM 2913 O O . MET B 2 54 ? 34.578 67.301 32.423 1.00 40.97 57 MET B O 1
ATOM 2918 N N . SER B 2 55 ? 34.228 65.170 31.794 1.00 41.05 58 SER B N 1
ATOM 2919 C CA . SER B 2 55 ? 34.407 65.458 30.374 1.00 42.58 58 SER B CA 1
ATOM 2920 C C . SER B 2 55 ? 33.196 66.187 29.804 1.00 43.81 58 SER B C 1
ATOM 2921 O O . SER B 2 55 ? 33.154 66.498 28.614 1.00 44.92 58 SER B O 1
ATOM 2924 N N . ASN B 2 56 ? 32.214 66.454 30.660 1.00 44.29 59 ASN B N 1
ATOM 2925 C CA . ASN B 2 56 ? 30.997 67.144 30.247 1.00 45.74 59 ASN B CA 1
ATOM 2926 C C . ASN B 2 56 ? 30.861 68.485 30.959 1.00 46.14 59 ASN B C 1
ATOM 2927 O O . ASN B 2 56 ? 29.946 69.258 30.677 1.00 47.02 59 ASN B O 1
ATOM 2932 N N . VAL B 2 57 ? 31.776 68.754 31.883 1.00 46.78 60 VAL B N 1
ATOM 2933 C CA . VAL B 2 57 ? 31.762 70.004 32.632 1.00 46.84 60 VAL B CA 1
ATOM 2934 C C . VAL B 2 57 ? 32.584 71.069 31.912 1.00 47.66 60 VAL B C 1
ATOM 2935 O O . VAL B 2 57 ? 33.442 70.753 31.087 1.00 47.35 60 VAL B O 1
ATOM 2939 N N . LEU B 2 65 ? 33.561 72.960 42.466 1.00 54.50 68 LEU B N 1
ATOM 2940 C CA 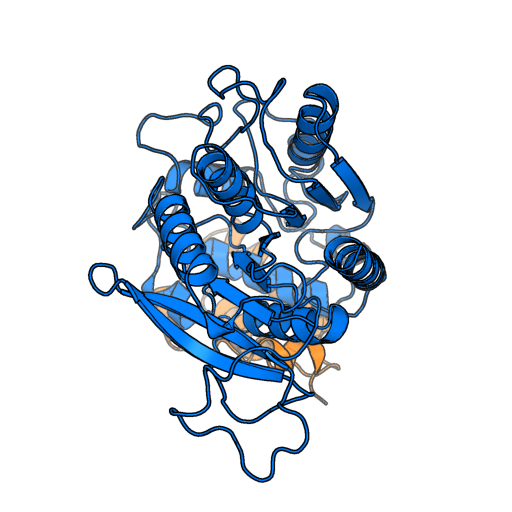. LEU B 2 65 ? 33.749 71.515 42.520 1.00 53.98 68 LEU B CA 1
ATOM 2941 C C . LEU B 2 65 ? 34.866 71.154 43.494 1.00 52.93 68 LEU B C 1
ATOM 2942 O O . LEU B 2 65 ? 34.694 70.300 44.363 1.00 53.10 68 LEU B O 1
ATOM 2947 N N . ALA B 2 66 ? 36.009 71.814 43.344 1.00 50.97 69 ALA B N 1
ATOM 2948 C CA . ALA B 2 66 ? 37.157 71.569 44.209 1.00 49.06 69 ALA B CA 1
ATOM 2949 C C . ALA B 2 66 ? 36.967 72.246 45.564 1.00 47.85 69 ALA B C 1
ATOM 2950 O O . ALA B 2 66 ? 37.653 71.923 46.534 1.00 47.57 69 ALA B O 1
ATOM 2952 N N . THR B 2 67 ? 36.029 73.186 45.622 1.00 46.44 70 THR B N 1
ATOM 2953 C CA . THR B 2 67 ? 35.748 73.912 46.855 1.00 44.60 70 THR B CA 1
ATOM 2954 C C . THR B 2 67 ? 35.146 72.999 47.913 1.00 42.35 70 THR B C 1
ATOM 2955 O O . THR B 2 67 ? 35.601 72.974 49.056 1.00 42.83 70 THR B O 1
ATOM 2959 N N . GLU B 2 68 ? 34.121 72.248 47.530 1.00 40.05 71 GLU B N 1
ATOM 2960 C CA . GLU B 2 68 ? 33.464 71.345 48.462 1.00 38.47 71 GLU B CA 1
ATOM 2961 C C . GLU B 2 68 ? 34.243 70.056 48.694 1.00 35.41 71 GLU B C 1
ATOM 2962 O O . GLU B 2 68 ? 34.026 69.366 49.687 1.00 32.32 71 GLU B O 1
ATOM 2968 N N . THR B 2 69 ? 35.155 69.737 47.781 1.00 32.94 72 THR B N 1
ATOM 2969 C CA . THR B 2 69 ? 35.946 68.516 47.892 1.00 31.47 72 THR B CA 1
ATOM 2970 C C . THR B 2 69 ? 36.789 68.449 49.160 1.00 29.57 72 THR B C 1
ATOM 2971 O O . THR B 2 69 ? 36.967 67.375 49.735 1.00 28.29 72 THR B O 1
ATOM 2975 N N . VAL B 2 70 ? 37.306 69.593 49.597 1.00 27.97 73 VAL B N 1
ATOM 2976 C CA . VAL B 2 70 ? 38.155 69.637 50.786 1.00 28.65 73 VAL B CA 1
ATOM 2977 C C . VAL B 2 70 ? 37.499 69.078 52.047 1.00 26.82 73 VAL B C 1
ATOM 2978 O O . VAL B 2 70 ? 38.189 68.750 53.011 1.00 27.98 73 VAL B O 1
ATOM 2982 N N . HIS B 2 71 ? 36.175 68.963 52.041 1.00 24.96 74 HIS B N 1
ATOM 2983 C CA . HIS B 2 71 ? 35.453 68.458 53.208 1.00 24.68 74 HIS B CA 1
ATOM 2984 C C . HIS B 2 71 ? 35.347 66.936 53.292 1.00 23.86 74 HIS B C 1
ATOM 2985 O O . HIS B 2 71 ? 35.110 66.381 54.371 1.00 24.29 74 HIS B O 1
ATOM 2992 N N . TYR B 2 72 ? 35.527 66.260 52.163 1.00 19.67 75 TYR B N 1
ATOM 2993 C CA . TYR B 2 72 ? 35.397 64.809 52.129 1.00 18.84 75 TYR B CA 1
ATOM 2994 C C . TYR B 2 72 ? 36.654 64.042 52.519 1.00 18.56 75 TYR B C 1
ATOM 2995 O O . TYR B 2 72 ? 37.774 64.511 52.317 1.00 18.50 75 TYR B O 1
ATOM 3004 N N . ASN B 2 73 ? 36.443 62.856 53.086 1.00 15.29 76 ASN B N 1
ATOM 3005 C CA . ASN B 2 73 ? 37.521 61.967 53.517 1.00 16.69 76 ASN B CA 1
ATOM 3006 C C . ASN B 2 73 ? 38.089 61.303 52.255 1.00 16.56 76 ASN B C 1
ATOM 3007 O O . ASN B 2 73 ? 37.436 60.456 51.652 1.00 16.34 76 ASN B O 1
ATOM 3012 N N . PRO B 2 74 ? 39.316 61.682 51.845 1.00 17.60 77 PRO B N 1
ATOM 3013 C CA . PRO B 2 74 ? 39.988 61.148 50.650 1.00 17.90 77 PRO B CA 1
ATOM 3014 C C . PRO B 2 74 ? 40.427 59.683 50.693 1.00 18.63 77 PRO B C 1
ATOM 3015 O O . PRO B 2 74 ? 40.716 59.095 49.650 1.00 18.96 77 PRO B O 1
ATOM 3019 N N . ALA B 2 75 ? 40.500 59.102 51.885 1.00 18.61 78 ALA B N 1
ATOM 3020 C CA . ALA B 2 75 ? 40.933 57.714 52.015 1.00 18.35 78 ALA B CA 1
ATOM 3021 C C . ALA B 2 75 ? 39.815 56.718 51.723 1.00 18.87 78 ALA B C 1
ATOM 3022 O O . ALA B 2 75 ? 40.073 55.595 51.278 1.00 18.55 78 ALA B O 1
ATOM 3024 N N . GLU B 2 76 ? 38.577 57.132 51.983 1.00 17.40 79 GLU B N 1
ATOM 3025 C CA . GLU B 2 76 ? 37.405 56.292 51.749 1.00 17.54 79 GLU B CA 1
ATOM 3026 C C . GLU B 2 76 ? 36.959 56.527 50.312 1.00 18.56 79 GLU B C 1
ATOM 3027 O O . GLU B 2 76 ? 36.055 57.324 50.060 1.00 18.22 79 GLU B O 1
ATOM 3033 N N . LEU B 2 77 ? 37.583 55.824 49.369 1.00 17.72 80 LEU B N 1
ATOM 3034 C CA . LEU B 2 77 ? 37.269 56.021 47.960 1.00 17.61 80 LEU B CA 1
ATOM 3035 C C . LEU B 2 77 ? 35.809 55.892 47.556 1.00 16.61 80 LEU B C 1
ATOM 3036 O O . LEU B 2 77 ? 35.307 56.719 46.800 1.00 18.31 80 LEU B O 1
ATOM 3041 N N . TYR B 2 78 ? 35.126 54.866 48.051 1.00 17.61 81 TYR B N 1
ATOM 3042 C CA . TYR B 2 78 ? 33.726 54.662 47.699 1.00 19.83 81 TYR B CA 1
ATOM 3043 C C . TYR B 2 78 ? 32.905 55.914 48.006 1.00 19.67 81 TYR B C 1
ATOM 3044 O O . TYR B 2 78 ? 32.244 56.471 47.120 1.00 18.10 81 TYR B O 1
ATOM 3053 N N . THR B 2 79 ? 32.960 56.362 49.258 1.00 18.70 82 THR B N 1
ATOM 3054 C CA . THR B 2 79 ? 32.206 57.545 49.666 1.00 17.89 82 THR B CA 1
ATOM 3055 C C . THR B 2 79 ? 32.730 58.839 49.051 1.00 17.41 82 THR B C 1
ATOM 3056 O O . THR B 2 79 ? 31.953 59.750 48.759 1.00 17.75 82 THR B O 1
ATOM 3060 N N . TRP B 2 80 ? 34.041 58.925 48.850 1.00 17.96 83 TRP B N 1
ATOM 3061 C CA . TRP B 2 80 ? 34.626 60.124 48.259 1.00 18.34 83 TRP B CA 1
ATOM 3062 C C . TRP B 2 80 ? 34.078 60.317 46.847 1.00 18.16 83 TRP B C 1
ATOM 3063 O O . TRP B 2 80 ? 33.612 61.395 46.490 1.00 17.37 83 TRP B O 1
ATOM 3074 N N . LEU B 2 81 ? 34.141 59.260 46.046 1.00 17.59 84 LEU B N 1
ATOM 3075 C CA . LEU B 2 81 ? 33.658 59.316 44.671 1.00 19.47 84 LEU B CA 1
ATOM 3076 C C . LEU B 2 81 ? 32.157 59.557 44.637 1.00 19.40 84 LEU B C 1
ATOM 3077 O O . LEU B 2 81 ? 31.670 60.387 43.875 1.00 18.81 84 LEU B O 1
ATOM 3082 N N . ASP B 2 82 ? 31.429 58.833 45.478 1.00 21.34 85 ASP B N 1
ATOM 3083 C CA . ASP B 2 82 ? 29.983 58.972 45.540 1.00 22.62 85 ASP B CA 1
ATOM 3084 C C . ASP B 2 82 ? 29.601 60.416 45.870 1.00 22.48 85 ASP B C 1
ATOM 3085 O O . ASP B 2 82 ? 28.659 60.970 45.297 1.00 21.72 85 ASP B O 1
ATOM 3090 N N . SER B 2 83 ? 30.344 61.027 46.787 1.00 20.37 86 SER B N 1
ATOM 3091 C CA . SER B 2 83 ? 30.082 62.405 47.185 1.00 21.52 86 SER B CA 1
ATOM 3092 C C . SER B 2 83 ? 30.401 63.366 46.041 1.00 21.54 86 SER B C 1
ATOM 3093 O O . SER B 2 83 ? 29.679 64.334 45.817 1.00 22.99 86 SER B O 1
ATOM 3096 N N . MET B 2 84 ? 31.476 63.091 45.308 1.00 21.05 87 MET B N 1
ATOM 3097 C CA . MET B 2 84 ? 31.860 63.938 44.185 1.00 23.52 87 MET B CA 1
ATOM 3098 C C . MET B 2 84 ? 30.830 63.870 43.058 1.00 25.04 87 MET B C 1
ATOM 3099 O O . MET B 2 84 ? 30.468 64.897 42.477 1.00 25.55 87 MET B O 1
ATOM 3104 N N . LEU B 2 85 ? 30.366 62.663 42.745 1.00 25.56 88 LEU B N 1
ATOM 3105 C CA . LEU B 2 85 ? 29.375 62.483 41.688 1.00 28.36 88 LEU B CA 1
ATOM 3106 C C . LEU B 2 85 ? 28.155 63.362 41.937 1.00 30.91 88 LEU B C 1
ATOM 3107 O O . LEU B 2 85 ? 27.670 64.034 41.029 1.00 30.31 88 LEU B O 1
ATOM 3112 N N . THR B 2 86 ? 27.671 63.355 43.175 1.00 33.07 89 THR B N 1
ATOM 3113 C CA . THR B 2 86 ? 26.509 64.152 43.554 1.00 36.71 89 THR B CA 1
ATOM 3114 C C . THR B 2 86 ? 26.734 65.630 43.254 1.00 38.77 89 THR B C 1
ATOM 3115 O O . THR B 2 86 ? 25.877 66.288 42.666 1.00 40.63 89 THR B O 1
ATOM 3119 N N . ASP B 2 87 ? 27.890 66.148 43.656 1.00 40.58 90 ASP B N 1
ATOM 3120 C CA . ASP B 2 87 ? 28.228 67.551 43.427 1.00 43.11 90 ASP B CA 1
ATOM 3121 C C . ASP B 2 87 ? 28.242 67.915 41.945 1.00 44.88 90 ASP B C 1
ATOM 3122 O O . ASP B 2 87 ? 28.345 69.092 41.589 1.00 45.20 90 ASP B O 1
ATOM 3127 N N . LEU B 2 88 ? 28.141 66.907 41.084 1.00 46.44 91 LEU B N 1
ATOM 3128 C CA . LEU B 2 88 ? 28.138 67.137 39.643 1.00 47.76 91 LEU B CA 1
ATOM 3129 C C . LEU B 2 88 ? 26.816 66.701 39.021 1.00 48.21 91 LEU B C 1
ATOM 3130 O O . LEU B 2 88 ? 26.328 67.450 38.146 1.00 49.50 91 LEU B O 1
#

Solvent-accessible surface area: 17174 Å² total; per-residue (Å²): 213,43,95,16,106,95,3,60,105,46,20,52,66,21,4,1,0,1,16,1,10,23,38,0,8,44,56,19,4,41,89,144,111,33,64,16,24,46,137,2,8,47,76,16,23,53,87,54,115,27,51,33,81,59,71,142,40,4,0,1,14,69,26,89,24,47,156,222,47,89,2,73,0,8,0,0,10,55,41,34,84,147,60,168,140,77,15,54,149,157,63,25,90,92,93,20,125,31,89,80,18,4,0,0,0,2,0,0,0,15,10,2,0,6,9,6,6,42,0,2,13,10,8,11,2,0,48,43,7,1,25,76,1,145,2,2,0,0,0,0,44,2,59,38,1,35,90,52,44,69,56,26,1,24,52,0,0,40,55,0,0,56,27,0,53,70,64,82,18,0,93,1,73,135,59,73,102,7,17,1,8,0,4,0,1,23,0,0,0,0,0,0,3,24,2,1,56,104,1,32,153,59,81,17,96,6,65,0,0,3,0,7,7,0,2,3,3,2,65,124,91,16,118,0,10,123,57,19,66,32,99,29,15,17,38,20,204,11,31,40,36,4,7,168,15,2,9,46,170,89,64,68,45,40,16,41,2,0,15,17,77,5,129,128,20,174,54,12,122,81,62,88,24,16,44,1,1,0,0,0,0,1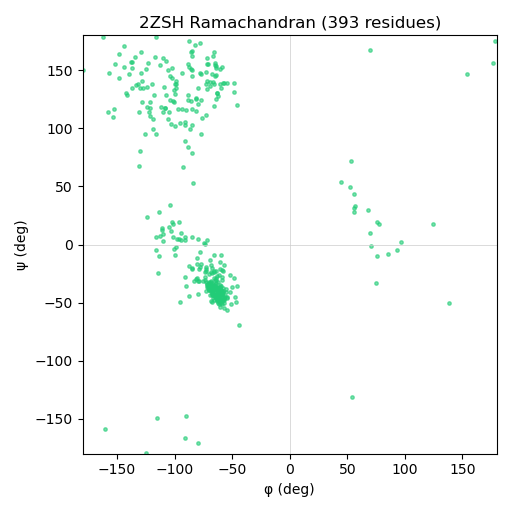,25,6,2,9,58,37,30,0,46,52,3,4,81,15,0,135,154,12,66,23,121,36,102,78,24,64,24,124,151,1,1,29,6,7,11,10,1,42,44,24,112,46,8,80,76,0,6,92,59,2,28,59,21,6,83,107,98,73,18,125,54,0,39,66,0,24,8,99,5,134,67,96,40,12,63,60,0,4,99,27,0,33,75,0,14,57,72,38,68,117,128,118,20,103,89,0,48,131,52,80,13,7,55,2,81,76,6,0,67,36,7,22,115,64,77

InterPro domains:
  IPR002168 Lipase, GDXG, putative histidine active site [PS01173] (109-125)
  IPR013094 Alpha/beta hydrolase fold-3 [PF07859] (109-322)
  IPR029058 Alpha/Beta hydrolase fold [G3DSA:3.40.50.1820] (1-344)
  IPR029058 Alpha/Beta hydrolase fold [SSF53474] (48-342)
  IPR033140 Lipase, GDXG, putative serine active site [PS01174] (185-197)
  IPR050466 Diverse Carboxylesterases and Gibberellin Receptors [PTHR23024] (43-326)

Radius of gyration: 20.61 Å; Cα contacts (8 Å, |Δi|>4): 757; chains: 2; bounding box: 60×41×55 Å

Sequence (397 aa):
EVNLIESRTVVPLNTWVLISNFKVAYNILRRPDGTFNRHLAEYLDRKVTANANPVDGVFSFDVLIDRRINLLSRVYRPAYADQEQPPSILDLEKPVDGDIVPVILFFHGGSFAHSSANSAIYDTLCRRLVGLCKCVVVSVNYRRAPENPYPCAYDDGWIALNWVNSRSWLKSKKDSKVHIFLAGDSSGGNIAHNVALRAGESGIDVLGNILLNPMFGGNERTESEKSLDGKYFVTVRDRDWYWKAFLPEGEDREHPACNPFSPRGKSLEGVSFPKSLVVVAGLDLIRDWQLAYAEGLKKAGQEVKLMHLEKATVGFYLLPNNNHFHNVMDEISAFVNAGMDELLAVLGYKVRSSEMADVAQKLEQLEVMMSNVLATETVHYNPAELYTWLDSMLTDL

GO terms:
  GO:0010331 gibberellin binding (F, IDA)
  GO:0005515 protein binding (F, IPI)
  GO:0005634 nucleus (C, IDA)
  GO:0005737 cytoplasm (C, IDA)
  GO:0009739 response to gibberellin (P, IEP)
  GO:0009739 response to gibberellin (P, IGI)
  GO:0009939 positive regulation of gibberellic acid mediated signaling pathway (P, IGI)
  GO:0010476 gibberellin mediated signaling pathway (P, IGI)
  GO:0048444 floral organ morphogenesis (P, IGI)
  GO:1905516 positive regulation of fertilization (P, IGI)
  GO:0048530 fruit morphogenesis (P, IGI)
  GO:0009739 response to gibberellin (P, IMP)
  GO:0048530 fruit morphogenesis (P, IMP)

Foldseek 3Di:
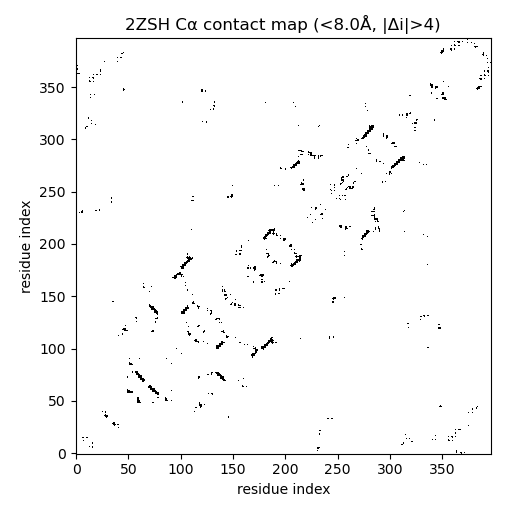DDDQPLQPVQDPVVLVVVLVVCLVVQVVQQDPVLHGPVVVQVVPFAFDAFALDADPQKGKDKDQLDDVVRKIKMKMAGHDPPDPDGDDPVRPLAADDAQDAAEEEEEEADLQAHDFCGGVLNVVLLNVLCVLQVHMYIYIGFHGWLVQAPPRRLVSSLSVLVVQQPRQSQAHNNPSGHAYEYEYEECRLLSSQSNQQVQLVDPHAHAEYEYHNYQADAPDQDPLLVVLAPNHSHHVVVSLSSCCGHDDPPDGRLPCSRQVPRPPHDQCAPTRGHAYEQEAEQNESCRVSSVVVQVSCVVSVHHYHYHYHNSGYGPPCSDPPDVSNVVSSNVVSVSRVD/DFDVVVVVVLATDRPVCPVVLVVLVVLLVVVVVVDAVVCLVVDDPRDSNVSSVVRSVVD

B-factor: mean 23.08, std 9.18, range [7.95, 58.49]

Organism: Arabidopsis thaliana (NCBI:txid3702)

Nearest PDB structures (foldseek):
  2zsh-assembly1_A  TM=1.003E+00  e=5.994E-79  Arabidopsis thaliana
  3ebl-assembly4_D  TM=9.904E-01  e=9.490E-52  Oryza sativa Japonica Group
  3ebl-assembly8_A  TM=9.774E-01  e=6.524E-52  Oryza sativa Japonica Group
  3ed1-assembly8_A  TM=9.776E-01  e=1.075E-51  Oryza sativa Japonica Group
  3ebl-assembly8_B  TM=9.712E-01  e=4.775E-52  Oryza sativa Japonica Group

CATH classification: 3.40.50.1820